Protein AF-A0A1D2N4Y2-F1 (afdb_monomer_lite)

Foldseek 3Di:
DVVVVVVVVVVVVVVVVVVVVVVVPPDDDDDDDDDDDDDDDPDDDDDDDDDDDDDDDDDDDPDPVVVVVVVVVVVVVVVVVVVVVVVCVVVVPPPPPPPPVVVVVVVVVLVVLVVVVVVCPPDQQALDDPVLLCVLLVVPVPDPPVPDPDPPPPVVVSCVVLDPDPPPPPDDDFAEAEEEEDEPPCLVLQLVLVVLCCVQPVPHAYEYEHLYPPDDPVDCDPRNVSNCVSQVDPRYYYHYDDCVSADPCCNVCQLVLVVLSVVSSVQSVQGKYKYAYSQKGFDNCQVVQVVVLQCCLVPVPQVFKAFAFPPAFLLQAADQQQLSNVVHGLVLGLPQTFGDVNTMIGGDGPLCVVQASSQLNSQSRPCCNQANNQAAADQFQCVDPPRSHHRSHHNRSSSSRSSSQCRSPSDDNSNHDPDDGIDGHPPPPPPDDD

Organism: Orchesella cincta (NCBI:txid48709)

Structure (mmCIF, N/CA/C/O backbone):
data_AF-A0A1D2N4Y2-F1
#
_entry.id   AF-A0A1D2N4Y2-F1
#
loop_
_atom_site.group_PDB
_atom_site.id
_atom_site.type_symbol
_atom_site.label_atom_id
_atom_site.label_alt_id
_atom_site.label_comp_id
_atom_site.label_asym_id
_atom_site.label_entity_id
_atom_site.label_seq_id
_atom_site.pdbx_PDB_ins_code
_atom_site.Cartn_x
_atom_site.Cartn_y
_atom_site.Cartn_z
_atom_site.occupancy
_atom_site.B_iso_or_equiv
_atom_site.auth_seq_id
_atom_site.auth_comp_id
_atom_site.auth_asym_id
_atom_site.auth_atom_id
_atom_site.pdbx_PDB_model_num
ATOM 1 N N . MET A 1 1 ? 46.690 -4.832 -9.762 1.00 47.16 1 MET A N 1
ATOM 2 C CA . MET A 1 1 ? 46.225 -3.974 -10.879 1.00 47.16 1 MET A CA 1
ATOM 3 C C . MET A 1 1 ? 44.925 -3.190 -10.637 1.00 47.16 1 MET A C 1
ATOM 5 O O . MET A 1 1 ? 44.670 -2.277 -11.409 1.00 47.16 1 MET A O 1
ATOM 9 N N . ILE A 1 2 ? 44.116 -3.456 -9.597 1.00 39.88 2 ILE A N 1
ATOM 10 C CA . ILE A 1 2 ? 42.937 -2.611 -9.271 1.00 39.88 2 ILE A CA 1
ATOM 11 C C . ILE A 1 2 ? 43.250 -1.578 -8.167 1.00 39.88 2 ILE A C 1
ATOM 13 O O . ILE A 1 2 ? 42.733 -0.467 -8.210 1.00 39.88 2 ILE A O 1
ATOM 17 N N . GLN A 1 3 ? 44.196 -1.863 -7.263 1.00 34.84 3 GLN A N 1
ATOM 18 C CA . GLN A 1 3 ? 44.612 -0.900 -6.229 1.00 34.84 3 GLN A CA 1
ATOM 19 C C . GLN A 1 3 ? 45.471 0.276 -6.731 1.00 34.84 3 GLN A C 1
ATOM 21 O O . GLN A 1 3 ? 45.537 1.305 -6.065 1.00 34.84 3 GLN A O 1
ATOM 26 N N . GLU A 1 4 ? 46.085 0.183 -7.914 1.00 38.69 4 GLU A N 1
ATOM 27 C CA . GLU A 1 4 ? 46.813 1.320 -8.504 1.00 38.69 4 GLU A CA 1
ATOM 28 C C . GLU A 1 4 ? 45.883 2.332 -9.183 1.00 38.69 4 GLU A C 1
ATOM 30 O O . GLU A 1 4 ? 46.177 3.524 -9.174 1.00 38.69 4 GLU A O 1
ATOM 35 N N . LYS A 1 5 ? 44.713 1.908 -9.685 1.00 40.53 5 LYS A N 1
ATOM 36 C CA . LYS A 1 5 ? 43.757 2.825 -10.330 1.00 40.53 5 LYS A CA 1
ATOM 37 C C . LYS A 1 5 ? 43.004 3.716 -9.334 1.00 40.53 5 LYS A C 1
ATOM 39 O O . LYS A 1 5 ? 42.651 4.836 -9.684 1.00 40.53 5 LYS A O 1
ATOM 44 N N . GLN A 1 6 ? 42.822 3.279 -8.083 1.00 40.91 6 GLN A N 1
ATOM 45 C CA . GLN A 1 6 ? 42.206 4.106 -7.030 1.00 40.91 6 GLN A CA 1
ATOM 46 C C . GLN A 1 6 ? 43.129 5.217 -6.505 1.00 40.91 6 GLN A C 1
ATOM 48 O O . GLN A 1 6 ? 42.637 6.269 -6.103 1.00 40.91 6 GLN A O 1
ATOM 53 N N . LYS A 1 7 ? 44.457 5.036 -6.555 1.00 39.34 7 LYS A N 1
ATOM 54 C CA . LYS A 1 7 ? 45.412 6.080 -6.139 1.00 39.34 7 LYS A CA 1
ATOM 55 C C . LYS A 1 7 ? 45.518 7.230 -7.145 1.00 39.34 7 LYS A C 1
ATOM 57 O O . LYS A 1 7 ? 45.773 8.354 -6.733 1.00 39.34 7 LYS A O 1
ATOM 62 N N . VAL A 1 8 ? 45.280 6.971 -8.433 1.00 46.38 8 VAL A N 1
ATOM 63 C CA . VAL A 1 8 ? 45.335 7.997 -9.492 1.00 46.38 8 VAL A CA 1
ATOM 64 C C . VAL A 1 8 ? 44.110 8.922 -9.451 1.00 46.38 8 VAL A C 1
ATOM 66 O O . VAL A 1 8 ? 44.258 10.130 -9.601 1.00 46.38 8 VAL A O 1
ATOM 69 N N . ILE A 1 9 ? 42.920 8.392 -9.147 1.00 46.31 9 ILE A N 1
ATOM 70 C CA . ILE A 1 9 ? 41.673 9.182 -9.087 1.00 46.31 9 ILE A CA 1
ATOM 71 C C . ILE A 1 9 ? 41.680 10.149 -7.889 1.00 46.31 9 ILE A C 1
ATOM 73 O O . ILE A 1 9 ? 41.353 11.322 -8.037 1.00 46.31 9 ILE A O 1
ATOM 77 N N . LEU A 1 10 ? 42.164 9.700 -6.724 1.00 43.62 10 LEU A N 1
ATOM 78 C CA . LEU A 1 10 ? 42.305 10.555 -5.535 1.00 43.62 10 LEU A CA 1
ATOM 79 C C . LEU A 1 10 ? 43.353 11.671 -5.706 1.00 43.62 10 LEU A C 1
ATOM 81 O O . LEU A 1 10 ? 43.288 12.684 -5.009 1.00 43.62 10 LEU A O 1
ATOM 85 N N . TRP A 1 11 ? 44.308 11.511 -6.627 1.00 42.53 11 TRP A N 1
ATOM 86 C CA . TRP A 1 11 ? 45.334 12.519 -6.906 1.00 42.53 11 TRP A CA 1
ATOM 87 C C . TRP A 1 11 ? 44.847 13.583 -7.905 1.00 42.53 11 TRP A C 1
ATOM 89 O O . TRP A 1 11 ? 45.143 14.765 -7.729 1.00 42.53 11 TRP A O 1
ATOM 99 N N . GLU A 1 12 ? 44.028 13.208 -8.897 1.00 43.72 12 GLU A N 1
ATOM 100 C CA . GLU A 1 12 ? 43.411 14.171 -9.825 1.00 43.72 12 GLU A CA 1
ATOM 101 C C . GLU A 1 12 ? 42.358 15.068 -9.150 1.00 43.72 12 GLU A C 1
ATOM 103 O O . GLU A 1 12 ? 42.302 16.268 -9.437 1.00 43.72 12 GLU A O 1
ATOM 108 N N . ASP A 1 13 ? 41.589 14.539 -8.194 1.00 46.50 13 ASP A N 1
ATOM 109 C CA . ASP A 1 13 ? 40.614 15.331 -7.430 1.00 46.50 13 ASP A CA 1
ATOM 110 C C . ASP A 1 13 ? 41.292 16.325 -6.467 1.00 46.50 13 ASP A C 1
ATOM 112 O O . ASP A 1 13 ? 40.810 17.445 -6.269 1.00 46.50 13 ASP A O 1
ATOM 116 N N . PHE A 1 14 ? 42.472 15.977 -5.940 1.00 41.88 14 PHE A N 1
ATOM 117 C CA . PHE A 1 14 ? 43.284 16.874 -5.114 1.00 41.88 14 PHE A CA 1
ATOM 118 C C . PHE A 1 14 ? 43.894 18.033 -5.930 1.00 41.88 14 PHE A C 1
ATOM 120 O O . PHE A 1 14 ? 43.925 19.177 -5.465 1.00 41.88 14 PHE A O 1
ATOM 127 N N . ILE A 1 15 ? 44.309 17.780 -7.180 1.00 45.41 15 ILE A N 1
ATOM 128 C CA . ILE A 1 15 ? 44.808 18.823 -8.097 1.00 45.41 15 ILE A CA 1
ATOM 129 C C . ILE A 1 15 ? 43.674 19.743 -8.589 1.00 45.41 15 ILE A C 1
ATOM 131 O O . ILE A 1 15 ? 43.887 20.955 -8.727 1.00 45.41 15 ILE A O 1
ATOM 135 N N . ARG A 1 16 ? 42.450 19.227 -8.780 1.00 43.06 16 ARG A N 1
ATOM 136 C CA . ARG A 1 16 ? 41.265 20.047 -9.112 1.00 43.06 16 ARG A CA 1
ATOM 137 C C . ARG A 1 16 ? 40.848 20.982 -7.974 1.00 43.06 16 ARG A C 1
ATOM 139 O O . ARG A 1 16 ? 40.508 22.136 -8.231 1.00 43.06 16 ARG A O 1
ATOM 146 N N . LEU A 1 17 ? 40.953 20.546 -6.716 1.00 41.31 17 LEU A N 1
ATOM 147 C CA . LEU A 1 17 ? 40.662 21.408 -5.562 1.00 41.31 17 LEU A CA 1
ATOM 148 C C . LEU A 1 17 ? 41.687 22.546 -5.395 1.00 41.31 17 LEU A C 1
ATOM 150 O O . LEU A 1 17 ? 41.315 23.675 -5.079 1.00 41.31 17 LEU A O 1
ATOM 154 N N . GLN A 1 18 ? 42.971 22.277 -5.654 1.00 39.50 18 GLN A N 1
ATOM 155 C CA . GLN A 1 18 ? 44.034 23.291 -5.604 1.00 39.50 18 GLN A CA 1
ATOM 156 C C . GLN A 1 18 ? 43.900 24.339 -6.724 1.00 39.50 18 GLN A C 1
ATOM 158 O O . GLN A 1 18 ? 44.125 25.527 -6.490 1.00 39.50 18 GLN A O 1
ATOM 163 N N . THR A 1 19 ? 43.477 23.939 -7.927 1.00 42.81 19 THR A N 1
ATOM 164 C CA . THR A 1 19 ? 43.301 24.863 -9.064 1.00 42.81 19 THR A CA 1
ATOM 165 C C . THR A 1 19 ? 42.060 25.754 -8.937 1.00 42.81 19 THR A C 1
ATOM 167 O O . THR A 1 19 ? 42.138 26.929 -9.300 1.00 42.81 19 THR A O 1
ATOM 170 N N . SER A 1 20 ? 40.966 25.279 -8.323 1.00 40.22 20 SER A N 1
ATOM 171 C CA . SER A 1 20 ? 39.786 26.117 -8.037 1.00 40.22 20 SER A CA 1
ATOM 172 C C . SER A 1 20 ? 40.047 27.229 -7.011 1.00 40.22 20 SER A C 1
ATOM 174 O O . SER A 1 20 ? 39.475 28.317 -7.118 1.00 40.22 20 SER A O 1
ATOM 176 N N . ILE A 1 21 ? 40.952 27.004 -6.053 1.00 38.22 21 ILE A N 1
ATOM 177 C CA . ILE A 1 21 ? 41.341 28.018 -5.058 1.00 38.22 21 ILE A CA 1
ATOM 178 C C . ILE A 1 21 ? 42.213 29.112 -5.699 1.00 38.22 21 ILE A C 1
ATOM 180 O O . ILE A 1 21 ? 42.075 30.289 -5.365 1.00 38.22 21 ILE A O 1
ATOM 184 N N . VAL A 1 22 ? 43.045 28.761 -6.686 1.00 36.53 22 VAL A N 1
ATOM 185 C CA . VAL A 1 22 ? 43.869 29.728 -7.435 1.00 36.53 22 VAL A CA 1
ATOM 186 C C . VAL A 1 22 ? 43.029 30.555 -8.422 1.00 36.53 22 VAL A C 1
ATOM 188 O O . VAL A 1 22 ? 43.306 31.741 -8.611 1.00 36.53 22 VAL A O 1
ATOM 191 N N . SER A 1 23 ? 41.954 29.999 -8.996 1.00 34.41 23 SER A N 1
ATOM 192 C CA . SER A 1 23 ? 41.040 30.759 -9.868 1.00 34.41 23 SER A CA 1
ATOM 193 C C . SER A 1 23 ? 40.184 31.793 -9.128 1.00 34.41 23 SER A C 1
ATOM 195 O O . SER A 1 23 ? 39.771 32.776 -9.737 1.00 34.41 23 SER A O 1
ATOM 197 N N . PHE A 1 24 ? 39.976 31.645 -7.815 1.00 32.84 24 PHE A N 1
ATOM 198 C CA . PHE A 1 24 ? 39.184 32.600 -7.027 1.00 32.84 24 PHE A CA 1
ATOM 199 C C . PHE A 1 24 ? 39.959 33.876 -6.636 1.00 32.84 24 PHE A C 1
ATOM 201 O O . PHE A 1 24 ? 39.366 34.836 -6.153 1.00 32.84 24 PHE A O 1
ATOM 208 N N . GLN A 1 25 ? 41.278 33.931 -6.874 1.00 32.38 25 GLN A N 1
ATOM 209 C CA . GLN A 1 25 ? 42.101 35.124 -6.617 1.00 32.38 25 GLN A CA 1
ATOM 210 C C . GLN A 1 25 ? 42.378 35.997 -7.854 1.00 32.38 25 GLN A C 1
ATOM 212 O O . GLN A 1 25 ? 43.018 37.039 -7.714 1.00 32.38 25 GLN A O 1
ATOM 217 N N . LYS A 1 26 ? 41.909 35.625 -9.056 1.00 31.64 26 LYS A N 1
ATOM 218 C CA . LYS A 1 26 ? 42.252 36.345 -10.301 1.00 31.64 26 LYS A CA 1
ATOM 219 C C . LYS A 1 26 ? 41.169 37.288 -10.845 1.00 31.64 26 LYS A C 1
ATOM 221 O O . LYS A 1 26 ? 41.440 38.021 -11.788 1.00 31.64 26 LYS A O 1
ATOM 226 N N . GLU A 1 27 ? 39.995 37.370 -10.229 1.00 33.38 27 GLU A N 1
ATOM 227 C CA . GLU A 1 27 ? 38.954 38.321 -10.638 1.00 33.38 27 GLU A CA 1
ATOM 228 C C . GLU A 1 27 ? 38.515 39.198 -9.467 1.00 33.38 27 GLU A C 1
ATOM 230 O O . GLU A 1 27 ? 37.661 38.813 -8.674 1.00 33.38 27 GLU A O 1
ATOM 235 N N . ARG A 1 28 ? 39.117 40.390 -9.367 1.00 29.61 28 ARG A N 1
ATOM 236 C CA . ARG A 1 28 ? 38.443 41.654 -9.015 1.00 29.61 28 ARG A CA 1
ATOM 237 C C . ARG A 1 28 ? 39.446 42.808 -9.051 1.00 29.61 28 ARG A C 1
ATOM 239 O O . ARG A 1 28 ? 40.211 43.035 -8.118 1.00 29.61 28 ARG A O 1
ATOM 246 N N . SER A 1 29 ? 39.398 43.555 -10.147 1.00 29.09 29 SER A N 1
ATOM 247 C CA . SER A 1 29 ? 39.832 44.950 -10.230 1.00 29.09 29 SER A CA 1
ATOM 248 C C . SER A 1 29 ? 38.576 45.840 -10.113 1.00 29.09 29 SER A C 1
ATOM 250 O O . SER A 1 29 ? 37.550 45.498 -10.688 1.00 29.09 29 SER A O 1
ATOM 252 N N . CYS A 1 30 ? 38.683 46.907 -9.309 1.00 25.70 30 CYS A N 1
ATOM 253 C CA . CYS A 1 30 ? 37.764 47.996 -8.878 1.00 25.70 30 CYS A CA 1
ATOM 254 C C . CYS A 1 30 ? 36.658 48.519 -9.853 1.00 25.70 30 CYS A C 1
ATOM 256 O O . CYS A 1 30 ? 36.776 48.232 -11.040 1.00 25.70 30 CYS A O 1
ATOM 258 N N . PRO A 1 31 ? 35.665 49.374 -9.434 1.00 34.47 31 PRO A N 1
ATOM 259 C CA . PRO A 1 31 ? 35.658 50.285 -8.265 1.00 34.47 31 PRO A CA 1
ATOM 260 C C . PRO A 1 31 ? 34.349 50.464 -7.434 1.00 34.47 31 PRO A C 1
ATOM 262 O O . PRO A 1 31 ? 33.254 50.093 -7.829 1.00 34.47 31 PRO A O 1
ATOM 265 N N . ALA A 1 32 ? 34.551 51.078 -6.256 1.00 30.03 32 ALA A N 1
ATOM 266 C CA . ALA A 1 32 ? 33.699 51.936 -5.407 1.00 30.03 32 ALA A CA 1
ATOM 267 C C . ALA A 1 32 ? 32.150 51.863 -5.453 1.00 30.03 32 ALA A C 1
ATOM 269 O O . ALA A 1 32 ? 31.547 52.288 -6.427 1.00 30.03 32 ALA A O 1
ATOM 270 N N . SER A 1 33 ? 31.515 51.598 -4.296 1.00 25.56 33 SER 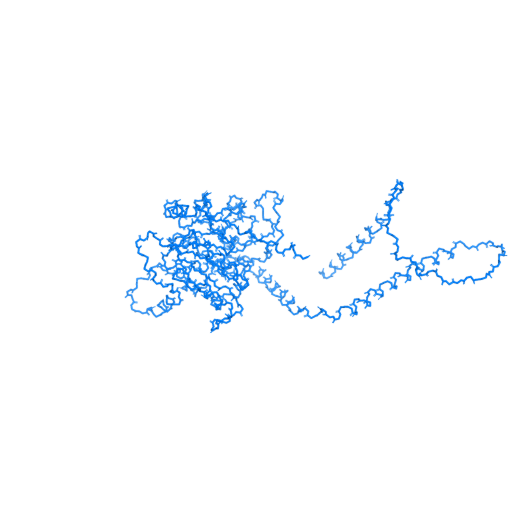A N 1
ATOM 271 C CA . SER A 1 33 ? 30.734 52.619 -3.556 1.00 25.56 33 SER A CA 1
ATOM 272 C C . SER A 1 33 ? 30.171 52.111 -2.215 1.00 25.56 33 SER A C 1
ATOM 274 O O . SER A 1 33 ? 29.597 51.033 -2.139 1.00 25.56 33 SER A O 1
ATOM 276 N N . SER A 1 34 ? 30.293 52.977 -1.206 1.00 29.03 34 SER A N 1
ATOM 277 C CA . SER A 1 34 ? 29.422 53.209 -0.039 1.00 29.03 34 SER A CA 1
ATOM 278 C C . SER A 1 34 ? 28.990 52.072 0.908 1.00 29.03 34 SER A C 1
ATOM 280 O O . SER A 1 34 ? 28.167 51.226 0.586 1.00 29.03 34 SER A O 1
ATOM 282 N N . ASN A 1 35 ? 29.366 52.309 2.170 1.00 27.33 35 ASN A N 1
ATOM 283 C CA . ASN A 1 35 ? 28.594 52.110 3.400 1.00 27.33 35 ASN A CA 1
ATOM 284 C C . ASN A 1 35 ? 28.548 50.731 4.086 1.00 27.33 35 ASN A C 1
ATOM 286 O O . ASN A 1 35 ? 27.701 49.890 3.827 1.00 27.33 35 ASN A O 1
ATOM 290 N N . SER A 1 36 ? 29.315 50.708 5.185 1.00 29.86 36 SER A N 1
ATOM 291 C CA . SER A 1 36 ? 28.830 50.507 6.561 1.00 29.86 36 SER A CA 1
ATOM 292 C C . SER A 1 36 ? 28.929 49.101 7.164 1.00 29.86 36 SER A C 1
ATOM 294 O O . SER A 1 36 ? 28.211 48.182 6.796 1.00 29.86 36 SER A O 1
ATOM 296 N N . ARG A 1 37 ? 29.749 49.056 8.228 1.00 32.81 37 ARG A N 1
ATOM 297 C CA . ARG A 1 37 ? 29.685 48.183 9.414 1.00 32.81 37 ARG A CA 1
ATOM 298 C C . ARG A 1 37 ? 29.905 46.686 9.182 1.00 32.81 37 ARG A C 1
ATOM 300 O O . ARG A 1 37 ? 28.959 45.952 8.979 1.00 32.81 37 ARG A O 1
ATOM 307 N N . ILE A 1 38 ? 31.149 46.252 9.394 1.00 31.08 38 ILE A N 1
ATOM 308 C CA . ILE A 1 38 ? 31.534 45.233 10.392 1.00 31.08 38 ILE A CA 1
ATOM 309 C C . ILE A 1 38 ? 33.012 45.515 10.715 1.00 31.08 38 ILE A C 1
ATOM 311 O O . ILE A 1 38 ? 33.937 45.136 10.005 1.00 31.08 38 ILE A O 1
ATOM 315 N N . SER A 1 39 ? 33.206 46.328 11.750 1.00 30.23 39 SER A N 1
ATOM 316 C CA . SER A 1 39 ? 34.470 46.498 12.462 1.00 30.23 39 SER A CA 1
ATOM 317 C C . SER A 1 39 ? 34.337 45.710 13.761 1.00 30.23 39 SER A C 1
ATOM 319 O O . SER A 1 39 ? 33.222 45.577 14.260 1.00 30.23 39 SER A O 1
ATOM 321 N N . ILE A 1 40 ? 35.476 45.299 14.322 1.00 37.56 40 ILE A N 1
ATOM 322 C CA . ILE A 1 40 ? 35.661 44.551 15.578 1.00 37.56 40 ILE A CA 1
ATOM 323 C C . ILE A 1 40 ? 35.762 43.034 15.346 1.00 37.56 40 ILE A C 1
ATOM 325 O O . ILE A 1 40 ? 34.772 42.322 15.388 1.00 37.56 40 ILE A O 1
ATOM 329 N N . ILE A 1 41 ? 36.987 42.570 15.056 1.00 32.84 41 ILE A N 1
ATOM 330 C CA . ILE A 1 41 ? 37.712 41.415 15.660 1.00 32.84 41 ILE A CA 1
ATOM 331 C C . ILE A 1 41 ? 39.067 41.243 14.918 1.00 32.84 41 ILE A C 1
ATOM 333 O O . ILE A 1 41 ? 39.500 40.154 14.595 1.00 32.84 41 ILE A O 1
ATOM 337 N N . ILE A 1 42 ? 39.806 42.318 14.607 1.00 34.88 42 ILE A N 1
ATOM 338 C CA . ILE A 1 42 ? 41.235 42.199 14.228 1.00 34.88 42 ILE A CA 1
ATOM 339 C C . ILE A 1 42 ? 41.974 43.424 14.771 1.00 34.88 42 ILE A C 1
ATOM 341 O O . ILE A 1 42 ? 42.270 44.369 14.044 1.00 34.88 42 ILE A O 1
ATOM 345 N N . LYS A 1 43 ? 42.199 43.474 16.089 1.00 30.05 43 LYS A N 1
ATOM 346 C CA . LYS A 1 43 ? 42.960 44.575 16.707 1.00 30.05 43 LYS A CA 1
ATOM 347 C C . LYS A 1 43 ? 43.738 44.190 17.973 1.00 30.05 43 LYS A C 1
ATOM 349 O O . LYS A 1 43 ? 43.877 45.018 18.861 1.00 30.05 43 LYS A O 1
ATOM 354 N N . ILE A 1 44 ? 44.247 42.953 18.066 1.00 34.03 44 ILE A N 1
ATOM 355 C CA . ILE A 1 44 ? 45.008 42.497 19.255 1.00 34.03 44 ILE A CA 1
ATOM 356 C C . ILE A 1 44 ? 46.426 41.954 18.956 1.00 34.03 44 ILE A C 1
ATOM 358 O O . ILE A 1 44 ? 47.187 41.733 19.885 1.00 34.03 44 ILE A O 1
ATOM 362 N N . VAL A 1 45 ? 46.885 41.826 17.703 1.00 33.75 45 VAL A N 1
ATOM 363 C CA . VAL A 1 45 ? 48.194 41.161 17.443 1.00 33.75 45 VAL A CA 1
ATOM 364 C C . VAL A 1 45 ? 49.366 42.107 17.117 1.00 33.75 45 VAL A C 1
ATOM 366 O O . VAL A 1 45 ? 50.504 41.661 17.029 1.00 33.75 45 VAL A O 1
ATOM 369 N N . TYR A 1 46 ? 49.170 43.424 17.019 1.00 31.09 46 TYR A N 1
ATOM 370 C CA . TYR A 1 46 ? 50.277 44.345 16.712 1.00 31.09 46 TYR A CA 1
ATOM 371 C C . TYR A 1 46 ? 50.452 45.425 17.777 1.00 31.09 46 TYR A C 1
ATOM 373 O O . TYR A 1 46 ? 49.931 46.528 17.640 1.00 31.09 46 TYR A O 1
ATOM 381 N N . SER A 1 47 ? 51.201 45.115 18.838 1.00 35.00 47 SER A N 1
ATOM 382 C CA . SER A 1 47 ? 51.782 46.108 19.757 1.00 35.00 47 SER A CA 1
ATOM 383 C C . SER A 1 47 ? 52.962 45.519 20.543 1.00 35.00 47 SER A C 1
ATOM 385 O O . SER A 1 47 ? 52.762 45.051 21.655 1.00 35.00 47 SER A O 1
ATOM 387 N N . ILE A 1 48 ? 54.181 45.559 19.983 1.00 33.03 48 ILE A N 1
ATOM 388 C CA . ILE A 1 48 ? 55.462 45.579 20.731 1.00 33.03 48 ILE 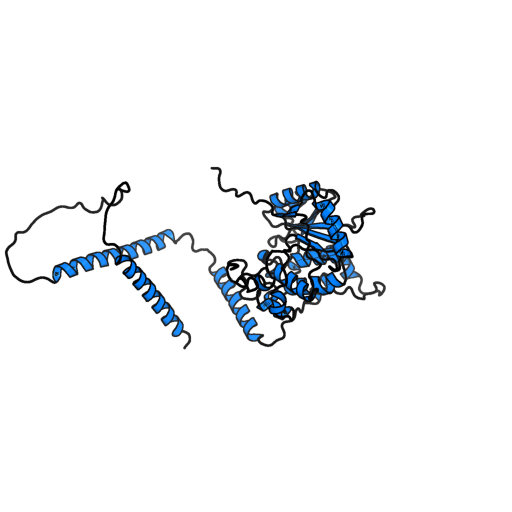A CA 1
ATOM 389 C C . ILE A 1 48 ? 56.452 46.499 19.960 1.00 33.03 48 ILE A C 1
ATOM 391 O O . ILE A 1 48 ? 56.434 46.458 18.726 1.00 33.03 48 ILE A O 1
ATOM 395 N N . PRO A 1 49 ? 57.253 47.364 20.628 1.00 40.19 49 PRO A N 1
ATOM 396 C CA . PRO A 1 49 ? 57.845 48.573 20.042 1.00 40.19 49 PRO A CA 1
ATOM 397 C C . PRO A 1 49 ? 59.319 48.469 19.576 1.00 40.19 49 PRO A C 1
ATOM 399 O O . PRO A 1 49 ? 60.037 47.527 19.888 1.00 40.19 49 PRO A O 1
ATOM 402 N N . MET A 1 50 ? 59.695 49.504 18.809 1.00 32.72 50 MET A N 1
ATOM 403 C CA . MET A 1 50 ? 60.974 49.971 18.221 1.00 32.72 50 MET A CA 1
ATOM 404 C C . MET A 1 50 ? 62.312 49.670 18.938 1.00 32.72 50 MET A C 1
ATOM 406 O O . MET A 1 50 ? 62.348 49.717 20.162 1.00 32.72 50 MET A O 1
ATOM 410 N N . LEU A 1 51 ? 63.433 49.593 18.177 1.00 31.83 51 LEU A N 1
ATOM 411 C CA . LEU A 1 51 ? 64.526 50.615 18.101 1.00 31.83 51 LEU A CA 1
ATOM 412 C C . LEU A 1 51 ? 65.734 50.167 17.207 1.00 31.83 51 LEU A C 1
ATOM 414 O O . LEU A 1 51 ? 65.725 49.027 16.747 1.00 31.83 51 LEU A O 1
ATOM 418 N N . PRO A 1 52 ? 66.693 51.050 16.817 1.00 50.75 52 PRO A N 1
ATOM 419 C CA . PRO A 1 52 ? 67.001 51.346 15.409 1.00 50.75 52 PRO A CA 1
ATOM 420 C C . PRO A 1 52 ? 68.455 51.041 14.998 1.00 50.75 52 PRO A C 1
ATOM 422 O O . PRO A 1 52 ? 69.339 51.024 15.846 1.00 50.75 52 PRO A O 1
ATOM 425 N N . THR A 1 53 ? 68.749 50.971 13.694 1.00 33.66 53 THR A N 1
ATOM 426 C CA . THR A 1 53 ? 70.099 51.287 13.189 1.00 33.66 53 THR A CA 1
ATOM 427 C C . THR A 1 53 ? 70.084 51.912 11.793 1.00 33.66 53 THR A C 1
ATOM 429 O O . THR A 1 53 ? 69.296 51.571 10.913 1.00 33.66 53 THR A O 1
ATOM 432 N N . PHE A 1 54 ? 70.969 52.898 11.677 1.00 34.56 54 PHE A N 1
ATOM 433 C CA . PHE A 1 54 ? 71.271 53.786 10.564 1.00 34.56 54 PHE A CA 1
ATOM 434 C C . PHE A 1 54 ? 71.751 53.064 9.290 1.00 34.56 54 PHE A C 1
ATOM 436 O O . PHE A 1 54 ? 72.433 52.045 9.348 1.00 34.56 54 PHE A O 1
ATOM 443 N N . TRP A 1 55 ? 71.445 53.673 8.140 1.00 33.72 55 TRP A N 1
ATOM 444 C CA . TRP A 1 55 ? 72.005 53.388 6.807 1.00 33.72 55 TRP A CA 1
ATOM 445 C C . TRP A 1 55 ? 73.497 53.804 6.765 1.00 33.72 55 TRP A C 1
ATOM 447 O O . TRP A 1 55 ? 73.835 54.819 7.378 1.00 33.72 55 TRP A O 1
ATOM 457 N N . PRO A 1 56 ? 74.386 53.112 6.018 1.00 43.25 56 PRO A N 1
ATOM 458 C CA . PRO A 1 56 ? 74.647 53.609 4.667 1.00 43.25 56 PRO A CA 1
ATOM 459 C C . PRO A 1 56 ? 74.865 52.539 3.573 1.00 43.25 56 PRO A C 1
ATOM 461 O O . PRO A 1 56 ? 75.528 51.529 3.760 1.00 43.25 56 PRO A O 1
ATOM 464 N N . VAL A 1 57 ? 74.310 52.847 2.399 1.00 43.50 57 VAL A N 1
ATOM 465 C CA . VAL A 1 57 ? 74.853 52.718 1.034 1.00 43.50 57 VAL A CA 1
ATOM 466 C C . VAL A 1 57 ? 75.786 51.529 0.763 1.00 43.50 57 VAL A C 1
ATOM 468 O O . VAL A 1 57 ? 76.980 51.578 1.027 1.00 43.50 57 VAL A O 1
ATOM 471 N N . GLY A 1 58 ? 75.260 50.520 0.070 1.00 35.09 58 GLY A N 1
ATOM 472 C CA . GLY A 1 58 ? 76.053 49.463 -0.551 1.00 35.09 58 GLY A CA 1
ATOM 473 C C . GLY A 1 58 ? 75.174 48.585 -1.430 1.00 35.09 58 GLY A C 1
ATOM 474 O O . GLY A 1 58 ? 74.091 48.183 -1.023 1.00 35.09 58 GLY A O 1
ATOM 475 N N . ARG A 1 59 ? 75.601 48.382 -2.672 1.00 47.72 59 ARG A N 1
ATOM 476 C CA . ARG A 1 59 ? 74.913 47.634 -3.729 1.00 47.72 59 ARG A CA 1
ATOM 477 C C . ARG A 1 59 ? 74.727 46.154 -3.352 1.00 47.72 59 ARG A C 1
ATOM 479 O O . ARG A 1 59 ? 75.555 45.599 -2.648 1.00 47.72 59 ARG A O 1
ATOM 486 N N . GLU A 1 60 ? 73.689 45.557 -3.945 1.00 51.94 60 GLU A N 1
ATOM 487 C CA . GLU A 1 60 ? 73.274 44.140 -3.898 1.00 51.94 60 GLU A CA 1
ATOM 488 C C . GLU A 1 60 ? 72.486 43.700 -2.656 1.00 51.94 60 GLU A C 1
ATOM 490 O O . GLU A 1 60 ? 73.027 43.685 -1.570 1.00 51.94 60 GLU A O 1
ATOM 495 N N . PHE A 1 61 ? 71.198 43.348 -2.824 1.00 43.94 61 PHE A N 1
ATOM 496 C CA . PHE A 1 61 ? 70.468 42.263 -2.122 1.00 43.94 61 PHE A CA 1
ATOM 497 C C . PHE A 1 61 ? 68.960 42.326 -2.462 1.00 43.94 61 PHE A C 1
ATOM 499 O O . PHE A 1 61 ? 68.119 42.755 -1.673 1.00 43.94 61 PHE A O 1
ATOM 506 N N . GLY A 1 62 ? 68.594 41.882 -3.671 1.00 47.62 62 GLY A N 1
ATOM 507 C CA . GLY A 1 62 ? 67.196 41.788 -4.131 1.00 47.62 62 GLY A CA 1
ATOM 508 C C . GLY A 1 62 ? 66.464 40.489 -3.755 1.00 47.62 62 GLY A C 1
ATOM 509 O O . GLY A 1 62 ? 65.251 40.402 -3.925 1.00 47.62 62 GLY A O 1
ATOM 510 N N . LEU A 1 63 ? 67.159 39.476 -3.221 1.00 47.28 63 LEU A N 1
ATOM 511 C CA . LEU A 1 63 ? 66.584 38.140 -2.979 1.00 47.28 63 LEU A CA 1
ATOM 512 C C . LEU A 1 63 ? 66.120 37.877 -1.535 1.00 47.28 63 LEU A C 1
ATOM 514 O O . LEU A 1 63 ? 65.259 37.024 -1.317 1.00 47.28 63 LEU A O 1
ATOM 518 N N . TYR A 1 64 ? 66.612 38.622 -0.540 1.00 48.06 64 TYR A N 1
ATOM 519 C CA . TYR A 1 64 ? 66.355 38.293 0.872 1.00 48.06 64 TYR A CA 1
ATOM 520 C C . TYR A 1 64 ? 64.956 38.720 1.366 1.00 48.06 64 TYR A C 1
ATOM 522 O O . TYR A 1 64 ? 64.337 38.047 2.192 1.00 48.06 64 TYR A O 1
ATOM 530 N N . ARG A 1 65 ? 64.388 39.802 0.810 1.00 44.44 65 ARG A N 1
ATOM 531 C CA . ARG A 1 65 ? 63.056 40.311 1.202 1.00 44.44 65 ARG A CA 1
ATOM 532 C C . ARG A 1 65 ? 61.887 39.442 0.723 1.00 44.44 65 ARG A C 1
ATOM 534 O O . ARG A 1 65 ? 60.862 39.381 1.399 1.00 44.44 65 ARG A O 1
ATOM 541 N N . ILE A 1 66 ? 62.038 38.737 -0.399 1.00 51.38 66 ILE A N 1
ATOM 542 C CA . ILE A 1 66 ? 60.989 37.861 -0.952 1.00 51.38 66 ILE A CA 1
ATOM 543 C C . ILE A 1 66 ? 60.930 36.534 -0.177 1.00 51.38 66 ILE A C 1
ATOM 545 O O . ILE A 1 66 ? 59.843 36.003 0.064 1.00 51.38 66 ILE A O 1
ATOM 549 N N . MET A 1 67 ? 62.079 36.031 0.286 1.00 47.81 67 MET A N 1
ATOM 550 C CA . MET A 1 67 ? 62.159 34.793 1.069 1.00 47.81 67 MET A CA 1
ATOM 551 C C . MET A 1 67 ? 61.576 34.957 2.484 1.00 47.81 67 MET A C 1
ATOM 553 O O . MET A 1 67 ? 60.804 34.110 2.935 1.00 47.81 67 MET A O 1
ATOM 557 N N . ALA A 1 68 ? 61.836 36.093 3.144 1.00 51.50 68 ALA A N 1
ATOM 558 C CA . ALA A 1 68 ? 61.297 36.388 4.477 1.00 51.50 68 ALA A CA 1
ATOM 559 C C . ALA A 1 68 ? 59.760 36.526 4.501 1.00 51.50 68 ALA A C 1
ATOM 561 O O . ALA A 1 68 ? 59.115 36.179 5.493 1.00 51.50 68 ALA A O 1
ATOM 562 N N . CYS A 1 69 ? 59.153 36.998 3.405 1.00 50.47 69 CYS A N 1
ATOM 563 C CA . CYS A 1 69 ? 57.699 37.125 3.308 1.00 50.47 69 CYS A CA 1
ATOM 564 C C . CYS A 1 69 ? 57.022 35.758 3.098 1.00 50.47 69 CYS A C 1
ATOM 566 O O . CYS A 1 69 ? 56.008 35.471 3.731 1.00 50.47 69 CYS A O 1
ATOM 568 N N . LYS A 1 70 ? 57.618 34.864 2.296 1.00 54.56 70 LYS A N 1
ATOM 569 C CA . LYS A 1 70 ? 57.084 33.511 2.054 1.00 54.56 70 LYS A CA 1
ATOM 570 C C . LYS A 1 70 ? 57.188 32.595 3.278 1.00 54.56 70 LYS A C 1
ATOM 572 O O . LYS A 1 70 ? 56.240 31.869 3.565 1.00 54.56 70 LYS A O 1
ATOM 577 N N . PHE A 1 71 ? 58.278 32.681 4.042 1.00 66.31 71 PHE A N 1
ATOM 578 C CA . PHE A 1 71 ? 58.461 31.860 5.246 1.00 66.31 71 PHE A CA 1
ATOM 579 C C . PHE A 1 71 ? 57.441 32.192 6.349 1.00 66.31 71 PHE A C 1
ATOM 581 O O . PHE A 1 71 ? 56.926 31.297 7.013 1.00 66.31 71 PHE A O 1
ATOM 588 N N . ARG A 1 72 ? 57.070 33.472 6.497 1.00 64.94 72 ARG A N 1
ATOM 589 C CA . ARG A 1 72 ? 56.059 33.915 7.474 1.00 64.94 72 ARG A CA 1
ATOM 590 C C . ARG A 1 72 ? 54.652 33.399 7.169 1.00 64.94 72 ARG A C 1
ATOM 592 O O . ARG A 1 72 ? 53.953 32.980 8.086 1.00 64.94 72 ARG A O 1
ATOM 599 N N . HIS A 1 73 ? 54.255 33.394 5.897 1.00 70.38 73 HIS A N 1
ATOM 600 C CA . HIS A 1 73 ? 52.943 32.881 5.486 1.00 70.38 73 HIS A CA 1
ATOM 601 C C . HIS A 1 73 ? 52.886 31.350 5.569 1.00 70.38 73 HIS A C 1
ATOM 603 O O . HIS A 1 73 ? 51.875 30.796 5.989 1.00 70.38 73 HIS A O 1
ATOM 609 N N . PHE A 1 74 ? 53.992 30.671 5.250 1.00 75.81 74 PHE A N 1
ATOM 610 C CA . PHE A 1 74 ? 54.112 29.225 5.417 1.00 75.81 74 PHE A CA 1
ATOM 611 C C . PHE A 1 74 ? 54.015 28.807 6.893 1.00 75.81 74 PHE A C 1
ATOM 613 O O . PHE A 1 74 ? 53.249 27.908 7.229 1.00 75.81 74 PHE A O 1
ATOM 620 N N . LEU A 1 75 ? 54.711 29.513 7.791 1.00 78.44 75 LEU A N 1
ATOM 621 C CA . LEU A 1 75 ? 54.662 29.237 9.228 1.00 78.44 75 LEU A CA 1
ATOM 622 C C . LEU A 1 75 ? 53.258 29.474 9.814 1.00 78.44 75 LEU A C 1
ATOM 624 O O . LEU A 1 75 ? 52.787 28.673 10.617 1.00 78.44 75 LEU A O 1
ATOM 628 N N . ALA A 1 76 ? 52.556 30.524 9.372 1.00 75.75 76 ALA A N 1
ATOM 629 C CA . ALA A 1 76 ? 51.177 30.789 9.785 1.00 75.75 76 ALA A CA 1
ATOM 630 C C . ALA A 1 76 ? 50.202 29.678 9.345 1.00 75.75 76 ALA A C 1
ATOM 632 O O . ALA A 1 76 ? 49.306 29.309 10.104 1.00 75.75 76 ALA A O 1
ATOM 633 N N . LEU A 1 77 ? 50.401 29.107 8.153 1.00 79.94 77 LEU A N 1
ATOM 634 C CA . LEU A 1 77 ? 49.582 28.008 7.637 1.00 79.94 77 LEU A CA 1
ATOM 635 C C . LEU A 1 77 ? 49.815 26.717 8.435 1.00 79.94 77 LEU A C 1
ATOM 637 O O . LEU A 1 77 ? 48.854 26.073 8.848 1.00 79.94 77 LEU A O 1
ATOM 641 N N . VAL A 1 78 ? 51.074 26.383 8.738 1.00 85.69 78 VAL A N 1
ATOM 642 C CA . VAL A 1 78 ? 51.414 25.209 9.563 1.00 85.69 78 VAL A CA 1
ATOM 643 C C . VAL A 1 78 ? 50.831 25.334 10.975 1.00 85.69 78 VAL A C 1
ATOM 645 O O . VAL A 1 78 ? 50.251 24.377 11.488 1.00 85.69 78 VAL A O 1
ATOM 648 N N . ILE A 1 79 ? 50.903 26.523 11.583 1.00 85.44 79 ILE A N 1
ATOM 649 C CA . ILE A 1 79 ? 50.309 26.779 12.903 1.00 85.44 79 ILE A CA 1
ATOM 650 C C . ILE A 1 79 ? 48.776 26.662 12.850 1.00 85.44 79 ILE A C 1
ATOM 652 O O . ILE A 1 79 ? 48.181 26.069 13.746 1.00 85.44 79 ILE A O 1
ATOM 656 N N . SER A 1 80 ? 48.125 27.149 11.789 1.00 81.00 80 SER A N 1
ATOM 657 C CA . SER A 1 80 ? 46.669 27.025 11.607 1.00 81.00 80 SER A CA 1
ATOM 658 C C . SER A 1 80 ? 46.206 25.566 11.479 1.00 81.00 80 SER A C 1
ATOM 660 O O . SER A 1 80 ? 45.220 25.173 12.109 1.00 81.00 80 SER A O 1
ATOM 662 N N . VAL A 1 81 ? 46.944 24.736 10.735 1.00 86.94 81 VAL A N 1
ATOM 663 C CA . VAL A 1 81 ? 46.667 23.292 10.607 1.00 86.94 81 VAL A CA 1
ATOM 664 C C . VAL A 1 81 ? 46.905 22.559 11.934 1.00 86.94 81 VAL A C 1
ATOM 666 O O . VAL A 1 81 ? 46.132 21.677 12.311 1.00 86.94 81 VAL A O 1
ATOM 669 N N . GLY A 1 82 ? 47.934 22.961 12.686 1.00 87.94 82 GLY A N 1
ATOM 670 C CA . GLY A 1 82 ? 48.203 22.429 14.023 1.00 87.94 82 GLY A CA 1
ATOM 671 C C . GLY A 1 82 ? 47.088 22.748 15.021 1.00 87.94 82 GLY A C 1
ATOM 672 O O . GLY A 1 82 ? 46.607 21.852 15.710 1.00 87.94 82 GLY A O 1
ATOM 673 N N . ILE A 1 83 ? 46.622 24.001 15.060 1.00 85.88 83 ILE A N 1
ATOM 674 C CA . ILE A 1 83 ? 45.546 24.440 15.964 1.00 85.88 83 ILE A CA 1
ATOM 675 C C . ILE A 1 83 ? 44.218 23.761 15.612 1.00 85.88 83 ILE A C 1
ATOM 677 O O . ILE A 1 83 ? 43.525 23.290 16.508 1.00 85.88 83 ILE A O 1
ATOM 681 N N . THR A 1 84 ? 43.870 23.651 14.328 1.00 77.94 84 THR A N 1
ATOM 682 C CA . THR A 1 84 ? 42.640 22.957 13.900 1.00 77.94 84 THR A CA 1
ATOM 683 C C . THR A 1 84 ? 42.678 21.464 14.219 1.00 77.94 84 THR A C 1
ATOM 685 O O . THR A 1 84 ? 41.685 20.928 14.703 1.00 77.94 84 THR A O 1
ATOM 688 N N . SER A 1 85 ? 43.830 20.808 14.059 1.00 82.12 85 SER A N 1
ATOM 689 C CA . SER A 1 85 ? 44.009 19.409 14.476 1.00 82.12 85 SER A CA 1
ATOM 690 C C . SER A 1 85 ? 43.895 19.243 15.993 1.00 82.12 85 SER A C 1
ATOM 692 O O . SER A 1 85 ? 43.267 18.300 16.463 1.00 82.12 85 SER A O 1
ATOM 694 N N . LEU A 1 86 ? 44.438 20.182 16.776 1.00 80.88 86 LEU A N 1
ATOM 695 C CA . LEU A 1 86 ? 44.330 20.160 18.237 1.00 80.88 86 LEU A CA 1
ATOM 696 C C . LEU A 1 86 ? 42.879 20.371 18.703 1.00 80.88 86 LEU A C 1
ATOM 698 O O . LEU A 1 86 ? 42.415 19.670 19.595 1.00 80.88 86 LEU A O 1
ATOM 702 N N . ILE A 1 87 ? 42.149 21.290 18.063 1.00 78.56 87 ILE A N 1
ATOM 703 C CA . ILE A 1 87 ? 40.720 21.533 18.310 1.00 78.56 87 ILE A CA 1
ATOM 704 C C . ILE A 1 87 ? 39.906 20.278 17.969 1.00 78.56 87 ILE A C 1
ATOM 706 O O . ILE A 1 87 ? 39.083 19.865 18.778 1.00 78.56 87 ILE A O 1
ATOM 710 N N . LEU A 1 88 ? 40.170 19.613 16.841 1.00 74.56 88 LEU A N 1
ATOM 711 C CA . LEU A 1 88 ? 39.505 18.351 16.492 1.00 74.56 88 LEU A CA 1
ATOM 712 C C . LEU A 1 88 ? 39.819 17.224 17.487 1.00 74.56 88 LEU A C 1
ATOM 714 O O . LEU A 1 88 ? 38.934 16.441 17.811 1.00 74.56 88 LEU A O 1
ATOM 718 N N . CYS A 1 89 ? 41.035 17.161 18.030 1.00 72.38 89 CYS A N 1
ATOM 719 C CA . CYS A 1 89 ? 41.393 16.173 19.052 1.00 72.38 89 CYS A CA 1
ATOM 720 C C . CYS A 1 89 ? 40.763 16.458 20.427 1.00 72.38 89 CYS A C 1
ATOM 722 O O . CYS A 1 89 ? 40.486 15.520 21.173 1.00 72.38 89 CYS A O 1
ATOM 724 N N . ILE A 1 90 ? 40.553 17.731 20.776 1.00 72.12 90 ILE A N 1
ATOM 725 C CA . ILE A 1 90 ? 39.965 18.137 22.062 1.00 72.12 90 ILE A CA 1
ATOM 726 C C . ILE A 1 90 ? 38.433 18.053 22.013 1.00 72.12 90 ILE A C 1
ATOM 728 O O . ILE A 1 90 ? 37.830 17.521 22.939 1.00 72.12 90 ILE A O 1
ATOM 732 N N . PHE A 1 91 ? 37.803 18.511 20.926 1.00 60.50 91 PHE A N 1
ATOM 733 C CA . PHE A 1 91 ? 36.343 18.492 20.759 1.00 60.50 91 PHE A CA 1
ATOM 734 C C . PHE A 1 91 ? 35.803 17.191 20.142 1.00 60.50 91 PHE A C 1
ATOM 736 O O . PHE A 1 91 ? 34.635 16.870 20.324 1.00 60.50 91 PHE A O 1
ATOM 743 N N . GLY A 1 92 ? 36.628 16.406 19.442 1.00 51.22 92 GLY A N 1
ATOM 744 C CA . GLY A 1 92 ? 36.234 15.118 18.852 1.00 51.22 92 GLY A CA 1
ATOM 745 C C . GLY A 1 92 ? 36.213 13.945 19.836 1.00 51.22 92 GLY A C 1
ATOM 746 O O . GLY A 1 92 ? 35.913 12.816 19.440 1.00 51.22 92 GLY A O 1
ATOM 747 N N . ARG A 1 93 ? 36.536 14.191 21.113 1.00 46.72 93 ARG A N 1
ATOM 748 C CA . ARG A 1 93 ? 36.638 13.147 22.140 1.00 46.72 93 ARG A CA 1
ATOM 749 C C . ARG A 1 93 ? 35.289 12.717 22.735 1.00 46.72 93 ARG A C 1
ATOM 751 O O . ARG A 1 93 ? 35.257 11.673 23.370 1.00 46.72 93 ARG A O 1
ATOM 758 N N . ASP A 1 94 ? 34.197 13.434 22.450 1.00 47.12 94 ASP A N 1
ATOM 759 C CA . ASP A 1 94 ? 32.874 13.177 23.054 1.00 47.12 94 ASP A CA 1
ATOM 760 C C . ASP A 1 94 ? 31.768 12.691 22.089 1.00 47.12 94 ASP A C 1
ATOM 762 O O . ASP A 1 94 ? 30.621 12.551 22.503 1.00 47.12 94 ASP A O 1
ATOM 766 N N . GLN A 1 95 ? 32.059 12.381 20.814 1.00 46.12 95 GLN A N 1
ATOM 767 C CA . GLN A 1 95 ? 31.013 11.916 19.869 1.00 46.12 95 GLN A CA 1
ATOM 768 C C . GLN A 1 95 ? 31.374 10.723 18.964 1.00 46.12 95 GLN A C 1
ATOM 770 O O . GLN A 1 95 ? 30.568 10.312 18.134 1.00 46.12 95 GLN A O 1
ATOM 775 N N . THR A 1 96 ? 32.535 10.089 19.129 1.00 42.75 96 THR A N 1
ATOM 776 C CA . THR A 1 96 ? 32.970 8.963 18.271 1.00 42.75 96 THR A CA 1
ATOM 777 C C . THR A 1 96 ? 32.622 7.575 18.824 1.00 42.75 96 THR A C 1
ATOM 779 O O . THR A 1 96 ? 33.236 6.582 18.449 1.00 42.75 96 THR A O 1
ATOM 782 N N . ALA A 1 97 ? 31.586 7.485 19.661 1.00 41.25 97 ALA A N 1
ATOM 783 C CA . ALA A 1 97 ? 30.933 6.221 20.015 1.00 41.25 97 ALA A CA 1
ATOM 784 C C . ALA A 1 97 ? 29.651 5.969 19.192 1.00 41.25 97 ALA A C 1
ATOM 786 O O . ALA A 1 97 ? 28.786 5.198 19.596 1.00 41.25 97 ALA A O 1
ATOM 787 N N . VAL A 1 98 ? 29.508 6.606 18.024 1.00 50.47 98 VAL A N 1
ATOM 788 C CA . VAL A 1 98 ? 28.493 6.214 17.036 1.00 50.47 98 VAL A CA 1
ATOM 789 C C . VAL A 1 98 ? 29.033 5.023 16.235 1.00 50.47 98 VAL A C 1
ATOM 791 O O . VAL A 1 98 ? 29.737 5.185 15.243 1.00 50.47 98 VAL A O 1
ATOM 794 N N . ASN A 1 99 ? 28.743 3.823 16.747 1.00 52.03 99 ASN A N 1
ATOM 795 C CA . ASN A 1 99 ? 28.651 2.516 16.082 1.00 52.03 99 ASN A CA 1
ATOM 796 C C . ASN A 1 99 ? 29.362 2.338 14.718 1.00 52.03 99 ASN A C 1
ATOM 798 O O . ASN A 1 99 ? 28.726 2.117 13.683 1.00 52.03 99 ASN A O 1
ATOM 802 N N . LEU A 1 100 ? 30.699 2.288 14.723 1.00 52.44 100 LEU A N 1
ATOM 803 C CA . LEU A 1 100 ? 31.476 1.744 13.597 1.00 52.44 100 LEU A CA 1
ATOM 804 C C . LEU A 1 100 ? 31.068 0.298 13.265 1.00 52.44 100 LEU A C 1
ATOM 806 O O . LEU A 1 100 ? 31.063 -0.084 12.099 1.00 52.44 100 LEU A O 1
ATOM 810 N N . GLU A 1 101 ? 30.656 -0.484 14.265 1.00 51.78 101 GLU A N 1
ATOM 811 C CA . GLU A 1 101 ? 30.146 -1.844 14.067 1.00 51.78 101 GLU A CA 1
ATOM 812 C C . GLU A 1 101 ? 28.884 -1.877 13.200 1.00 51.78 101 GLU A C 1
ATOM 814 O O . GLU A 1 101 ? 28.745 -2.755 12.351 1.00 51.78 101 GLU A O 1
ATOM 819 N N . GLN A 1 102 ? 27.994 -0.891 13.339 1.00 51.19 102 GLN A N 1
ATOM 820 C CA . GLN A 1 102 ? 26.761 -0.830 12.557 1.00 51.19 102 GLN A CA 1
ATOM 821 C C . GLN A 1 102 ? 27.058 -0.499 11.091 1.00 51.19 102 GLN A C 1
ATOM 823 O O . GLN A 1 102 ? 26.565 -1.197 10.207 1.00 51.19 102 GLN A O 1
ATOM 828 N N . ILE A 1 103 ? 27.948 0.467 10.838 1.00 58.47 103 ILE A N 1
ATOM 829 C CA . ILE A 1 103 ? 28.397 0.842 9.486 1.00 58.47 103 ILE A CA 1
ATOM 830 C C . ILE A 1 103 ? 29.132 -0.325 8.810 1.00 58.47 103 ILE A C 1
ATOM 832 O O . ILE A 1 103 ? 28.892 -0.623 7.637 1.00 58.47 103 ILE A O 1
ATOM 836 N N . VAL A 1 104 ? 30.004 -1.025 9.540 1.00 68.75 104 VAL A N 1
ATOM 837 C CA . VAL A 1 104 ? 30.722 -2.198 9.021 1.00 68.75 104 VAL A CA 1
ATOM 838 C C . VAL A 1 104 ? 29.757 -3.356 8.768 1.00 68.75 104 VAL A C 1
ATOM 840 O O . VAL A 1 104 ? 29.857 -3.995 7.721 1.00 68.75 104 VAL A O 1
ATOM 843 N N . SER A 1 105 ? 28.777 -3.591 9.648 1.00 62.50 105 SER A N 1
ATOM 844 C CA . SER A 1 105 ? 27.773 -4.642 9.442 1.00 62.50 105 SER A CA 1
ATOM 845 C C . SER A 1 105 ? 26.878 -4.350 8.237 1.00 62.50 105 SER A C 1
ATOM 847 O O . SER A 1 105 ? 26.608 -5.252 7.445 1.00 62.50 105 SER A O 1
ATOM 849 N N . GLU A 1 106 ? 26.474 -3.092 8.036 1.00 62.81 106 GLU A N 1
ATOM 850 C CA . GLU A 1 106 ? 25.681 -2.681 6.878 1.00 62.81 106 GLU A CA 1
ATOM 851 C C . GLU A 1 106 ? 26.486 -2.826 5.587 1.00 62.81 106 GLU A C 1
ATOM 853 O O . GLU A 1 106 ? 25.983 -3.367 4.603 1.00 62.81 106 GLU A O 1
ATOM 858 N N . THR A 1 107 ? 27.765 -2.445 5.608 1.00 69.56 107 THR A N 1
ATOM 859 C CA . THR A 1 107 ? 28.664 -2.592 4.456 1.00 69.56 107 THR A CA 1
ATOM 860 C C . THR A 1 107 ? 28.898 -4.068 4.117 1.00 69.56 107 THR A C 1
ATOM 862 O O . THR A 1 107 ? 28.879 -4.448 2.946 1.00 69.56 107 THR A O 1
ATOM 865 N N . HIS A 1 108 ? 29.058 -4.932 5.123 1.00 66.56 108 HIS A N 1
ATOM 866 C CA . HIS A 1 108 ? 29.235 -6.369 4.912 1.00 66.56 108 HIS A CA 1
ATOM 867 C C . HIS A 1 108 ? 27.950 -7.032 4.393 1.00 66.56 108 HIS A C 1
ATOM 869 O O . HIS A 1 108 ? 28.005 -7.809 3.440 1.00 66.56 108 HIS A O 1
ATOM 875 N N . LYS A 1 109 ? 26.778 -6.645 4.923 1.00 67.50 109 LYS A N 1
ATOM 876 C CA . LYS A 1 109 ? 25.467 -7.059 4.391 1.00 67.50 109 LYS A CA 1
ATOM 877 C C . LYS A 1 109 ? 25.296 -6.633 2.928 1.00 67.50 109 LYS A C 1
ATOM 879 O O . LYS A 1 109 ? 24.817 -7.421 2.113 1.00 67.50 109 LYS A O 1
ATOM 884 N N . GLN A 1 110 ? 25.715 -5.417 2.571 1.00 65.75 110 GLN A N 1
ATOM 885 C CA . GLN A 1 110 ? 25.682 -4.939 1.186 1.00 65.75 110 GLN A CA 1
ATOM 886 C C . GLN A 1 110 ? 26.634 -5.732 0.282 1.00 65.75 110 GLN A C 1
ATOM 888 O O . GLN A 1 110 ? 26.248 -6.100 -0.829 1.00 65.75 110 GLN A O 1
ATOM 893 N N . PHE A 1 111 ? 27.838 -6.054 0.754 1.00 72.69 111 PHE A N 1
ATOM 894 C CA . PHE A 1 111 ? 28.822 -6.814 -0.016 1.00 72.69 111 PHE A CA 1
ATOM 895 C C . PHE A 1 111 ? 28.391 -8.267 -0.260 1.00 72.69 111 PHE A C 1
ATOM 897 O O . PHE A 1 111 ? 28.470 -8.749 -1.390 1.00 72.69 111 PHE A O 1
ATOM 904 N N . GLU A 1 112 ? 27.854 -8.948 0.754 1.00 68.19 112 GLU A N 1
ATOM 905 C CA . GLU A 1 112 ? 27.309 -10.301 0.590 1.00 68.19 112 GLU A CA 1
ATOM 906 C C . GLU A 1 112 ? 26.082 -10.305 -0.334 1.00 68.19 112 GLU A C 1
ATOM 908 O O . GLU A 1 112 ? 25.970 -11.167 -1.206 1.00 68.19 112 GLU A O 1
ATOM 913 N N . SER A 1 113 ? 25.221 -9.280 -0.258 1.00 60.03 113 SER A N 1
ATOM 914 C CA . SER A 1 113 ? 24.112 -9.129 -1.213 1.00 60.03 113 SER A CA 1
ATOM 915 C C . SER A 1 113 ? 24.598 -8.913 -2.653 1.00 60.03 113 SER A C 1
ATOM 917 O O . SER A 1 113 ? 23.994 -9.422 -3.598 1.00 60.03 113 SER A O 1
ATOM 919 N N . LEU A 1 114 ? 25.711 -8.197 -2.848 1.00 67.44 114 LEU A N 1
ATOM 920 C CA . LEU A 1 114 ? 26.323 -7.986 -4.159 1.00 67.44 114 LEU A CA 1
ATOM 921 C C . LEU A 1 114 ? 26.907 -9.294 -4.705 1.00 67.44 114 LEU A C 1
ATOM 923 O O . LEU A 1 114 ? 26.673 -9.632 -5.863 1.00 67.44 114 LEU A O 1
ATOM 927 N N . LYS A 1 115 ? 27.621 -10.049 -3.867 1.00 67.81 115 LYS A N 1
ATOM 928 C CA . LYS A 1 115 ? 28.201 -11.351 -4.214 1.00 67.81 115 LYS A CA 1
ATOM 929 C C . LYS A 1 115 ? 27.124 -12.366 -4.606 1.00 67.81 115 LYS A C 1
ATOM 931 O O . LYS A 1 115 ? 27.251 -12.989 -5.657 1.00 67.81 115 LYS A O 1
ATOM 936 N N . ALA A 1 116 ? 26.036 -12.461 -3.840 1.00 58.78 116 ALA A N 1
ATOM 937 C CA . ALA A 1 116 ? 24.899 -13.324 -4.162 1.00 58.78 116 ALA A CA 1
ATOM 938 C C . ALA A 1 116 ? 24.209 -12.917 -5.479 1.00 58.78 116 ALA A C 1
ATOM 940 O O . ALA A 1 116 ? 23.865 -13.765 -6.301 1.00 58.78 116 ALA A O 1
ATOM 941 N N . ASN A 1 117 ? 24.064 -11.611 -5.732 1.00 59.06 117 ASN A N 1
ATOM 942 C CA . ASN A 1 117 ? 23.482 -11.103 -6.977 1.00 59.06 117 ASN A CA 1
ATOM 943 C C . ASN A 1 117 ? 24.379 -11.317 -8.208 1.00 59.06 117 ASN A C 1
ATOM 945 O O . ASN A 1 117 ? 23.856 -11.459 -9.311 1.00 59.06 117 ASN A O 1
ATOM 949 N N . LEU A 1 118 ? 25.704 -11.335 -8.039 1.00 60.16 118 LEU A N 1
ATOM 950 C CA . LEU A 1 118 ? 26.659 -11.633 -9.112 1.00 60.16 118 LEU A CA 1
ATOM 951 C C . LEU A 1 118 ? 26.754 -13.136 -9.408 1.00 60.16 118 LEU A C 1
ATOM 953 O O . LEU A 1 118 ? 26.982 -13.510 -10.553 1.00 60.16 118 LEU A O 1
ATOM 957 N N . GLN A 1 119 ? 26.557 -13.993 -8.401 1.00 57.62 119 GLN A N 1
ATOM 958 C CA . GLN A 1 119 ? 26.557 -15.452 -8.564 1.00 57.62 119 GLN A CA 1
ATOM 959 C C . GLN A 1 119 ? 25.272 -15.989 -9.219 1.00 57.62 119 GLN A C 1
ATOM 961 O O . GLN A 1 119 ? 25.327 -17.013 -9.888 1.00 57.62 119 GLN A O 1
ATOM 966 N N . ASN A 1 120 ? 24.146 -15.278 -9.094 1.00 53.25 120 ASN A N 1
ATOM 967 C CA . ASN A 1 120 ? 22.850 -15.648 -9.686 1.00 53.25 120 ASN A CA 1
ATOM 968 C C . ASN A 1 120 ? 22.575 -15.000 -11.063 1.00 53.25 120 ASN A C 1
ATOM 970 O O . ASN A 1 120 ? 21.415 -14.887 -11.472 1.00 53.25 120 ASN A O 1
ATOM 974 N N . GLY A 1 121 ? 23.611 -14.542 -11.773 1.00 48.03 121 GLY A N 1
ATOM 975 C CA . GLY A 1 121 ? 23.478 -14.108 -13.167 1.00 48.03 121 GLY A CA 1
ATOM 976 C C . GLY A 1 121 ? 23.004 -15.274 -14.042 1.00 48.03 121 GLY A C 1
ATOM 977 O O . GLY A 1 121 ? 23.642 -16.317 -14.042 1.00 48.03 121 GLY A O 1
ATOM 978 N N . ASP A 1 122 ? 21.887 -15.085 -14.748 1.00 46.97 122 ASP A N 1
ATOM 979 C CA . ASP A 1 122 ? 21.205 -16.018 -15.673 1.00 46.97 122 ASP A CA 1
ATOM 980 C C . ASP A 1 122 ? 20.220 -17.056 -15.102 1.00 46.97 122 ASP A C 1
ATOM 982 O O . ASP A 1 122 ? 19.602 -17.802 -15.863 1.00 46.97 122 ASP A O 1
ATOM 986 N N . GLY A 1 123 ? 19.929 -17.045 -13.799 1.00 50.25 123 GLY A N 1
ATOM 987 C CA . GLY A 1 123 ? 18.737 -17.729 -13.277 1.00 50.25 123 GLY A CA 1
ATOM 988 C C . GLY A 1 123 ? 17.469 -16.896 -13.510 1.00 50.25 123 GLY A C 1
ATOM 989 O O . GLY A 1 123 ? 17.433 -15.722 -13.136 1.00 50.25 123 GLY A O 1
ATOM 990 N N . ALA A 1 124 ? 16.406 -17.475 -14.085 1.00 57.47 124 ALA A N 1
ATOM 991 C CA . ALA A 1 124 ? 15.105 -16.807 -14.190 1.00 57.47 124 ALA A CA 1
ATOM 992 C C . ALA A 1 124 ? 14.618 -16.402 -12.786 1.00 57.47 124 ALA A C 1
ATOM 994 O O . ALA A 1 124 ? 14.237 -17.251 -11.980 1.00 57.47 124 ALA A O 1
ATOM 995 N N . LYS A 1 125 ? 14.661 -15.104 -12.464 1.00 72.12 125 LYS A N 1
ATOM 996 C CA . LYS A 1 125 ? 14.200 -14.592 -11.169 1.00 72.12 125 LYS A CA 1
ATOM 997 C C . LYS A 1 125 ? 12.700 -14.841 -11.058 1.00 72.12 125 LYS A C 1
ATOM 999 O O . LYS A 1 125 ? 11.922 -14.237 -11.782 1.00 72.12 125 LYS A O 1
ATOM 1004 N N . ARG A 1 126 ? 12.293 -15.732 -10.155 1.00 76.88 126 ARG A N 1
ATOM 1005 C CA . ARG A 1 126 ? 10.880 -16.051 -9.918 1.00 76.88 126 ARG A CA 1
ATOM 1006 C C . ARG A 1 126 ? 10.402 -15.541 -8.565 1.00 76.88 126 ARG A C 1
ATOM 1008 O O . ARG A 1 126 ? 11.162 -15.507 -7.584 1.00 76.88 126 ARG A O 1
ATOM 1015 N N . LEU A 1 127 ? 9.126 -15.162 -8.531 1.00 84.50 127 LEU A N 1
ATOM 1016 C CA . LEU A 1 127 ? 8.326 -14.959 -7.322 1.00 84.50 127 LEU A CA 1
ATOM 1017 C C . LEU A 1 127 ? 7.969 -16.319 -6.705 1.00 84.50 127 LEU A C 1
ATOM 1019 O O . LEU A 1 127 ? 6.810 -16.709 -6.644 1.00 84.50 127 LEU A O 1
ATOM 1023 N N . GLU A 1 128 ? 8.990 -17.067 -6.302 1.00 80.25 128 GLU A N 1
ATOM 1024 C CA . GLU A 1 128 ? 8.815 -18.272 -5.497 1.00 80.25 128 GLU A CA 1
ATOM 1025 C C . GLU A 1 128 ? 8.721 -17.854 -4.032 1.00 80.25 128 GLU A C 1
ATOM 1027 O O . GLU A 1 128 ? 9.610 -17.171 -3.512 1.00 80.25 128 GLU A O 1
ATOM 1032 N N . VAL A 1 129 ? 7.609 -18.224 -3.406 1.00 81.00 129 VAL A N 1
ATOM 1033 C CA . VAL A 1 129 ? 7.300 -17.972 -2.001 1.00 81.00 129 VAL A CA 1
ATOM 1034 C C . VAL A 1 129 ? 7.329 -19.309 -1.281 1.00 81.00 129 VAL A C 1
ATOM 1036 O O . VAL A 1 129 ? 6.834 -20.297 -1.813 1.00 81.00 129 VAL A O 1
ATOM 1039 N N . GLU A 1 130 ? 7.886 -19.349 -0.074 1.00 82.88 130 GLU A N 1
ATOM 1040 C CA . GLU A 1 130 ? 7.859 -20.564 0.743 1.00 82.88 130 GLU A CA 1
ATOM 1041 C C . GLU A 1 130 ? 6.410 -20.996 1.043 1.00 82.88 130 GLU A C 1
ATOM 1043 O O . GLU A 1 130 ? 5.583 -20.173 1.449 1.00 82.88 130 GLU A O 1
ATOM 1048 N N . ASP A 1 131 ? 6.122 -22.296 0.929 1.00 83.25 131 ASP A N 1
ATOM 1049 C CA . ASP A 1 131 ? 4.778 -22.880 1.107 1.00 83.25 131 ASP A CA 1
ATOM 1050 C C . ASP A 1 131 ? 4.117 -22.511 2.444 1.00 83.25 131 ASP A C 1
ATOM 1052 O O . ASP A 1 131 ? 2.889 -22.400 2.553 1.00 83.25 131 ASP A O 1
ATOM 1056 N N . LYS A 1 132 ? 4.931 -22.267 3.479 1.00 86.94 132 LYS A N 1
ATOM 1057 C CA . LYS A 1 132 ? 4.454 -21.827 4.795 1.00 86.94 132 LYS A CA 1
ATOM 1058 C C . LYS A 1 132 ? 3.696 -20.494 4.721 1.00 86.94 132 LYS A C 1
ATOM 1060 O O . LYS A 1 132 ? 2.692 -20.328 5.403 1.00 86.94 132 LYS A O 1
ATOM 1065 N N . TYR A 1 133 ? 4.128 -19.558 3.873 1.00 86.88 133 TYR A N 1
ATOM 1066 C CA . TYR A 1 133 ? 3.463 -18.261 3.718 1.00 86.88 133 TYR A CA 1
ATOM 1067 C C . TYR A 1 133 ? 2.202 -18.377 2.867 1.00 86.88 133 TYR A C 1
ATOM 1069 O O . TYR A 1 133 ? 1.194 -17.749 3.177 1.00 86.88 133 TYR A O 1
ATOM 1077 N N . ILE A 1 134 ? 2.243 -19.210 1.824 1.00 83.44 134 ILE A N 1
ATOM 1078 C CA . ILE A 1 134 ? 1.097 -19.478 0.949 1.00 83.44 134 ILE A CA 1
ATOM 1079 C C . ILE A 1 134 ? -0.067 -20.073 1.749 1.00 83.44 134 ILE A C 1
ATOM 1081 O O . ILE A 1 134 ? -1.200 -19.595 1.654 1.00 83.44 134 ILE A O 1
ATOM 1085 N N . SER A 1 135 ? 0.225 -21.078 2.577 1.00 82.94 135 SER A N 1
ATOM 1086 C CA . SER A 1 135 ? -0.759 -21.714 3.456 1.00 82.94 135 SER A CA 1
ATOM 1087 C C . SER A 1 135 ? -1.250 -20.778 4.563 1.00 82.94 135 SER A C 1
ATOM 1089 O O . SER A 1 135 ? -2.455 -20.688 4.782 1.00 82.94 135 SER A O 1
ATOM 1091 N N . MET A 1 136 ? -0.351 -20.033 5.217 1.00 83.81 136 MET A N 1
ATOM 1092 C CA . MET A 1 136 ? -0.719 -19.093 6.282 1.00 83.81 136 MET A CA 1
ATOM 1093 C C . MET A 1 136 ? -1.611 -17.940 5.794 1.00 83.81 136 MET A C 1
ATOM 1095 O O . MET A 1 136 ? -2.460 -17.478 6.550 1.00 83.81 136 MET A O 1
ATOM 1099 N N . LEU A 1 137 ? -1.434 -17.479 4.550 1.00 85.81 137 LEU A N 1
ATOM 1100 C CA . LEU A 1 137 ? -2.173 -16.346 3.971 1.00 85.81 137 LEU A CA 1
ATOM 1101 C C . LEU A 1 137 ? -3.378 -16.758 3.106 1.00 85.81 137 LEU A C 1
ATOM 1103 O O . LEU A 1 137 ? -3.977 -15.909 2.440 1.00 85.81 137 LEU A O 1
ATOM 1107 N N . GLY A 1 138 ? -3.736 -18.045 3.106 1.00 81.94 138 GLY A N 1
ATOM 1108 C CA . GLY A 1 138 ? -4.967 -18.540 2.482 1.00 81.94 138 GLY A CA 1
ATOM 1109 C C . GLY A 1 138 ? -4.947 -18.619 0.950 1.00 81.94 138 GLY A C 1
ATOM 1110 O O . GLY A 1 138 ? -6.005 -18.749 0.335 1.00 81.94 138 GLY A O 1
ATOM 1111 N N . PHE A 1 139 ? -3.773 -18.577 0.309 1.00 82.31 139 PHE A N 1
ATOM 1112 C CA . PHE A 1 139 ? -3.668 -18.624 -1.158 1.00 82.31 139 PHE A CA 1
ATOM 1113 C C . PHE A 1 139 ? -3.998 -20.004 -1.766 1.00 82.31 139 PHE A C 1
ATOM 1115 O O . PHE A 1 139 ? -4.340 -20.073 -2.939 1.00 82.31 139 PHE A O 1
ATOM 1122 N N . ASN A 1 140 ? -3.964 -21.088 -0.979 1.00 64.81 140 ASN A N 1
ATOM 1123 C CA . ASN A 1 140 ? -4.252 -22.465 -1.427 1.00 64.81 140 ASN A CA 1
ATOM 1124 C C . ASN A 1 140 ? -5.737 -22.873 -1.317 1.00 64.81 140 ASN A C 1
ATOM 1126 O O . ASN A 1 140 ? -6.048 -24.057 -1.201 1.00 64.81 140 ASN A O 1
ATOM 1130 N N . SER A 1 141 ? -6.669 -21.920 -1.310 1.00 54.59 141 SER A N 1
ATOM 1131 C CA . SER A 1 141 ? -8.102 -22.206 -1.128 1.00 54.59 141 SER A CA 1
ATOM 1132 C C . SER A 1 141 ? -8.848 -22.621 -2.409 1.00 54.59 141 SER A C 1
ATOM 1134 O O . SER A 1 141 ? -10.069 -22.770 -2.381 1.00 54.59 141 SER A O 1
ATOM 1136 N N . ASP A 1 142 ? -8.135 -22.920 -3.497 1.00 42.53 142 ASP A N 1
ATOM 1137 C CA . ASP A 1 142 ? -8.702 -23.603 -4.662 1.00 42.53 142 ASP A CA 1
ATOM 1138 C C . ASP A 1 142 ? -8.725 -25.127 -4.417 1.00 42.53 142 ASP A C 1
ATOM 1140 O O . ASP A 1 142 ? -7.783 -25.848 -4.742 1.00 42.53 142 ASP A O 1
ATOM 1144 N N . GLY A 1 143 ? -9.820 -25.636 -3.836 1.00 40.38 143 GLY A N 1
ATOM 1145 C CA . GLY A 1 143 ? -10.190 -27.056 -3.963 1.00 40.38 143 GLY A CA 1
ATOM 1146 C C . GLY A 1 143 ? -10.015 -27.982 -2.754 1.00 40.38 143 GLY A C 1
ATOM 1147 O O . GLY A 1 143 ? -10.041 -29.197 -2.942 1.00 40.38 143 GLY A O 1
ATOM 1148 N N . VAL A 1 144 ? -9.897 -27.479 -1.520 1.00 31.92 144 VAL A N 1
ATOM 1149 C CA . VAL A 1 144 ? -10.085 -28.343 -0.337 1.00 31.92 144 VAL A CA 1
ATOM 1150 C C . VAL A 1 144 ? -11.541 -28.281 0.106 1.00 31.92 144 VAL A C 1
ATOM 1152 O O . VAL A 1 144 ? -11.949 -27.414 0.876 1.00 31.92 144 VAL A O 1
ATOM 1155 N N . ASP A 1 145 ? -12.320 -29.229 -0.406 1.00 32.88 145 ASP A N 1
ATOM 1156 C CA . ASP A 1 145 ? -13.619 -29.590 0.145 1.00 32.88 145 ASP A CA 1
ATOM 1157 C C . ASP A 1 145 ? -13.410 -30.007 1.615 1.00 32.88 145 ASP A C 1
ATOM 1159 O O . ASP A 1 145 ? -12.740 -31.000 1.917 1.00 32.88 145 ASP A O 1
ATOM 11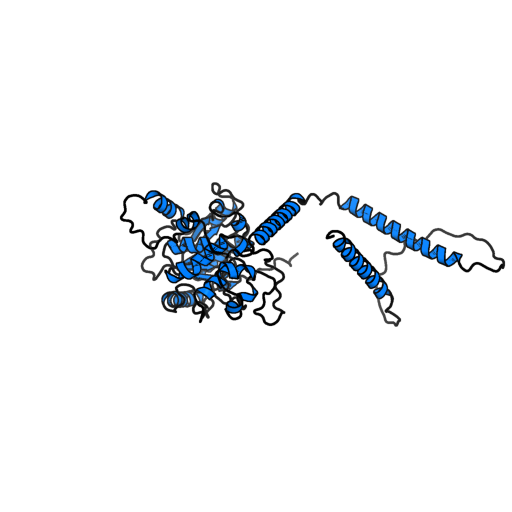63 N N . LEU A 1 146 ? -13.921 -29.208 2.557 1.00 40.50 146 LEU A N 1
ATOM 1164 C CA . LEU A 1 146 ? -13.722 -29.347 4.012 1.00 40.50 146 LEU A CA 1
ATOM 1165 C C . LEU A 1 146 ? -14.443 -30.574 4.616 1.00 40.50 146 LEU A C 1
ATOM 1167 O O . LEU A 1 146 ? -14.754 -30.608 5.806 1.00 40.50 146 LEU A O 1
ATOM 1171 N N . THR A 1 147 ? -14.699 -31.605 3.814 1.00 34.78 147 THR A N 1
ATOM 1172 C CA . THR A 1 147 ? -15.342 -32.860 4.216 1.00 34.78 147 THR A CA 1
ATOM 1173 C C . THR A 1 147 ? -14.350 -34.013 4.413 1.00 34.78 147 THR A C 1
ATOM 1175 O O . THR A 1 147 ? -14.720 -35.044 4.983 1.00 34.78 147 THR A O 1
ATOM 1178 N N . SER A 1 148 ? -13.065 -33.861 4.059 1.00 33.41 148 SER A N 1
ATOM 1179 C CA . SER A 1 148 ? -12.064 -34.899 4.336 1.00 33.41 148 SER A CA 1
ATOM 1180 C C . SER A 1 148 ? -11.493 -34.779 5.755 1.00 33.41 148 SER A C 1
ATOM 1182 O O . SER A 1 148 ? -10.641 -33.938 6.057 1.00 33.41 148 SER A O 1
ATOM 1184 N N . LYS A 1 149 ? -11.968 -35.664 6.635 1.00 39.22 149 LYS A N 1
ATOM 1185 C CA . LYS A 1 149 ? -11.444 -35.939 7.980 1.00 39.22 149 LYS A CA 1
ATOM 1186 C C . LYS A 1 149 ? -9.913 -36.108 7.951 1.00 39.22 149 LYS A C 1
ATOM 1188 O O . LYS A 1 149 ? -9.425 -37.156 7.545 1.00 39.22 149 LYS A O 1
ATOM 1193 N N . GLY A 1 150 ? -9.162 -35.095 8.393 1.00 36.69 150 GLY A N 1
ATOM 1194 C CA . GLY A 1 150 ? -7.710 -35.217 8.606 1.00 36.69 150 GLY A CA 1
ATOM 1195 C C . GLY A 1 150 ? -6.907 -33.912 8.695 1.00 36.69 150 GLY A C 1
ATOM 1196 O O . GLY A 1 150 ? -5.898 -33.884 9.386 1.00 36.69 150 GLY A O 1
ATOM 1197 N N . GLY A 1 151 ? -7.355 -32.814 8.071 1.00 36.78 151 GLY A N 1
ATOM 1198 C CA . GLY A 1 151 ? -6.603 -31.539 8.019 1.00 36.78 151 GLY A CA 1
ATOM 1199 C C . GLY A 1 151 ? -7.057 -30.441 8.995 1.00 36.78 151 GLY A C 1
ATOM 1200 O O . GLY A 1 151 ? -6.576 -29.312 8.932 1.00 36.78 151 GLY A O 1
ATOM 1201 N N . SER A 1 152 ? -8.008 -30.740 9.884 1.00 45.41 152 SER A N 1
ATOM 1202 C CA . SER A 1 152 ? -8.835 -29.724 10.554 1.00 45.41 152 SER A CA 1
ATOM 1203 C C . SER A 1 152 ? -8.115 -28.854 11.590 1.00 45.41 152 SER A C 1
ATOM 1205 O O . SER A 1 152 ? -8.591 -27.757 11.850 1.00 45.41 152 SER A O 1
ATOM 1207 N N . SER A 1 153 ? -7.011 -29.301 12.197 1.00 43.88 153 SER A N 1
ATOM 1208 C CA . SER A 1 153 ? -6.449 -28.640 13.389 1.00 43.88 153 SER A CA 1
ATOM 1209 C C . SER A 1 153 ? -5.660 -27.361 13.083 1.00 43.88 153 SER A C 1
ATOM 1211 O O . SER A 1 153 ? -5.794 -26.384 13.815 1.00 43.88 153 SER A O 1
ATOM 1213 N N . ILE A 1 154 ? -4.867 -27.328 12.008 1.00 42.75 154 ILE A N 1
ATOM 1214 C CA . ILE A 1 154 ? -3.982 -26.185 11.709 1.00 42.75 154 ILE A CA 1
ATOM 1215 C C . ILE A 1 154 ? -4.781 -25.038 11.084 1.00 42.75 154 ILE A C 1
ATOM 1217 O O . ILE A 1 154 ? -4.659 -23.893 11.516 1.00 42.75 154 ILE A O 1
ATOM 1221 N N . ALA A 1 155 ? -5.671 -25.349 10.137 1.00 38.44 155 ALA A N 1
ATOM 1222 C CA . ALA A 1 155 ? -6.558 -24.363 9.526 1.00 38.44 155 ALA A CA 1
ATOM 1223 C C . ALA A 1 155 ? -7.509 -23.732 10.559 1.00 38.44 155 ALA A C 1
ATOM 1225 O O . ALA A 1 155 ? -7.685 -22.517 10.555 1.00 38.44 155 ALA A O 1
ATOM 1226 N N . SER A 1 156 ? -8.058 -24.512 11.504 1.00 41.25 156 SER A N 1
ATOM 1227 C CA . SER A 1 156 ? -8.884 -23.958 12.589 1.00 41.25 156 SER A CA 1
ATOM 1228 C C . SER A 1 156 ? -8.080 -23.088 13.559 1.00 41.25 156 SER A C 1
ATOM 1230 O O . SER A 1 156 ? -8.588 -22.083 14.048 1.00 41.25 156 SER A O 1
ATOM 1232 N N . HIS A 1 157 ? -6.819 -23.440 13.829 1.00 38.09 157 HIS A N 1
ATOM 1233 C CA . HIS A 1 157 ? -5.958 -22.664 14.723 1.00 38.09 157 HIS A CA 1
ATOM 1234 C C . HIS A 1 157 ? -5.528 -21.328 14.092 1.00 38.09 157 HIS A C 1
ATOM 1236 O O . HIS A 1 157 ? -5.551 -20.294 14.756 1.00 38.09 157 HIS A O 1
ATOM 1242 N N . LEU A 1 158 ? -5.224 -21.319 12.789 1.00 41.81 158 LEU A N 1
ATOM 1243 C CA . LEU A 1 158 ? -4.898 -20.103 12.035 1.00 41.81 158 LEU A CA 1
ATOM 1244 C C . LEU A 1 158 ? -6.119 -19.190 11.849 1.00 41.81 158 LEU A C 1
ATOM 1246 O O . LEU A 1 158 ? -6.004 -17.976 12.028 1.00 41.81 158 LEU A O 1
ATOM 1250 N N . LYS A 1 159 ? -7.305 -19.763 11.604 1.00 44.97 159 LYS A N 1
ATOM 1251 C CA . LYS A 1 159 ? -8.570 -19.013 11.543 1.00 44.97 159 LYS A CA 1
ATOM 1252 C C . LYS A 1 159 ? -8.887 -18.327 12.878 1.00 44.97 159 LYS A C 1
ATOM 1254 O O . LYS A 1 159 ? -9.308 -17.175 12.880 1.00 44.97 159 LYS A O 1
ATOM 1259 N N . ASN A 1 160 ? -8.582 -18.977 14.006 1.00 45.47 160 ASN A N 1
ATOM 1260 C CA . ASN A 1 160 ? -8.720 -18.391 15.345 1.00 45.47 160 ASN A CA 1
ATOM 1261 C C . ASN A 1 160 ? -7.661 -17.315 15.660 1.00 45.47 160 ASN A C 1
ATOM 1263 O O . ASN A 1 160 ? -7.984 -16.343 16.338 1.00 45.47 160 ASN A O 1
ATOM 1267 N N . LYS A 1 161 ? -6.423 -17.428 15.147 1.00 46.97 161 LYS A N 1
ATOM 1268 C CA . LYS A 1 161 ? -5.367 -16.401 15.317 1.00 46.97 161 LYS A CA 1
ATOM 1269 C C . LYS A 1 161 ? -5.720 -15.094 14.594 1.00 46.97 161 LYS A C 1
ATOM 1271 O O . LYS A 1 161 ? -5.431 -14.004 15.088 1.00 46.97 161 LYS A O 1
ATOM 1276 N N . PHE A 1 162 ? -6.374 -15.195 13.437 1.00 49.16 162 PHE A N 1
ATOM 1277 C CA . PHE A 1 162 ? -6.723 -14.043 12.604 1.00 49.16 162 PHE A CA 1
ATOM 1278 C C . PHE A 1 162 ? -8.174 -13.578 12.716 1.00 49.16 162 PHE A C 1
ATOM 1280 O O . PHE A 1 162 ? -8.470 -12.500 12.197 1.00 49.16 162 PHE A O 1
ATOM 1287 N N . PHE A 1 163 ? -9.024 -14.289 13.469 1.00 45.78 163 PHE A N 1
ATOM 1288 C CA . PHE A 1 163 ? -10.430 -13.958 13.715 1.00 45.78 163 PHE A CA 1
ATOM 1289 C C . PHE A 1 163 ? -10.592 -12.468 14.042 1.00 45.78 163 PHE A C 1
ATOM 1291 O O . PHE A 1 163 ? -10.202 -11.976 15.105 1.00 45.78 163 PHE A O 1
ATOM 1298 N N . VAL A 1 164 ? -11.060 -11.695 13.065 1.00 50.69 164 VAL A N 1
ATOM 1299 C CA . VAL A 1 164 ? -11.816 -10.479 13.350 1.00 50.69 164 VAL A CA 1
ATOM 1300 C C . VAL A 1 164 ? -13.149 -11.017 13.864 1.00 50.69 164 VAL A C 1
ATOM 1302 O O . VAL A 1 164 ? -13.645 -11.951 13.230 1.00 50.69 164 VAL A O 1
ATOM 1305 N N . PRO A 1 165 ? -13.680 -10.532 15.006 1.00 44.41 165 PRO A N 1
ATOM 1306 C CA . PRO A 1 165 ? -14.977 -10.972 15.499 1.00 44.41 165 PRO A CA 1
ATOM 1307 C C . PRO A 1 165 ? -15.955 -11.072 14.339 1.00 44.41 165 PRO A C 1
ATOM 1309 O O . PRO A 1 165 ? -15.922 -10.214 13.454 1.00 44.41 165 PRO A O 1
ATOM 1312 N N . GLU A 1 166 ? -16.764 -12.126 14.324 1.00 42.19 166 GLU A N 1
ATOM 1313 C CA . GLU A 1 166 ? -17.891 -12.251 13.411 1.00 42.19 166 GLU A CA 1
ATOM 1314 C C . GLU A 1 166 ? -18.821 -11.076 13.709 1.00 42.19 166 GLU A C 1
ATOM 1316 O O . GLU A 1 166 ? -19.662 -11.103 14.601 1.00 42.19 166 GLU A O 1
ATOM 1321 N N . LEU A 1 167 ? -18.529 -9.954 13.060 1.00 49.50 167 LEU A N 1
ATOM 1322 C CA . LEU A 1 167 ? -19.335 -8.760 13.102 1.00 49.50 167 LEU A CA 1
ATOM 1323 C C . LEU A 1 167 ? -20.586 -9.175 12.354 1.00 49.50 167 LEU A C 1
ATOM 1325 O O . LEU A 1 167 ? -20.570 -9.303 11.130 1.00 49.50 167 LEU A O 1
ATOM 1329 N N . GLU A 1 168 ? -21.643 -9.465 13.103 1.00 41.09 168 GLU A N 1
ATOM 1330 C CA . GLU A 1 168 ? -22.981 -9.635 12.560 1.00 41.09 168 GLU A CA 1
ATOM 1331 C C . GLU A 1 168 ? -23.394 -8.302 11.928 1.00 41.09 168 GLU A C 1
ATOM 1333 O O . GLU A 1 168 ? -24.025 -7.441 12.542 1.00 41.09 168 GLU A O 1
ATOM 1338 N N . PHE A 1 169 ? -22.969 -8.085 10.686 1.00 47.38 169 PHE A N 1
ATOM 1339 C CA . PHE A 1 169 ? -23.396 -6.947 9.899 1.00 47.38 169 PHE A CA 1
ATOM 1340 C C . PHE A 1 169 ? -24.848 -7.192 9.513 1.00 47.38 169 PHE A C 1
ATOM 1342 O O . PHE A 1 169 ? -25.146 -7.940 8.582 1.00 47.38 169 PHE A O 1
ATOM 1349 N N . GLN A 1 170 ? -25.768 -6.582 10.256 1.00 37.12 170 GLN A N 1
ATOM 1350 C CA . GLN A 1 170 ? -27.178 -6.626 9.905 1.00 37.12 170 GLN A CA 1
ATOM 1351 C C . GLN A 1 170 ? -27.391 -5.926 8.557 1.00 37.12 170 GLN A C 1
ATOM 1353 O O . GLN A 1 170 ? -27.295 -4.708 8.458 1.00 37.12 170 GLN A O 1
ATOM 1358 N N . ASN A 1 171 ? -27.689 -6.721 7.526 1.00 42.28 171 ASN A N 1
ATOM 1359 C CA . ASN A 1 171 ? -28.253 -6.305 6.239 1.00 42.28 171 ASN A CA 1
ATOM 1360 C C . ASN A 1 171 ? -27.553 -5.137 5.508 1.00 42.28 171 ASN A C 1
ATOM 1362 O O . ASN A 1 171 ? -28.207 -4.419 4.750 1.00 42.28 171 ASN A O 1
ATOM 1366 N N . GLU A 1 172 ? -26.238 -4.951 5.660 1.00 45.59 172 GLU A N 1
ATOM 1367 C CA . GLU A 1 172 ? -25.475 -4.096 4.743 1.00 45.59 172 GLU A CA 1
ATOM 1368 C C . GLU A 1 172 ? -24.913 -4.926 3.579 1.00 45.59 172 GLU A C 1
ATOM 1370 O O . GLU A 1 172 ? -24.287 -5.969 3.763 1.00 45.59 172 GLU A O 1
ATOM 1375 N N . THR A 1 173 ? -25.105 -4.429 2.356 1.00 54.84 173 THR A N 1
ATOM 1376 C CA . THR A 1 173 ? -24.329 -4.825 1.174 1.00 54.84 173 THR A CA 1
ATOM 1377 C C . THR A 1 173 ? -22.835 -4.767 1.503 1.00 54.84 173 THR A C 1
ATOM 1379 O O . THR A 1 173 ? -22.352 -3.679 1.805 1.00 54.84 173 THR A O 1
ATOM 1382 N N . LEU A 1 174 ? -22.141 -5.913 1.444 1.00 58.91 174 LEU A N 1
ATOM 1383 C CA . LEU A 1 174 ? -20.692 -6.115 1.640 1.00 58.91 174 LEU A CA 1
ATOM 1384 C C . LEU A 1 174 ? -20.043 -5.193 2.698 1.00 58.91 174 LEU A C 1
ATOM 1386 O O . LEU A 1 174 ? -19.668 -4.058 2.381 1.00 58.91 174 LEU A O 1
ATOM 1390 N N . PRO A 1 175 ? -19.851 -5.662 3.943 1.00 75.94 175 PRO A N 1
ATOM 1391 C CA . PRO A 1 175 ? -19.258 -4.835 4.984 1.00 75.94 175 PRO A CA 1
ATOM 1392 C C . PRO A 1 175 ? -17.848 -4.373 4.599 1.00 75.94 175 PRO A C 1
ATOM 1394 O O . PRO A 1 175 ? -17.003 -5.153 4.153 1.00 75.94 175 PRO A O 1
ATOM 1397 N N . VAL A 1 176 ? -17.613 -3.069 4.766 1.00 88.56 176 VAL A N 1
ATOM 1398 C CA . VAL A 1 176 ? -16.317 -2.432 4.512 1.00 88.56 176 VAL A CA 1
ATOM 1399 C C . VAL A 1 176 ? -15.642 -2.144 5.839 1.00 88.56 176 VAL A C 1
ATOM 1401 O O . VAL A 1 176 ? -16.175 -1.382 6.647 1.00 88.56 176 VAL A O 1
ATOM 1404 N N . ILE A 1 177 ? -14.455 -2.710 6.034 1.00 92.19 177 ILE A N 1
ATOM 1405 C CA . ILE A 1 177 ? -13.597 -2.423 7.186 1.00 92.19 177 ILE A CA 1
ATOM 1406 C C . ILE A 1 177 ? -12.613 -1.321 6.791 1.00 92.19 177 ILE A C 1
ATOM 1408 O O . ILE A 1 177 ? -11.944 -1.419 5.760 1.00 92.19 177 ILE A O 1
ATOM 1412 N N . ILE A 1 178 ? -12.520 -0.271 7.605 1.00 95.75 178 ILE A N 1
ATOM 1413 C CA . ILE A 1 178 ? -11.529 0.795 7.445 1.00 95.75 178 ILE A CA 1
ATOM 1414 C C . ILE A 1 178 ? -10.259 0.364 8.163 1.00 95.75 178 ILE A C 1
ATOM 1416 O O . ILE A 1 178 ? -10.293 0.094 9.359 1.00 95.75 178 ILE A O 1
ATOM 1420 N N . VAL A 1 179 ? -9.139 0.288 7.452 1.00 96.75 179 VAL A N 1
ATOM 1421 C CA . VAL A 1 179 ? -7.896 -0.274 7.990 1.00 96.75 179 VAL A CA 1
ATOM 1422 C C . VAL A 1 179 ? -6.782 0.747 7.902 1.00 96.75 179 VAL A C 1
ATOM 1424 O O . VAL A 1 179 ? -6.593 1.374 6.861 1.00 96.75 179 VAL A O 1
ATOM 1427 N N . SER A 1 180 ? -6.018 0.875 8.982 1.00 97.81 180 SER A N 1
ATOM 1428 C CA . SER A 1 180 ? -4.779 1.645 8.987 1.00 97.81 180 SER A CA 1
ATOM 1429 C C . SER A 1 180 ? -3.700 0.940 9.793 1.00 97.81 180 SER A C 1
ATOM 1431 O O . SER A 1 180 ? -3.995 0.087 10.629 1.00 97.81 180 SER A O 1
ATOM 1433 N N . SER A 1 181 ? -2.444 1.309 9.560 1.00 96.50 181 SER A N 1
ATOM 1434 C CA . SER A 1 181 ? -1.315 0.885 10.387 1.00 96.50 181 SER A CA 1
ATOM 1435 C C . SER A 1 181 ? -0.788 2.050 11.211 1.00 96.50 181 SER A C 1
ATOM 1437 O O . SER A 1 181 ? -0.591 3.135 10.666 1.00 96.50 181 SER A O 1
ATOM 1439 N N . VAL A 1 182 ? -0.490 1.801 12.482 1.00 95.75 182 VAL A N 1
ATOM 1440 C CA . VAL A 1 182 ? 0.014 2.793 13.433 1.00 95.75 182 VAL A CA 1
ATOM 1441 C C . VAL A 1 182 ? 1.382 2.352 13.942 1.00 95.75 182 VAL A C 1
ATOM 1443 O O . VAL A 1 182 ? 1.559 1.211 14.376 1.00 95.75 182 VAL A O 1
ATOM 1446 N N . GLN A 1 183 ? 2.349 3.260 13.881 1.00 92.69 183 GLN A N 1
ATOM 1447 C CA . GLN A 1 183 ? 3.697 3.074 14.409 1.00 92.69 183 GLN A CA 1
ATOM 1448 C C . GLN A 1 183 ? 3.838 3.760 15.768 1.00 92.69 183 GLN A C 1
ATOM 1450 O O . GLN A 1 183 ? 3.080 4.673 16.114 1.00 92.69 183 GLN A O 1
ATOM 1455 N N . LYS A 1 184 ? 4.853 3.352 16.533 1.00 89.25 184 LYS A N 1
ATOM 1456 C CA . LYS A 1 184 ? 5.205 4.021 17.786 1.00 89.25 184 LYS A CA 1
ATOM 1457 C C . LYS A 1 184 ? 5.431 5.517 17.537 1.00 89.25 184 LYS A C 1
ATOM 1459 O O . LYS A 1 184 ? 6.157 5.897 16.623 1.00 89.25 184 LYS A O 1
ATOM 1464 N N . GLY A 1 185 ? 4.808 6.354 18.363 1.00 89.75 185 GLY A N 1
ATOM 1465 C CA . GLY A 1 185 ? 4.859 7.815 18.237 1.00 89.75 185 GLY A CA 1
ATOM 1466 C C . GLY A 1 185 ? 3.716 8.435 17.429 1.00 89.75 185 GLY A C 1
ATOM 1467 O O . GLY A 1 185 ? 3.603 9.651 17.439 1.00 89.75 185 GLY A O 1
ATOM 1468 N N . GLN A 1 186 ? 2.842 7.634 16.805 1.00 93.19 186 GLN A N 1
ATOM 1469 C CA . GLN A 1 186 ? 1.716 8.127 15.994 1.00 93.19 186 GLN A CA 1
ATOM 1470 C C . GLN A 1 186 ? 0.363 8.102 16.729 1.00 93.19 186 GLN A C 1
ATOM 1472 O O . GLN A 1 186 ? -0.686 7.894 16.118 1.00 93.19 186 GLN A O 1
ATOM 1477 N N . LEU A 1 187 ? 0.374 8.222 18.061 1.00 93.44 187 LEU A N 1
ATOM 1478 C CA . LEU A 1 187 ? -0.848 8.097 18.864 1.00 93.44 187 LEU A CA 1
ATOM 1479 C C . LEU A 1 187 ? -1.837 9.239 18.576 1.00 93.44 187 LEU A C 1
ATOM 1481 O O . LEU A 1 187 ? -3.032 8.988 18.456 1.00 93.44 187 LEU A O 1
ATOM 1485 N N . LEU A 1 188 ? -1.331 10.465 18.399 1.00 93.94 188 LEU A N 1
ATOM 1486 C CA . LEU A 1 188 ? -2.147 11.633 18.055 1.00 93.94 188 LEU A CA 1
ATOM 1487 C C . LEU A 1 188 ? -2.747 11.498 16.651 1.00 93.94 188 LEU A C 1
ATOM 1489 O O . LEU A 1 188 ? -3.933 11.746 16.448 1.00 93.94 188 LEU A O 1
ATOM 1493 N N . GLU A 1 189 ? -1.960 11.043 15.674 1.00 95.44 189 GLU A N 1
ATOM 1494 C CA . GLU A 1 189 ? -2.457 10.801 14.322 1.00 95.44 189 GLU A CA 1
ATOM 1495 C C . GLU A 1 189 ? -3.523 9.706 14.297 1.00 95.44 189 GLU A C 1
ATOM 1497 O O . GLU A 1 189 ? -4.472 9.813 13.519 1.00 95.44 189 GLU A O 1
ATOM 1502 N N . ALA A 1 190 ? -3.392 8.684 15.150 1.00 96.25 190 ALA A N 1
ATOM 1503 C CA . ALA A 1 190 ? -4.405 7.649 15.315 1.00 96.25 190 ALA A CA 1
ATOM 1504 C C . ALA A 1 190 ? -5.703 8.195 15.920 1.00 96.25 190 ALA A C 1
ATOM 1506 O O . ALA A 1 190 ? -6.778 7.843 15.439 1.00 96.25 190 ALA A O 1
ATOM 1507 N N . GLU A 1 191 ? -5.620 9.079 16.914 1.00 95.81 191 GLU A N 1
ATOM 1508 C CA . GLU A 1 191 ? -6.792 9.723 17.517 1.00 95.81 191 GLU A CA 1
ATOM 1509 C C . GLU A 1 191 ? -7.549 10.554 16.481 1.00 95.81 191 GLU A C 1
ATOM 1511 O O . GLU A 1 191 ? -8.737 10.329 16.237 1.00 95.81 191 GLU A O 1
ATOM 1516 N N . GLU A 1 192 ? -6.840 11.438 15.778 1.00 95.50 192 GLU A N 1
ATOM 1517 C CA . GLU A 1 192 ? -7.424 12.248 14.711 1.00 95.50 192 GLU A CA 1
ATOM 1518 C C . GLU A 1 192 ? -8.017 11.394 13.584 1.00 95.50 192 GLU A C 1
ATOM 1520 O O . GLU A 1 192 ? -9.053 11.744 13.011 1.00 95.50 192 GLU A O 1
ATOM 1525 N N . PHE A 1 193 ? -7.362 10.281 13.242 1.00 97.19 193 PHE A N 1
ATOM 1526 C CA . PHE A 1 193 ? -7.848 9.347 12.235 1.00 97.19 193 PHE A CA 1
ATOM 1527 C C . PHE A 1 193 ? -9.164 8.694 12.668 1.00 97.19 193 PHE A C 1
ATOM 1529 O O . PHE A 1 193 ? -10.131 8.733 11.906 1.00 97.19 193 PHE A O 1
ATOM 1536 N N . ILE A 1 194 ? -9.239 8.149 13.889 1.00 96.19 194 ILE A N 1
ATOM 1537 C CA . ILE A 1 194 ? -10.458 7.522 14.423 1.00 96.19 194 ILE A CA 1
ATOM 1538 C C . ILE A 1 194 ? -11.606 8.532 14.435 1.00 96.19 194 ILE A C 1
ATOM 1540 O O . ILE A 1 194 ? -12.673 8.244 13.892 1.00 96.19 194 ILE A O 1
ATOM 1544 N N . MET A 1 195 ? -11.377 9.732 14.978 1.00 95.38 195 MET A N 1
ATOM 1545 C CA . MET A 1 195 ? -12.392 10.789 15.029 1.00 95.38 195 MET A CA 1
ATOM 1546 C C . MET A 1 195 ? -12.890 11.163 13.629 1.00 95.38 195 MET A C 1
ATOM 1548 O O . MET A 1 195 ? -14.089 11.330 13.403 1.00 95.38 195 MET A O 1
ATOM 1552 N N . ASN A 1 196 ? -11.978 11.269 12.661 1.00 96.62 196 ASN A N 1
ATOM 1553 C CA . ASN A 1 196 ? -12.322 11.592 11.284 1.00 96.62 196 ASN A CA 1
ATOM 1554 C C . ASN A 1 196 ? -13.130 10.476 10.599 1.00 96.62 196 ASN A C 1
ATOM 1556 O O . ASN A 1 196 ? -14.077 10.776 9.866 1.00 96.62 196 ASN A O 1
ATOM 1560 N N . VAL A 1 197 ? -12.801 9.206 10.847 1.00 96.00 197 VAL A N 1
ATOM 1561 C CA . VAL A 1 197 ? -13.591 8.081 10.333 1.00 96.00 197 VAL A CA 1
ATOM 1562 C C . VAL A 1 197 ? -14.969 8.048 10.981 1.00 96.00 197 VAL A C 1
ATOM 1564 O O . VAL A 1 197 ? -15.960 7.981 10.261 1.00 96.00 197 VAL A O 1
ATOM 1567 N N . GLN A 1 198 ? -15.059 8.192 12.302 1.00 93.62 198 GLN A N 1
ATOM 1568 C CA . GLN A 1 198 ? -16.335 8.242 13.020 1.00 93.62 198 GLN A CA 1
ATOM 1569 C C . GLN A 1 198 ? -17.220 9.405 12.551 1.00 93.62 198 GLN A C 1
ATOM 1571 O O . GLN A 1 198 ? -18.435 9.261 12.468 1.00 93.62 198 GLN A O 1
ATOM 1576 N N . GLN A 1 199 ? -16.629 10.543 12.180 1.00 94.88 199 GLN A N 1
ATOM 1577 C CA . GLN A 1 199 ? -17.372 11.687 11.653 1.00 94.88 199 GLN A CA 1
ATOM 1578 C C . GLN A 1 199 ? -18.015 11.410 10.284 1.00 94.88 199 GLN A C 1
ATOM 1580 O O . GLN A 1 199 ? -19.144 11.838 10.044 1.00 94.88 199 GLN A O 1
ATOM 1585 N N . PHE A 1 200 ? -17.293 10.765 9.361 1.00 95.31 200 PHE A N 1
ATOM 1586 C CA . PHE A 1 200 ? -17.730 10.627 7.962 1.00 95.31 200 PHE A CA 1
ATOM 1587 C C . PHE A 1 200 ? -18.272 9.241 7.598 1.00 95.31 200 PHE A C 1
ATOM 1589 O O . PHE A 1 200 ? -18.970 9.119 6.594 1.00 95.31 200 PHE A O 1
ATOM 1596 N N . LEU A 1 201 ? -17.952 8.213 8.383 1.00 92.81 201 LEU A N 1
ATOM 1597 C CA . LEU A 1 201 ? -18.359 6.817 8.215 1.00 92.81 201 LEU A CA 1
ATOM 1598 C C . LEU A 1 201 ? -18.663 6.168 9.592 1.00 92.81 201 LEU A C 1
ATOM 1600 O O . LEU A 1 201 ? -18.048 5.158 9.938 1.00 92.81 201 LEU A O 1
ATOM 1604 N N . PRO A 1 202 ? -19.613 6.708 10.383 1.00 90.25 202 PRO A N 1
ATOM 1605 C CA . PRO A 1 202 ? -19.854 6.300 11.776 1.00 90.25 202 PRO A CA 1
ATOM 1606 C C . PRO A 1 202 ? -20.239 4.826 11.969 1.00 90.25 202 PRO A C 1
ATOM 1608 O O . PRO A 1 202 ? -19.999 4.275 13.038 1.00 90.25 202 PRO A O 1
ATOM 1611 N N . SER A 1 203 ? -20.843 4.182 10.964 1.00 86.62 203 SER A N 1
ATOM 1612 C CA . SER A 1 203 ? -21.256 2.772 11.043 1.00 86.62 203 SER A CA 1
ATOM 1613 C C . SER A 1 203 ? -20.157 1.778 10.662 1.00 86.62 203 SER A C 1
ATOM 1615 O O . SER A 1 203 ? -20.384 0.570 10.711 1.00 86.62 203 SER A O 1
ATOM 1617 N N . LYS A 1 204 ? -18.976 2.249 10.238 1.00 89.25 204 LYS A N 1
ATOM 1618 C CA . LYS A 1 204 ? -17.907 1.376 9.743 1.00 89.25 204 LYS A CA 1
ATOM 1619 C C . LYS A 1 204 ? -16.928 1.021 10.852 1.00 89.25 204 LYS A C 1
ATOM 1621 O O . LYS A 1 204 ? -16.520 1.875 11.635 1.00 89.25 204 LYS A O 1
ATOM 1626 N N . LEU A 1 205 ? -16.520 -0.247 10.876 1.00 91.19 205 LEU A N 1
ATOM 1627 C CA . LEU A 1 205 ? -15.460 -0.708 11.760 1.00 91.19 205 LEU A CA 1
ATOM 1628 C C . LEU A 1 205 ? -14.125 -0.083 11.338 1.00 91.19 205 LEU A C 1
ATOM 1630 O O . LEU A 1 205 ? -13.717 -0.210 10.182 1.00 91.19 205 LEU A O 1
ATOM 1634 N N . VAL A 1 206 ? -13.419 0.498 12.303 1.00 94.56 206 VAL A N 1
ATOM 1635 C CA . VAL A 1 206 ? -12.011 0.877 12.201 1.00 94.56 206 VAL A CA 1
ATOM 1636 C C . VAL A 1 206 ? -11.147 -0.238 12.781 1.00 94.56 206 VAL A C 1
ATOM 1638 O O . VAL A 1 206 ? -11.337 -0.644 13.922 1.00 94.56 206 VAL A O 1
ATOM 1641 N N . LEU A 1 207 ? -10.174 -0.717 12.015 1.00 94.75 207 LEU A N 1
ATOM 1642 C CA . LEU A 1 207 ? -9.176 -1.683 12.454 1.00 94.75 207 LEU A CA 1
ATOM 1643 C C . LEU A 1 207 ? -7.779 -1.067 12.346 1.00 94.75 207 LEU A C 1
ATOM 1645 O O . LEU A 1 207 ? -7.248 -0.874 11.250 1.00 94.75 207 LEU A O 1
ATOM 1649 N N . LEU A 1 208 ? -7.173 -0.782 13.495 1.00 96.12 208 LEU A N 1
ATOM 1650 C CA . LEU A 1 208 ? -5.814 -0.265 13.588 1.00 96.12 208 LEU A CA 1
ATOM 1651 C C . LEU A 1 208 ? -4.826 -1.408 13.808 1.00 96.12 208 LEU A C 1
ATOM 1653 O O . LEU A 1 208 ? -4.930 -2.163 14.773 1.00 96.12 208 LEU A O 1
ATOM 1657 N N . TRP A 1 209 ? -3.838 -1.518 12.928 1.00 94.62 209 TRP A N 1
ATOM 1658 C CA . TRP A 1 209 ? -2.726 -2.446 13.075 1.00 94.62 209 TRP A CA 1
ATOM 1659 C C . TRP A 1 209 ? -1.528 -1.744 13.701 1.00 94.62 209 TRP A C 1
ATOM 1661 O O . TRP A 1 209 ? -0.879 -0.918 13.064 1.00 94.62 209 TRP A O 1
ATOM 1671 N N . ASN A 1 210 ? -1.202 -2.098 14.937 1.00 93.88 210 ASN A N 1
ATOM 1672 C CA . ASN A 1 210 ? 0.071 -1.758 15.546 1.00 93.88 210 ASN A CA 1
ATOM 1673 C C . ASN A 1 210 ? 1.193 -2.515 14.819 1.00 93.88 210 ASN A C 1
ATOM 1675 O O . ASN A 1 210 ? 1.253 -3.746 14.873 1.00 93.88 210 ASN A O 1
ATOM 1679 N N . VAL A 1 211 ? 2.065 -1.769 14.145 1.00 93.94 211 VAL A N 1
ATOM 1680 C CA . VAL A 1 211 ? 3.185 -2.287 13.343 1.00 93.94 211 VAL A CA 1
ATOM 1681 C C . VAL A 1 211 ? 4.542 -1.937 13.963 1.00 93.94 211 VAL A C 1
ATOM 1683 O O . VAL A 1 211 ? 5.511 -1.713 13.249 1.00 93.94 211 VAL A O 1
ATOM 1686 N N . ASP A 1 212 ? 4.629 -1.873 15.292 1.00 89.81 212 ASP A N 1
ATOM 1687 C CA . ASP A 1 212 ? 5.888 -1.668 16.014 1.00 89.81 212 ASP A CA 1
ATOM 1688 C C . ASP A 1 212 ? 6.729 -2.966 16.083 1.00 89.81 212 ASP A C 1
ATOM 1690 O O . ASP A 1 212 ? 6.354 -3.888 16.816 1.00 89.81 212 ASP A O 1
ATOM 1694 N N . PRO A 1 213 ? 7.881 -3.054 15.385 1.00 85.38 213 PRO A N 1
ATOM 1695 C CA . PRO A 1 213 ? 8.723 -4.249 15.381 1.00 85.38 213 PRO A CA 1
ATOM 1696 C C . PRO A 1 213 ? 9.535 -4.418 16.672 1.00 85.38 213 PRO A C 1
ATOM 1698 O O . PRO A 1 213 ? 10.127 -5.474 16.875 1.00 85.38 213 PRO A O 1
ATOM 1701 N N . SER A 1 214 ? 9.606 -3.388 17.526 1.00 74.75 214 SER A N 1
ATOM 1702 C CA . SER A 1 214 ? 10.511 -3.348 18.683 1.00 74.75 214 SER A CA 1
ATOM 1703 C C . SER A 1 214 ? 9.973 -4.037 19.934 1.00 74.75 214 SER A C 1
ATOM 1705 O O . SER A 1 214 ? 10.686 -4.128 20.932 1.00 74.75 214 SER A O 1
ATOM 1707 N N . THR A 1 215 ? 8.730 -4.515 19.904 1.00 63.88 215 THR A N 1
ATOM 1708 C CA . THR A 1 215 ? 8.061 -5.037 21.095 1.00 63.88 215 THR A CA 1
ATOM 1709 C C . THR A 1 215 ? 7.747 -6.533 21.006 1.00 63.88 215 THR A C 1
ATOM 1711 O O . THR A 1 215 ? 7.187 -6.985 20.003 1.00 63.88 215 THR A O 1
ATOM 1714 N N . PRO A 1 216 ? 8.137 -7.342 22.013 1.00 65.38 216 PRO A N 1
ATOM 1715 C CA . PRO A 1 216 ? 7.761 -8.751 22.069 1.00 65.38 216 PRO A CA 1
ATOM 1716 C C . PRO A 1 216 ? 6.239 -8.924 22.017 1.00 65.38 216 PRO A C 1
ATOM 1718 O O . PRO A 1 216 ? 5.491 -8.076 22.492 1.00 65.38 216 PRO A O 1
ATOM 1721 N N . ILE A 1 217 ? 5.770 -10.019 21.416 1.00 63.72 217 ILE A N 1
ATOM 1722 C CA . ILE A 1 217 ? 4.333 -10.296 21.212 1.00 63.72 217 ILE A CA 1
ATOM 1723 C C . ILE A 1 217 ? 3.593 -10.462 22.548 1.00 63.72 217 ILE A C 1
ATOM 1725 O O . ILE A 1 217 ? 2.403 -10.171 22.632 1.00 63.72 217 ILE A O 1
ATOM 1729 N N . GLU A 1 218 ? 4.300 -10.950 23.566 1.00 60.88 218 GLU A N 1
ATOM 1730 C CA . GLU A 1 218 ? 3.736 -11.364 24.853 1.00 60.88 218 GLU A CA 1
ATOM 1731 C C . GLU A 1 218 ? 3.472 -10.192 25.808 1.00 60.88 218 GLU A C 1
ATOM 1733 O O . GLU A 1 218 ? 2.776 -10.367 26.805 1.00 60.88 218 GLU A O 1
ATOM 1738 N N . GLU A 1 219 ? 3.958 -8.988 25.487 1.00 61.84 219 GLU A N 1
ATOM 1739 C CA . GLU A 1 219 ? 3.803 -7.808 26.335 1.00 61.84 219 GLU A CA 1
ATOM 1740 C C . GLU A 1 219 ? 3.180 -6.646 25.555 1.00 61.84 219 GLU A C 1
ATOM 1742 O O . GLU A 1 219 ? 3.738 -6.128 24.582 1.00 61.84 219 GLU A O 1
ATOM 1747 N N . ASP A 1 220 ? 2.013 -6.190 26.017 1.00 67.56 220 ASP A N 1
ATOM 1748 C CA . ASP A 1 220 ? 1.514 -4.878 25.628 1.00 67.56 220 ASP A CA 1
ATOM 1749 C C . ASP A 1 220 ? 2.436 -3.822 26.246 1.00 67.56 220 ASP A C 1
ATOM 1751 O O . ASP A 1 220 ? 2.424 -3.596 27.454 1.00 67.56 220 ASP A O 1
ATOM 1755 N N . ASN A 1 221 ? 3.227 -3.145 25.417 1.00 76.75 221 ASN A N 1
ATOM 1756 C CA . ASN A 1 221 ? 3.924 -1.942 25.860 1.00 76.75 221 ASN A CA 1
ATOM 1757 C C . ASN A 1 221 ? 2.938 -0.787 26.106 1.00 76.75 221 ASN A C 1
ATOM 1759 O O . ASN A 1 221 ? 1.812 -0.793 25.600 1.00 76.75 221 ASN A O 1
ATOM 1763 N N . ASP A 1 222 ? 3.399 0.259 26.798 1.00 84.81 222 ASP A N 1
ATOM 1764 C CA . ASP A 1 222 ? 2.611 1.470 27.081 1.00 84.81 222 ASP A CA 1
ATOM 1765 C C . ASP A 1 222 ? 1.927 2.043 25.832 1.00 84.81 222 ASP A C 1
ATOM 1767 O O . ASP A 1 222 ? 0.793 2.522 25.884 1.00 84.81 222 ASP A O 1
ATOM 1771 N N . PHE A 1 223 ? 2.596 1.956 24.678 1.00 86.56 223 PHE A N 1
ATOM 1772 C CA . PHE A 1 223 ? 2.049 2.388 23.396 1.00 86.56 223 PHE A CA 1
ATOM 1773 C C . PHE A 1 223 ? 0.860 1.525 22.939 1.00 86.56 223 PHE A C 1
ATOM 1775 O O . PHE A 1 223 ? -0.181 2.067 22.573 1.00 86.56 223 PHE A O 1
ATOM 1782 N N . SER A 1 224 ? 0.984 0.196 22.989 1.00 86.50 224 SER A N 1
ATOM 1783 C CA . SER A 1 224 ? -0.086 -0.747 22.637 1.00 86.50 224 SER A CA 1
ATOM 1784 C C . SER A 1 224 ? -1.284 -0.578 23.561 1.00 86.50 224 SER A C 1
ATOM 1786 O O . SER A 1 224 ? -2.422 -0.564 23.093 1.00 86.50 224 SER A O 1
ATOM 1788 N N . TYR A 1 225 ? -1.027 -0.393 24.857 1.00 88.75 225 TYR A N 1
ATOM 1789 C CA . TYR A 1 225 ? -2.062 -0.117 25.843 1.00 88.75 225 TYR A CA 1
ATOM 1790 C C . TYR A 1 225 ? -2.787 1.203 25.547 1.00 88.75 225 TYR A C 1
ATOM 1792 O O . TYR A 1 225 ? -4.011 1.217 25.433 1.00 88.75 225 TYR A O 1
ATOM 1800 N N . SER A 1 226 ? -2.042 2.288 25.315 1.00 91.94 226 SER A N 1
ATOM 1801 C CA . SER A 1 226 ? -2.612 3.600 24.973 1.00 91.94 226 SER A CA 1
ATOM 1802 C C . SER A 1 226 ? -3.452 3.547 23.692 1.00 91.94 226 SER A C 1
ATOM 1804 O O . SER A 1 226 ? -4.537 4.120 23.632 1.00 91.94 226 SER A O 1
ATOM 1806 N N . LEU A 1 227 ? -2.997 2.807 22.676 1.00 91.69 227 LEU A N 1
ATOM 1807 C CA . LEU A 1 227 ? -3.735 2.631 21.425 1.00 91.69 227 LEU A CA 1
ATOM 1808 C C . LEU A 1 227 ? -5.041 1.843 21.632 1.00 91.69 227 LEU A C 1
ATOM 1810 O O . LEU A 1 227 ? -6.068 2.192 21.051 1.00 91.69 227 LEU A O 1
ATOM 1814 N N . LYS A 1 228 ? -5.032 0.807 22.483 1.00 91.50 228 LYS A N 1
ATOM 1815 C CA . LYS A 1 228 ? -6.248 0.065 22.863 1.00 91.50 228 LYS A CA 1
ATOM 1816 C C . LYS A 1 228 ? -7.227 0.942 23.644 1.00 91.50 228 LYS A C 1
ATOM 1818 O O . LYS A 1 228 ? -8.421 0.884 23.375 1.00 91.50 228 LYS A O 1
ATOM 1823 N N . GLN A 1 229 ? -6.734 1.775 24.562 1.00 92.50 229 GLN A N 1
ATOM 1824 C CA . GLN A 1 229 ? -7.569 2.727 25.302 1.00 92.50 229 GLN A CA 1
ATOM 1825 C C . GLN A 1 229 ? -8.226 3.757 24.380 1.00 92.50 229 GLN A C 1
ATOM 1827 O O . GLN A 1 229 ? -9.415 4.035 24.519 1.00 92.50 229 GLN A O 1
ATOM 1832 N N . LEU A 1 230 ? -7.470 4.280 23.413 1.00 92.88 230 LEU A N 1
ATOM 1833 C CA . LEU A 1 230 ? -7.980 5.199 22.398 1.00 92.88 230 LEU A CA 1
ATOM 1834 C C . LEU A 1 230 ? -9.099 4.558 21.554 1.00 92.88 230 LEU A C 1
ATOM 1836 O O . LEU A 1 230 ? -10.067 5.208 21.171 1.00 92.88 230 LEU A O 1
ATOM 1840 N N . CYS A 1 231 ? -8.981 3.260 21.293 1.00 90.56 231 CYS A N 1
ATOM 1841 C CA . CYS A 1 231 ? -9.879 2.475 20.454 1.00 90.56 231 CYS A CA 1
ATOM 1842 C C . CYS A 1 231 ? -10.904 1.672 21.286 1.00 90.56 231 CYS A C 1
ATOM 1844 O O . CYS A 1 231 ? -11.277 0.559 20.927 1.00 90.56 231 CYS A O 1
ATOM 1846 N N . ASN A 1 232 ? -11.379 2.227 22.406 1.00 86.38 232 ASN A N 1
ATOM 1847 C CA . ASN A 1 232 ? -12.305 1.564 23.333 1.00 86.38 232 ASN A CA 1
ATOM 1848 C C . ASN A 1 232 ? -13.785 1.744 22.929 1.00 86.38 232 ASN A C 1
ATOM 1850 O O . ASN A 1 232 ? -14.597 2.280 23.683 1.00 86.38 232 ASN A O 1
ATOM 1854 N N . THR A 1 233 ? -14.138 1.355 21.700 1.00 85.69 233 THR A N 1
ATOM 1855 C CA . THR A 1 233 ? -15.518 1.432 21.176 1.00 85.69 233 THR A CA 1
ATOM 1856 C C . THR A 1 233 ? -15.873 0.163 20.404 1.00 85.69 233 THR A C 1
ATOM 1858 O O . THR A 1 233 ? -14.987 -0.539 19.931 1.00 85.69 233 THR A O 1
ATOM 1861 N N . SER A 1 234 ? -17.163 -0.130 20.215 1.00 85.06 234 SER A N 1
ATOM 1862 C CA . SER A 1 234 ? -17.598 -1.297 19.424 1.00 85.06 234 SER A CA 1
ATOM 1863 C C . SER A 1 234 ? -17.235 -1.203 17.935 1.00 85.06 234 SER A C 1
ATOM 1865 O O . SER A 1 234 ? -17.186 -2.219 17.247 1.00 85.06 234 SER A O 1
ATOM 1867 N N . THR A 1 235 ? -16.966 0.005 17.434 1.00 88.00 235 THR A N 1
ATOM 1868 C CA . THR A 1 235 ? -16.612 0.280 16.034 1.00 88.00 235 THR A CA 1
ATOM 1869 C C . THR A 1 235 ? -15.115 0.512 15.837 1.00 88.00 235 THR A C 1
ATOM 1871 O O . THR A 1 235 ? -14.713 0.999 14.781 1.00 88.00 235 THR A O 1
ATOM 1874 N N . CYS A 1 236 ? -14.276 0.194 16.825 1.00 92.50 236 CYS A N 1
ATOM 1875 C CA . CYS A 1 236 ? -12.829 0.331 16.733 1.00 92.50 236 CYS A CA 1
ATOM 1876 C C . CYS A 1 236 ? -12.148 -0.906 17.330 1.00 92.50 236 CYS A C 1
ATOM 1878 O O . CYS A 1 236 ? -12.453 -1.311 18.446 1.00 92.50 236 CYS A O 1
ATOM 1880 N N . LEU A 1 237 ? -11.211 -1.504 16.595 1.00 91.88 237 LEU A N 1
ATOM 1881 C CA . LEU A 1 237 ? -10.396 -2.624 17.055 1.00 91.88 237 LEU A CA 1
ATOM 1882 C C . LEU A 1 237 ? -8.912 -2.353 16.809 1.00 91.88 237 LEU A C 1
ATOM 1884 O O . LEU A 1 237 ? -8.529 -1.782 15.789 1.00 91.88 237 LEU A O 1
ATOM 1888 N N . VAL A 1 238 ? -8.066 -2.834 17.720 1.00 91.38 238 VAL A N 1
ATOM 1889 C CA . VAL A 1 238 ? -6.606 -2.806 17.572 1.00 91.38 238 VAL A CA 1
ATOM 1890 C C . VAL A 1 238 ? -6.094 -4.230 17.420 1.00 91.38 238 VAL A C 1
ATOM 1892 O O . VAL A 1 238 ? -6.408 -5.099 18.233 1.00 91.38 238 VAL A O 1
ATOM 1895 N N . LYS A 1 239 ? -5.266 -4.467 16.403 1.00 89.56 239 LYS A N 1
ATOM 1896 C CA . LYS A 1 239 ? -4.490 -5.700 16.244 1.00 89.56 239 LYS A CA 1
ATOM 1897 C C . LYS A 1 239 ? -3.005 -5.393 16.177 1.00 89.56 239 LYS A C 1
ATOM 1899 O O . LYS A 1 239 ? -2.604 -4.295 15.816 1.00 89.56 239 LYS A O 1
ATOM 1904 N N . ARG A 1 240 ? -2.181 -6.373 16.531 1.00 88.12 240 ARG A N 1
ATOM 1905 C CA . ARG A 1 240 ? -0.723 -6.280 16.460 1.00 88.12 240 ARG A CA 1
ATOM 1906 C C . ARG A 1 240 ? -0.214 -7.101 15.281 1.00 88.12 240 ARG A C 1
ATOM 1908 O O . ARG A 1 240 ? -0.652 -8.234 15.092 1.00 88.12 240 ARG A O 1
ATOM 1915 N N . PHE A 1 241 ? 0.713 -6.542 14.508 1.00 91.25 241 PHE A N 1
ATOM 1916 C CA . PHE A 1 241 ? 1.418 -7.286 13.471 1.00 91.25 241 PHE A CA 1
ATOM 1917 C C . PHE A 1 241 ? 2.557 -8.100 14.083 1.00 91.25 241 PHE A C 1
ATOM 1919 O O . PHE A 1 241 ? 3.430 -7.549 14.751 1.00 91.25 241 PHE A O 1
ATOM 1926 N N . ASN A 1 242 ? 2.548 -9.414 13.858 1.00 90.25 242 ASN A N 1
ATOM 1927 C CA . ASN A 1 242 ? 3.610 -10.290 14.331 1.00 90.25 242 ASN A CA 1
ATOM 1928 C C . ASN A 1 242 ? 4.718 -10.410 13.279 1.00 90.25 242 ASN A C 1
ATOM 1930 O O . ASN A 1 242 ? 4.590 -11.190 12.340 1.00 90.25 242 ASN A O 1
ATOM 1934 N N . PHE A 1 243 ? 5.810 -9.664 13.448 1.00 91.50 243 PHE A N 1
ATOM 1935 C CA . PHE A 1 243 ? 6.952 -9.725 12.533 1.00 91.50 243 PHE A CA 1
ATOM 1936 C C . PHE A 1 243 ? 7.758 -11.027 12.629 1.00 91.50 243 PHE A C 1
ATOM 1938 O O . PHE A 1 243 ? 8.438 -11.359 11.665 1.00 91.50 243 PHE A O 1
ATOM 1945 N N . GLU A 1 244 ? 7.679 -11.769 13.739 1.00 89.88 244 GLU A N 1
ATOM 1946 C CA . GLU A 1 244 ? 8.446 -13.014 13.925 1.00 89.88 244 GLU A CA 1
ATOM 1947 C C . GLU A 1 244 ? 7.968 -14.145 13.006 1.00 89.88 244 GLU A C 1
ATOM 1949 O O . GLU A 1 244 ? 8.727 -15.058 12.690 1.00 89.88 244 GLU A O 1
ATOM 1954 N N . ASP A 1 245 ? 6.729 -14.060 12.516 1.00 89.81 245 ASP A N 1
ATOM 1955 C CA . ASP A 1 245 ? 6.188 -15.028 11.561 1.00 89.81 245 ASP A CA 1
ATOM 1956 C C . ASP A 1 245 ? 6.768 -14.828 10.140 1.00 89.81 245 ASP A C 1
ATOM 1958 O O . ASP A 1 245 ? 6.557 -15.675 9.273 1.00 89.81 245 ASP A O 1
ATOM 1962 N N . TYR A 1 246 ? 7.503 -13.737 9.870 1.00 93.31 246 TYR A N 1
ATOM 1963 C CA . TYR A 1 246 ? 7.898 -13.299 8.523 1.00 93.31 246 TYR A CA 1
ATOM 1964 C C . TYR A 1 246 ? 9.403 -12.986 8.383 1.00 93.31 246 TYR A C 1
ATOM 1966 O O . TYR A 1 246 ? 10.114 -12.880 9.381 1.00 93.31 246 TYR A O 1
ATOM 1974 N N . PRO A 1 247 ? 9.930 -12.836 7.147 1.00 95.19 247 PRO A N 1
ATOM 1975 C CA . PRO A 1 247 ? 11.345 -12.533 6.935 1.00 95.19 247 PRO A CA 1
ATOM 1976 C C . PRO A 1 247 ? 11.800 -11.218 7.590 1.00 95.19 247 PRO A C 1
ATOM 1978 O O . PRO A 1 247 ? 11.052 -10.243 7.648 1.00 95.19 247 PRO A O 1
ATOM 1981 N N . GLU A 1 248 ? 13.069 -11.164 8.010 1.00 94.56 248 GLU A N 1
ATOM 1982 C CA . GLU A 1 248 ? 13.636 -10.058 8.803 1.00 94.56 248 GLU A CA 1
ATOM 1983 C C . GLU A 1 248 ? 13.436 -8.675 8.161 1.00 94.56 248 GLU A C 1
ATOM 1985 O O . GLU A 1 248 ? 13.166 -7.702 8.864 1.00 94.56 248 GLU A O 1
ATOM 1990 N N . HIS A 1 249 ? 13.511 -8.564 6.828 1.00 96.19 249 HIS A N 1
ATOM 1991 C CA . HIS A 1 249 ? 13.378 -7.273 6.142 1.00 96.19 249 HIS A CA 1
ATOM 1992 C C . HIS A 1 249 ? 11.990 -6.644 6.278 1.00 96.19 249 HIS A C 1
ATOM 1994 O O . HIS A 1 249 ? 11.871 -5.446 6.059 1.00 96.19 249 HIS A O 1
ATOM 2000 N N . LEU A 1 250 ? 10.950 -7.386 6.676 1.00 95.75 250 LEU A N 1
ATOM 2001 C CA . LEU A 1 250 ? 9.637 -6.788 6.935 1.00 95.75 250 LEU A CA 1
ATOM 2002 C C . LEU A 1 250 ? 9.644 -5.861 8.152 1.00 95.75 250 LEU A C 1
ATOM 2004 O O . LEU A 1 250 ? 8.793 -4.976 8.224 1.00 95.75 250 LEU A O 1
ATOM 2008 N N . LYS A 1 251 ? 10.595 -6.035 9.081 1.00 95.25 251 LYS A N 1
ATOM 2009 C CA . LYS A 1 251 ? 10.783 -5.136 10.230 1.00 95.25 251 LYS A CA 1
ATOM 2010 C C . LYS A 1 251 ? 11.209 -3.728 9.792 1.00 95.25 251 LYS A C 1
ATOM 2012 O O . LYS A 1 251 ? 11.031 -2.778 10.550 1.00 95.25 251 LYS A O 1
ATOM 2017 N N . ASP A 1 252 ? 11.732 -3.573 8.572 1.00 95.56 252 ASP A N 1
ATOM 2018 C CA . ASP A 1 252 ? 11.981 -2.266 7.968 1.00 95.56 252 ASP A CA 1
ATOM 2019 C C . ASP A 1 252 ? 10.666 -1.650 7.465 1.00 95.56 252 ASP A C 1
ATOM 2021 O O . ASP A 1 252 ? 10.179 -1.912 6.360 1.00 95.56 252 ASP A O 1
ATOM 2025 N N . LEU A 1 253 ? 10.089 -0.786 8.302 1.00 95.12 253 LEU A N 1
ATOM 2026 C CA . LEU A 1 253 ? 8.821 -0.115 8.025 1.00 95.12 253 LEU A CA 1
ATOM 2027 C C . LEU A 1 253 ? 8.890 0.835 6.819 1.00 95.12 253 LEU A C 1
ATOM 2029 O O . LEU A 1 253 ? 7.839 1.202 6.288 1.00 95.12 253 LEU A O 1
ATOM 2033 N N . THR A 1 254 ? 10.087 1.212 6.345 1.00 94.69 254 THR A N 1
ATOM 2034 C CA . THR A 1 254 ? 10.235 2.033 5.132 1.00 94.69 254 THR A CA 1
ATOM 2035 C C . THR A 1 254 ? 9.807 1.278 3.876 1.00 94.69 254 THR A C 1
ATOM 2037 O O . THR A 1 254 ? 9.272 1.887 2.949 1.00 94.69 254 THR A O 1
ATOM 2040 N N . LEU A 1 255 ? 9.953 -0.053 3.879 1.00 97.00 255 LEU A N 1
ATOM 2041 C CA . LEU A 1 255 ? 9.541 -0.919 2.774 1.00 97.00 255 LEU A CA 1
ATOM 2042 C C . LEU A 1 255 ? 8.022 -1.089 2.708 1.00 97.00 255 LEU A C 1
ATOM 2044 O O . LEU A 1 255 ? 7.500 -1.486 1.668 1.00 97.00 255 LEU A O 1
ATOM 2048 N N . ARG A 1 256 ? 7.332 -0.861 3.840 1.00 97.38 256 ARG A N 1
ATOM 2049 C CA . ARG A 1 256 ? 5.890 -1.095 4.042 1.00 97.38 256 ARG A CA 1
ATOM 2050 C C . ARG A 1 256 ? 5.423 -2.491 3.603 1.00 97.38 256 ARG A C 1
ATOM 2052 O O . ARG A 1 256 ? 4.251 -2.705 3.309 1.00 97.38 256 ARG A O 1
ATOM 2059 N N . ALA A 1 257 ? 6.331 -3.467 3.625 1.00 97.19 257 ALA A N 1
ATOM 2060 C CA . ALA A 1 257 ? 6.093 -4.841 3.188 1.00 97.19 257 ALA A CA 1
ATOM 2061 C C . ALA A 1 257 ? 5.012 -5.570 4.015 1.00 97.19 257 ALA A C 1
ATOM 2063 O O . ALA A 1 257 ? 4.392 -6.513 3.532 1.00 97.19 257 ALA A O 1
ATOM 2064 N N . TYR A 1 258 ? 4.730 -5.101 5.235 1.00 97.12 258 TYR A N 1
ATOM 2065 C CA . TYR A 1 258 ? 3.640 -5.603 6.076 1.00 97.12 258 TYR A CA 1
ATOM 2066 C C . TYR A 1 258 ? 2.240 -5.323 5.493 1.00 97.12 258 TYR A C 1
ATOM 2068 O O . TYR A 1 258 ? 1.300 -6.069 5.762 1.00 97.12 258 TYR A O 1
ATOM 2076 N N . ARG A 1 259 ? 2.070 -4.255 4.700 1.00 97.94 259 ARG A N 1
ATOM 2077 C CA . ARG A 1 259 ? 0.762 -3.794 4.208 1.00 97.94 259 ARG A CA 1
ATOM 2078 C C . ARG A 1 259 ? 0.036 -4.841 3.354 1.00 97.94 259 ARG A C 1
ATOM 2080 O O . ARG A 1 259 ? -1.093 -5.176 3.710 1.00 97.94 259 ARG A O 1
ATOM 2087 N N . PRO A 1 260 ? 0.625 -5.401 2.279 1.00 97.31 260 PRO A N 1
ATOM 2088 C CA . PRO A 1 260 ? -0.050 -6.437 1.494 1.00 97.31 260 PRO A CA 1
ATOM 2089 C C . PRO A 1 260 ? -0.394 -7.691 2.295 1.00 97.31 260 PRO A C 1
ATOM 2091 O O . PRO A 1 260 ? -1.406 -8.328 2.021 1.00 97.31 260 PRO A O 1
ATOM 2094 N N . ILE A 1 261 ? 0.401 -8.023 3.311 1.00 95.88 261 ILE A N 1
ATOM 2095 C CA . ILE A 1 261 ? 0.162 -9.178 4.181 1.00 95.88 261 ILE A CA 1
ATOM 2096 C C . ILE A 1 261 ? -1.060 -8.939 5.070 1.00 95.88 261 ILE A C 1
ATOM 2098 O O . ILE A 1 261 ? -1.939 -9.799 5.148 1.00 95.88 261 ILE A O 1
ATOM 2102 N N . ILE A 1 262 ? -1.158 -7.757 5.690 1.00 95.06 262 ILE A N 1
ATOM 2103 C CA . ILE A 1 262 ? -2.348 -7.347 6.449 1.00 95.06 262 ILE A CA 1
ATOM 2104 C C . ILE A 1 262 ? -3.582 -7.376 5.547 1.00 95.06 262 ILE A C 1
ATOM 2106 O O . ILE A 1 262 ? -4.612 -7.932 5.918 1.00 95.06 262 ILE A O 1
ATOM 2110 N N . LEU A 1 263 ? -3.480 -6.805 4.347 1.00 95.62 263 LEU A N 1
ATOM 2111 C CA . LEU A 1 263 ? -4.591 -6.755 3.402 1.00 95.62 263 LEU A CA 1
ATOM 2112 C C . LEU A 1 263 ? -5.044 -8.150 2.971 1.00 95.62 263 LEU A C 1
ATOM 2114 O O . LEU A 1 263 ? -6.238 -8.429 3.011 1.00 95.62 263 LEU A O 1
ATOM 2118 N N . GLN A 1 264 ? -4.112 -9.044 2.636 1.00 93.38 264 GLN A N 1
ATOM 2119 C CA . GLN A 1 264 ? -4.431 -10.426 2.281 1.00 93.38 264 GLN A CA 1
ATOM 2120 C C . GLN A 1 264 ? -5.100 -11.172 3.442 1.00 93.38 264 GLN A C 1
ATOM 2122 O O . GLN A 1 264 ? -6.109 -11.842 3.241 1.00 93.38 264 GLN A O 1
ATOM 2127 N N . THR A 1 265 ? -4.590 -10.991 4.662 1.00 89.00 265 THR A N 1
ATOM 2128 C CA . THR A 1 265 ? -5.173 -11.566 5.885 1.00 89.00 265 THR A CA 1
ATOM 2129 C C . THR A 1 265 ? -6.639 -11.160 6.056 1.00 89.00 265 THR A C 1
ATOM 2131 O O . THR A 1 265 ? -7.483 -11.969 6.432 1.00 89.00 265 THR A O 1
ATOM 2134 N N . LEU A 1 266 ? -6.966 -9.897 5.770 1.00 88.44 266 LEU A N 1
ATOM 2135 C CA . LEU A 1 266 ? -8.330 -9.388 5.898 1.00 88.44 266 LEU A CA 1
ATOM 2136 C C . LEU A 1 266 ? -9.225 -9.808 4.731 1.00 88.44 266 LEU A C 1
ATOM 2138 O O . LEU A 1 266 ? -10.403 -10.086 4.945 1.00 88.44 266 LEU A O 1
ATOM 2142 N N . LEU A 1 267 ? -8.689 -9.908 3.515 1.00 87.19 267 LEU A N 1
ATOM 2143 C CA . LEU A 1 267 ? -9.439 -10.415 2.365 1.00 87.19 267 LEU A CA 1
ATOM 2144 C C . LEU A 1 267 ? -9.802 -11.894 2.519 1.00 87.19 267 LEU A C 1
ATOM 2146 O O . LEU A 1 267 ? -10.863 -12.305 2.050 1.00 87.19 267 LEU A O 1
ATOM 2150 N N . ASP A 1 268 ? -8.985 -12.692 3.210 1.00 73.06 268 ASP A N 1
ATOM 2151 C CA . ASP A 1 268 ? -9.329 -14.088 3.482 1.00 73.06 268 ASP A CA 1
ATOM 2152 C C . ASP A 1 268 ? -10.642 -14.209 4.279 1.00 73.06 268 ASP A C 1
ATOM 2154 O O . ASP A 1 268 ? -11.476 -15.059 3.963 1.00 73.06 268 ASP A O 1
ATOM 2158 N N . SER A 1 269 ? -10.917 -13.246 5.172 1.00 67.88 269 SER A N 1
ATOM 2159 C CA . SER A 1 269 ? -12.159 -13.169 5.964 1.00 67.88 269 SER A CA 1
ATOM 2160 C C . SER A 1 269 ? -13.441 -12.863 5.168 1.00 67.88 269 SER A C 1
ATOM 2162 O O . SER A 1 269 ? -14.525 -12.924 5.738 1.00 67.88 269 SER A O 1
ATOM 2164 N N . GLY A 1 270 ? -13.349 -12.565 3.863 1.00 63.97 270 GLY A N 1
ATOM 2165 C CA . GLY A 1 270 ? -14.519 -12.391 2.985 1.00 63.97 270 GLY A CA 1
ATOM 2166 C C . GLY A 1 270 ? -15.069 -10.963 2.868 1.00 63.97 270 GLY A C 1
ATOM 2167 O O . GLY A 1 270 ? -16.109 -10.770 2.245 1.00 63.97 270 GLY A O 1
ATOM 2168 N N . ASN A 1 271 ? -14.378 -9.963 3.419 1.00 76.56 271 ASN A N 1
ATOM 2169 C CA . ASN A 1 271 ? -14.860 -8.579 3.496 1.00 76.56 271 ASN A CA 1
ATOM 2170 C C . ASN A 1 271 ? -14.217 -7.652 2.449 1.00 76.56 271 ASN A C 1
ATOM 2172 O O . ASN A 1 271 ? -13.153 -7.949 1.899 1.00 76.56 271 ASN A O 1
ATOM 2176 N N . CYS A 1 272 ? -14.841 -6.494 2.202 1.00 91.38 272 CYS A N 1
ATOM 2177 C CA . CYS A 1 272 ? -14.166 -5.378 1.541 1.00 91.38 272 CYS A CA 1
ATOM 2178 C C . CYS A 1 272 ? -13.331 -4.602 2.572 1.00 91.38 272 CYS A C 1
ATOM 2180 O O . CYS A 1 272 ? -13.745 -4.384 3.710 1.00 91.38 272 CYS A O 1
ATOM 2182 N N . VAL A 1 273 ? -12.158 -4.140 2.165 1.00 94.31 273 VAL A N 1
ATOM 2183 C CA . VAL A 1 273 ? -11.203 -3.416 2.995 1.00 94.31 273 VAL A CA 1
ATOM 2184 C C . VAL A 1 273 ? -10.883 -2.090 2.332 1.00 94.31 273 VAL A C 1
ATOM 2186 O O . VAL A 1 273 ? -10.435 -2.057 1.189 1.00 94.31 273 VAL A O 1
ATOM 2189 N N . LEU A 1 274 ? -11.079 -0.995 3.059 1.00 96.62 274 LEU A N 1
ATOM 2190 C CA . LEU A 1 274 ? -10.570 0.312 2.676 1.00 96.62 274 LEU A CA 1
ATOM 2191 C C . LEU A 1 274 ? -9.332 0.625 3.520 1.00 96.62 274 LEU A C 1
ATOM 2193 O O . LEU A 1 274 ? -9.440 1.018 4.680 1.00 96.62 274 LEU A O 1
ATOM 2197 N N . TRP A 1 275 ? -8.158 0.457 2.919 1.00 97.94 275 TRP A N 1
ATOM 2198 C CA . TRP A 1 275 ? -6.897 0.909 3.487 1.00 97.94 275 TRP A CA 1
ATOM 2199 C C . TRP A 1 275 ? -6.771 2.419 3.372 1.00 97.94 275 TRP A C 1
ATOM 2201 O O . TRP A 1 275 ? -6.929 2.987 2.287 1.00 97.94 275 TRP A O 1
ATOM 2211 N N . LEU A 1 276 ? -6.409 3.043 4.482 1.00 97.94 276 LEU A N 1
ATOM 2212 C CA . LEU A 1 276 ? -6.003 4.432 4.562 1.00 97.94 276 LEU A CA 1
ATOM 2213 C C . LEU A 1 276 ? -4.743 4.494 5.418 1.00 97.94 276 LEU A C 1
ATOM 2215 O O . LEU A 1 276 ? -4.748 4.016 6.551 1.00 97.94 276 LEU A O 1
ATOM 2219 N N . ASP A 1 277 ? -3.669 5.095 4.914 1.00 97.19 277 ASP A N 1
ATOM 2220 C CA . ASP A 1 277 ? -2.537 5.451 5.767 1.00 97.19 277 ASP A CA 1
ATOM 2221 C C . ASP A 1 277 ? -3.015 6.388 6.890 1.00 97.19 277 ASP A C 1
ATOM 2223 O O . ASP A 1 277 ? -3.995 7.124 6.741 1.00 97.19 277 ASP A O 1
ATOM 2227 N N . ILE A 1 278 ? -2.324 6.360 8.030 1.00 96.62 278 ILE A N 1
ATOM 2228 C CA . ILE A 1 278 ? -2.756 7.064 9.248 1.00 96.62 278 ILE A CA 1
ATOM 2229 C C . ILE A 1 278 ? -2.810 8.590 9.080 1.00 96.62 278 ILE A C 1
ATOM 2231 O O . ILE A 1 278 ? -3.486 9.298 9.825 1.00 96.62 278 ILE A O 1
ATOM 2235 N N . ASP A 1 279 ? -2.126 9.114 8.065 1.00 95.31 279 ASP A N 1
ATOM 2236 C CA . ASP A 1 279 ? -2.124 10.519 7.679 1.00 95.31 279 ASP A CA 1
ATOM 2237 C C . ASP A 1 279 ? -3.216 10.862 6.654 1.00 95.31 279 ASP A C 1
ATOM 2239 O O . ASP A 1 279 ? -3.289 11.995 6.196 1.00 95.31 279 ASP A O 1
ATOM 2243 N N . ARG A 1 280 ? -4.108 9.941 6.283 1.00 96.06 280 ARG A N 1
ATOM 2244 C CA . ARG A 1 280 ? -5.252 10.248 5.415 1.00 96.06 280 ARG A CA 1
ATOM 2245 C C . ARG A 1 280 ? -6.440 10.738 6.234 1.00 96.06 280 ARG A C 1
ATOM 2247 O O . ARG A 1 280 ? -6.685 10.305 7.357 1.00 96.06 280 ARG A O 1
ATOM 2254 N N . ARG A 1 281 ? -7.204 11.666 5.659 1.00 96.00 281 ARG A N 1
ATOM 2255 C CA . ARG A 1 281 ? -8.431 12.222 6.242 1.00 96.00 281 ARG A CA 1
ATOM 2256 C C . ARG A 1 281 ? -9.562 12.157 5.229 1.00 96.00 281 ARG A C 1
ATOM 2258 O O . ARG A 1 281 ? -9.456 12.724 4.140 1.00 96.00 281 ARG A O 1
ATOM 2265 N N . LEU A 1 282 ? -10.640 11.481 5.591 1.00 96.44 282 LEU A N 1
ATOM 2266 C CA . LEU A 1 282 ? -11.900 11.445 4.870 1.00 96.44 282 LEU A CA 1
ATOM 2267 C C . LEU A 1 282 ? -12.492 12.846 4.695 1.00 96.44 282 LEU A C 1
ATOM 2269 O O . LEU A 1 282 ? -12.289 13.762 5.497 1.00 96.44 282 LEU A O 1
ATOM 2273 N N . MET A 1 283 ? -13.229 12.995 3.601 1.00 94.88 283 MET A N 1
ATOM 2274 C CA . MET A 1 283 ? -13.906 14.220 3.186 1.00 94.88 283 MET A CA 1
ATOM 2275 C C . MET A 1 283 ? -15.430 14.102 3.341 1.00 94.88 283 MET A C 1
ATOM 2277 O O . MET A 1 283 ? -15.974 13.008 3.472 1.00 94.88 283 MET A O 1
ATOM 2281 N N . ARG A 1 284 ? -16.158 15.219 3.221 1.00 91.19 284 ARG A N 1
ATOM 2282 C CA . ARG A 1 284 ? -17.636 15.221 3.267 1.00 91.19 284 ARG A CA 1
ATOM 2283 C C . ARG A 1 284 ? -18.283 14.289 2.236 1.00 91.19 284 ARG A C 1
ATOM 2285 O O . ARG A 1 284 ? -19.292 13.666 2.528 1.00 91.19 284 ARG A O 1
ATOM 2292 N N . SER A 1 285 ? -17.695 14.167 1.047 1.00 89.88 285 SER A N 1
ATOM 2293 C CA . SER A 1 285 ? -18.205 13.309 -0.031 1.00 89.88 285 SER A CA 1
ATOM 2294 C C . SER A 1 285 ? -17.860 11.823 0.129 1.00 89.88 285 SER A C 1
ATOM 2296 O O . SER A 1 285 ? -18.232 11.033 -0.734 1.00 89.88 285 SER A O 1
ATOM 2298 N N . SER A 1 286 ? -17.146 11.422 1.189 1.00 89.81 286 SER A N 1
ATOM 2299 C CA . SER A 1 286 ? -16.597 10.061 1.316 1.00 89.81 286 SER A CA 1
ATOM 2300 C C . SER A 1 286 ? -17.663 8.984 1.288 1.00 89.81 286 SER A C 1
ATOM 2302 O O . SER A 1 286 ? -17.466 7.988 0.611 1.00 89.81 286 SER A O 1
ATOM 2304 N N . GLN A 1 287 ? -18.787 9.180 1.980 1.00 86.56 287 GLN A N 1
ATOM 2305 C CA . GLN A 1 287 ? -19.841 8.170 2.054 1.00 86.56 287 GLN A CA 1
ATOM 2306 C C . GLN A 1 287 ? -20.465 7.891 0.680 1.00 86.56 287 GLN A C 1
ATOM 2308 O O . GLN A 1 287 ? -20.528 6.738 0.256 1.00 86.56 287 GLN A O 1
ATOM 2313 N N . LEU A 1 288 ? -20.863 8.947 -0.040 1.00 85.75 288 LEU A N 1
ATOM 2314 C CA . LEU A 1 288 ? -21.429 8.831 -1.388 1.00 85.75 288 LEU A CA 1
ATOM 2315 C C . LEU A 1 288 ? -20.417 8.216 -2.361 1.00 85.75 288 LEU A C 1
ATOM 2317 O O . LEU A 1 288 ? -20.734 7.281 -3.094 1.00 85.75 288 LEU A O 1
ATOM 2321 N N . ASN A 1 289 ? -19.184 8.722 -2.340 1.00 90.88 289 ASN A N 1
ATOM 2322 C CA . ASN A 1 289 ? -18.126 8.230 -3.212 1.00 90.88 289 ASN A CA 1
ATOM 2323 C C . ASN A 1 289 ? -17.793 6.764 -2.892 1.00 90.88 289 ASN A C 1
ATOM 2325 O O . ASN A 1 289 ? -17.636 5.973 -3.811 1.00 90.88 289 ASN A O 1
ATOM 2329 N N . LEU A 1 290 ? -17.742 6.361 -1.619 1.00 91.50 290 LEU A N 1
ATOM 2330 C CA . LEU A 1 290 ? -17.457 4.979 -1.225 1.00 91.50 290 LEU A CA 1
ATOM 2331 C C . LEU A 1 290 ? -18.500 4.008 -1.788 1.00 91.50 290 LEU A C 1
ATOM 2333 O O . LEU A 1 290 ? -18.118 2.996 -2.363 1.00 91.50 290 LEU A O 1
ATOM 2337 N N . GLN A 1 291 ? -19.793 4.329 -1.703 1.00 89.25 291 GLN A N 1
ATOM 2338 C CA . GLN A 1 291 ? -20.847 3.493 -2.294 1.00 89.25 291 GLN A CA 1
ATOM 2339 C C . GLN A 1 291 ? -20.670 3.321 -3.810 1.00 89.25 291 GLN A C 1
ATOM 2341 O O . GLN A 1 291 ? -20.778 2.212 -4.331 1.00 89.25 291 GLN A O 1
ATOM 2346 N N . GLN A 1 292 ? -20.335 4.402 -4.519 1.00 91.19 292 GLN A N 1
ATOM 2347 C CA . GLN A 1 292 ? -20.055 4.344 -5.957 1.00 91.19 292 GLN A CA 1
ATOM 2348 C C . GLN A 1 292 ? -18.828 3.478 -6.265 1.00 91.19 292 GLN A C 1
ATOM 2350 O O . GLN A 1 292 ? -18.854 2.679 -7.198 1.00 91.19 292 GLN A O 1
ATOM 2355 N N . LEU A 1 293 ? -17.765 3.607 -5.470 1.00 93.31 293 LEU A N 1
ATOM 2356 C CA . LEU A 1 293 ? -16.535 2.839 -5.650 1.00 93.31 293 LEU A CA 1
ATOM 2357 C C . LEU A 1 293 ? -16.718 1.352 -5.332 1.00 93.31 293 LEU A C 1
ATOM 2359 O O . LEU A 1 293 ? -16.109 0.531 -6.006 1.00 93.31 293 LEU A O 1
ATOM 2363 N N . LEU A 1 294 ? -17.573 0.993 -4.370 1.00 92.12 294 LEU A N 1
ATOM 2364 C CA . LEU A 1 294 ? -17.938 -0.405 -4.105 1.00 92.12 294 LEU A CA 1
ATOM 2365 C C . LEU A 1 294 ? -18.693 -1.024 -5.282 1.00 92.12 294 LEU A C 1
ATOM 2367 O O . LEU A 1 294 ? -18.429 -2.159 -5.665 1.00 92.12 294 LEU A O 1
ATOM 2371 N N . ASN A 1 295 ? -19.598 -0.267 -5.903 1.00 89.75 295 ASN A N 1
ATOM 2372 C CA . ASN A 1 295 ? -20.266 -0.742 -7.108 1.00 89.75 295 ASN A CA 1
ATOM 2373 C C . ASN A 1 295 ? -19.269 -0.930 -8.267 1.00 89.75 295 ASN A C 1
ATOM 2375 O O . ASN A 1 295 ? -19.321 -1.927 -8.983 1.00 89.75 295 ASN A O 1
ATOM 2379 N N . LEU A 1 296 ? -18.322 0.002 -8.429 1.00 90.25 296 LEU A N 1
ATOM 2380 C CA . LEU A 1 296 ? -17.264 -0.109 -9.437 1.00 90.25 296 LEU A CA 1
ATOM 2381 C C . LEU A 1 296 ? -16.298 -1.264 -9.158 1.00 90.25 296 LEU A C 1
ATOM 2383 O O . LEU A 1 296 ? -15.861 -1.909 -10.106 1.00 90.25 296 LEU A O 1
ATOM 2387 N N . SER 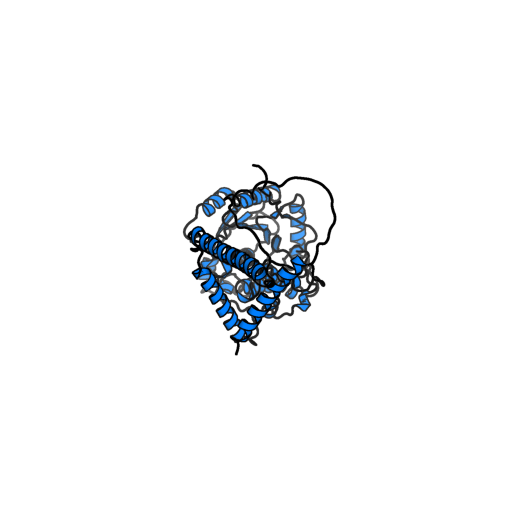A 1 297 ? -15.986 -1.558 -7.895 1.00 92.00 297 SER A N 1
ATOM 2388 C CA . SER A 1 297 ? -15.096 -2.672 -7.562 1.00 92.00 297 SER A CA 1
ATOM 2389 C C . SER A 1 297 ? -15.712 -4.024 -7.929 1.00 92.00 297 SER A C 1
ATOM 2391 O O . SER A 1 297 ? -15.002 -4.915 -8.385 1.00 92.00 297 SER A O 1
ATOM 2393 N N . GLN A 1 298 ? -17.033 -4.158 -7.800 1.00 85.50 298 GLN A N 1
ATOM 2394 C CA . GLN A 1 298 ? -17.765 -5.392 -8.099 1.00 85.50 298 GLN A CA 1
ATOM 2395 C C . GLN A 1 298 ? -18.137 -5.527 -9.581 1.00 85.50 298 GLN A C 1
ATOM 2397 O O . GLN A 1 298 ? -18.051 -6.619 -10.136 1.00 85.50 298 GLN A O 1
ATOM 2402 N N . HIS A 1 299 ? -18.532 -4.428 -10.232 1.00 86.88 299 HIS A N 1
ATOM 2403 C CA . HIS A 1 299 ? -19.141 -4.461 -11.570 1.00 86.88 299 HIS A CA 1
ATOM 2404 C C . HIS A 1 299 ? -18.384 -3.646 -12.631 1.00 86.88 299 HIS A C 1
ATOM 2406 O O . HIS A 1 299 ? -18.703 -3.721 -13.814 1.00 86.88 299 HIS A O 1
ATOM 2412 N N . GLY A 1 300 ? -17.382 -2.857 -12.241 1.00 86.44 300 GLY A N 1
ATOM 2413 C CA . GLY A 1 300 ? -16.657 -1.930 -13.121 1.00 86.44 300 GLY A CA 1
ATOM 2414 C C . GLY A 1 300 ? -15.450 -2.532 -13.842 1.00 86.44 300 GLY A C 1
ATOM 2415 O O . GLY A 1 300 ? -14.657 -1.788 -14.417 1.00 86.44 300 GLY A O 1
ATOM 2416 N N . GLY A 1 301 ? -15.272 -3.856 -13.789 1.00 90.06 301 GLY A N 1
ATOM 2417 C CA . GLY A 1 301 ? -14.144 -4.551 -14.418 1.00 90.06 301 GLY A CA 1
ATOM 2418 C C . GLY A 1 301 ? -12.799 -4.321 -13.726 1.00 90.06 301 GLY A C 1
ATOM 2419 O O . GLY A 1 301 ? -11.761 -4.634 -14.297 1.00 90.06 301 GLY A O 1
ATOM 2420 N N . SER A 1 302 ? -12.796 -3.769 -12.510 1.00 92.12 302 SER A N 1
ATOM 2421 C CA . SER A 1 302 ? -11.580 -3.562 -11.722 1.00 92.12 302 SER A CA 1
ATOM 2422 C C . SER A 1 302 ? -11.188 -4.773 -10.872 1.00 92.12 302 SER A C 1
ATOM 2424 O O . SER A 1 302 ? -10.275 -4.673 -10.058 1.00 92.12 302 SER A O 1
ATOM 2426 N N . ASP A 1 303 ? -11.886 -5.901 -11.043 1.00 91.31 303 ASP A N 1
ATOM 2427 C CA . ASP A 1 303 ? -11.707 -7.149 -10.297 1.00 91.31 303 ASP A CA 1
ATOM 2428 C C . ASP A 1 303 ? -11.607 -6.943 -8.778 1.00 91.31 303 ASP A C 1
ATOM 2430 O O . ASP A 1 303 ? -10.883 -7.660 -8.104 1.00 91.31 303 ASP A O 1
ATOM 2434 N N . GLY A 1 304 ? -12.326 -5.981 -8.200 1.00 93.44 304 GLY A N 1
ATOM 2435 C CA . GLY A 1 304 ? -12.330 -5.757 -6.756 1.00 93.44 304 GLY A CA 1
ATOM 2436 C C . GLY A 1 304 ? -11.260 -4.799 -6.232 1.00 93.44 304 GLY A C 1
ATOM 2437 O O . GLY A 1 304 ? -11.263 -4.533 -5.038 1.00 93.44 304 GLY A O 1
ATOM 2438 N N . ILE A 1 305 ? -10.383 -4.221 -7.059 1.00 96.62 305 ILE A N 1
ATOM 2439 C CA . ILE A 1 305 ? -9.421 -3.193 -6.617 1.00 96.62 305 ILE A CA 1
ATOM 2440 C C . ILE A 1 305 ? -9.809 -1.805 -7.119 1.00 96.62 305 ILE A C 1
ATOM 2442 O O . ILE A 1 305 ? -10.216 -1.632 -8.264 1.00 96.62 305 ILE A O 1
ATOM 2446 N N . ILE A 1 306 ? -9.664 -0.801 -6.257 1.00 97.56 306 ILE A N 1
ATOM 2447 C CA . ILE A 1 306 ? -9.810 0.614 -6.585 1.00 97.56 306 ILE A CA 1
ATOM 2448 C C . ILE A 1 306 ? -8.692 1.401 -5.890 1.00 97.56 306 ILE A C 1
ATOM 2450 O O . ILE A 1 306 ? -8.510 1.306 -4.677 1.00 97.56 306 ILE A O 1
ATOM 2454 N N . GLY A 1 307 ? -7.970 2.217 -6.655 1.00 96.88 307 GLY A N 1
ATOM 2455 C CA . GLY A 1 307 ? -6.876 3.062 -6.183 1.00 96.88 307 GLY A CA 1
ATOM 2456 C C . GLY A 1 307 ? -6.865 4.438 -6.845 1.00 96.88 307 GLY A C 1
ATOM 2457 O O . GLY A 1 307 ? -7.624 4.711 -7.775 1.00 96.88 307 GLY A O 1
ATOM 2458 N N . TRP A 1 308 ? -5.985 5.322 -6.380 1.00 96.31 308 TRP A N 1
ATOM 2459 C CA . TRP A 1 308 ? -5.882 6.699 -6.871 1.00 96.31 308 TRP A CA 1
ATOM 2460 C C . TRP A 1 308 ? -4.517 6.946 -7.476 1.00 96.31 308 TRP A C 1
ATOM 2462 O O . TRP A 1 308 ? -3.517 6.470 -6.957 1.00 96.31 308 TRP A O 1
ATOM 2472 N N . SER A 1 309 ? -4.476 7.692 -8.577 1.00 95.38 309 SER A N 1
ATOM 2473 C CA . SER A 1 309 ? -3.227 7.984 -9.280 1.00 95.38 309 SER A CA 1
ATOM 2474 C C . SER A 1 309 ? -2.233 8.718 -8.376 1.00 95.38 309 SER A C 1
ATOM 2476 O O . SER A 1 309 ? -2.565 9.754 -7.802 1.00 95.38 309 SER A O 1
ATOM 2478 N N . ALA A 1 310 ? -0.995 8.227 -8.333 1.00 93.69 310 ALA A N 1
ATOM 2479 C CA . ALA A 1 310 ? 0.148 8.901 -7.721 1.00 93.69 310 ALA A CA 1
ATOM 2480 C C . ALA A 1 310 ? 0.718 10.025 -8.614 1.00 93.69 310 ALA A C 1
ATOM 2482 O O . ALA A 1 310 ? 1.652 10.715 -8.223 1.00 93.69 310 ALA A O 1
ATOM 2483 N N . GLY A 1 311 ? 0.193 10.198 -9.835 1.00 93.06 311 GLY A N 1
ATOM 2484 C CA . GLY A 1 311 ? 0.623 11.247 -10.769 1.00 93.06 311 GLY A CA 1
ATOM 2485 C C . GLY A 1 311 ? 1.871 10.914 -11.595 1.00 93.06 311 GLY A C 1
ATOM 2486 O O . GLY A 1 311 ? 2.286 11.728 -12.419 1.00 93.06 311 GLY A O 1
ATOM 2487 N N . HIS A 1 312 ? 2.437 9.716 -11.436 1.00 94.12 312 HIS A N 1
ATOM 2488 C CA . HIS A 1 312 ? 3.658 9.288 -12.118 1.00 94.12 312 HIS A CA 1
ATOM 2489 C C . HIS A 1 312 ? 3.485 7.922 -12.809 1.00 94.12 312 HIS A C 1
ATOM 2491 O O . HIS A 1 312 ? 2.667 7.112 -12.366 1.00 94.12 312 HIS A O 1
ATOM 2497 N N . PRO A 1 313 ? 4.232 7.629 -13.893 1.00 96.50 313 PRO A N 1
ATOM 2498 C CA . PRO A 1 313 ? 4.289 6.284 -14.461 1.00 96.50 313 PRO A CA 1
ATOM 2499 C C . PRO A 1 313 ? 4.929 5.291 -13.490 1.00 96.50 313 PRO A C 1
ATOM 2501 O O . PRO A 1 313 ? 5.886 5.637 -12.796 1.00 96.50 313 PRO A O 1
ATOM 2504 N N . THR A 1 314 ? 4.478 4.041 -13.482 1.00 97.75 314 THR A N 1
ATOM 2505 C CA . THR A 1 314 ? 5.037 2.996 -12.605 1.00 97.75 314 THR A CA 1
ATOM 2506 C C . THR A 1 314 ? 6.530 2.788 -12.824 1.00 97.75 314 THR A C 1
ATOM 2508 O O . THR A 1 314 ? 7.277 2.666 -11.854 1.00 97.75 314 THR A O 1
ATOM 2511 N N . SER A 1 315 ? 6.998 2.850 -14.071 1.00 97.50 315 SER A N 1
ATOM 2512 C CA . SER A 1 315 ? 8.422 2.744 -14.411 1.00 97.50 315 SER A CA 1
ATOM 2513 C C . SER A 1 315 ? 9.302 3.835 -13.792 1.00 97.50 315 SER A C 1
ATOM 2515 O O . SER A 1 315 ? 10.495 3.624 -13.591 1.00 97.50 315 SER A O 1
ATOM 2517 N N . SER A 1 316 ? 8.736 4.996 -13.450 1.00 97.00 316 SER A N 1
ATOM 2518 C CA . SER A 1 316 ? 9.505 6.111 -12.894 1.00 97.00 316 SER A CA 1
ATOM 2519 C C . SER A 1 316 ? 9.879 5.917 -11.421 1.00 97.00 316 SER A C 1
ATOM 2521 O O . SER A 1 316 ? 10.877 6.477 -10.969 1.00 97.00 316 SER A O 1
ATOM 2523 N N . LEU A 1 317 ? 9.120 5.096 -10.689 1.00 97.44 317 LEU A N 1
ATOM 2524 C CA . LEU A 1 317 ? 9.284 4.832 -9.250 1.00 97.44 317 LEU A CA 1
ATOM 2525 C C . LEU A 1 317 ? 9.555 3.351 -8.935 1.00 97.44 317 LEU A C 1
ATOM 2527 O O . LEU A 1 317 ? 9.597 2.930 -7.775 1.00 97.44 317 LEU A O 1
ATOM 2531 N N . THR A 1 318 ? 9.779 2.545 -9.970 1.00 98.38 318 THR A N 1
ATOM 2532 C CA . THR A 1 318 ? 10.089 1.119 -9.854 1.00 98.38 318 THR A CA 1
ATOM 2533 C C . THR A 1 318 ? 11.530 0.878 -10.263 1.00 98.38 318 THR A C 1
ATOM 2535 O O . THR A 1 318 ? 11.923 1.179 -11.389 1.00 98.38 318 THR A O 1
ATOM 2538 N N . HIS A 1 319 ? 12.332 0.329 -9.350 1.00 97.94 319 HIS A N 1
ATOM 2539 C CA . HIS A 1 319 ? 13.715 -0.006 -9.647 1.00 97.94 319 HIS A CA 1
ATOM 2540 C C . HIS A 1 319 ? 13.755 -1.076 -10.759 1.00 97.94 319 HIS A C 1
ATOM 2542 O O . HIS A 1 319 ? 13.079 -2.097 -10.617 1.00 97.94 319 HIS A O 1
ATOM 2548 N N . PRO A 1 320 ? 14.561 -0.925 -11.834 1.00 97.12 320 PRO A N 1
ATOM 2549 C CA . PRO A 1 320 ? 14.531 -1.831 -12.991 1.00 97.12 320 PRO A CA 1
ATOM 2550 C C . PRO A 1 320 ? 14.720 -3.318 -12.656 1.00 97.12 320 PRO A C 1
ATOM 2552 O O . PRO A 1 320 ? 14.163 -4.189 -13.310 1.00 97.12 320 PRO A O 1
ATOM 2555 N N . LYS A 1 321 ? 15.468 -3.620 -11.588 1.00 97.00 321 LYS A N 1
ATOM 2556 C CA . LYS A 1 321 ? 15.681 -4.998 -11.107 1.00 97.00 321 LYS A CA 1
ATOM 2557 C C . LYS A 1 321 ? 14.441 -5.672 -10.491 1.00 97.00 321 LYS A C 1
ATOM 2559 O O . LYS A 1 321 ? 14.523 -6.867 -10.225 1.00 97.00 321 LYS A O 1
ATOM 2564 N N . MET A 1 322 ? 13.336 -4.956 -10.264 1.00 98.06 322 MET A N 1
ATOM 2565 C CA . MET A 1 322 ? 12.077 -5.543 -9.784 1.00 98.06 322 MET A CA 1
ATOM 2566 C C . MET A 1 322 ? 11.321 -6.266 -10.910 1.00 98.06 322 MET A C 1
ATOM 2568 O O . MET A 1 322 ? 10.827 -7.366 -10.689 1.00 98.06 322 MET A O 1
ATOM 2572 N N . PHE A 1 323 ? 11.272 -5.699 -12.122 1.00 97.81 323 PHE A N 1
ATOM 2573 C CA . PHE A 1 323 ? 10.479 -6.242 -13.238 1.00 97.81 323 PHE A CA 1
ATOM 2574 C C . PHE A 1 323 ? 10.797 -7.706 -13.600 1.00 97.81 323 PHE A C 1
ATOM 2576 O O . PHE A 1 323 ? 9.849 -8.475 -13.770 1.00 97.81 323 PHE A O 1
ATOM 2583 N N . PRO A 1 324 ? 12.070 -8.159 -13.606 1.00 96.62 324 PRO A N 1
ATOM 2584 C CA . PRO A 1 324 ? 12.386 -9.558 -13.883 1.00 96.62 324 PRO A CA 1
ATOM 2585 C C . PRO A 1 324 ? 11.740 -10.560 -12.919 1.00 96.62 324 PRO A C 1
ATOM 2587 O O . PRO A 1 324 ? 11.419 -11.660 -13.350 1.00 96.62 324 PRO A O 1
ATOM 2590 N N . PHE A 1 325 ? 11.499 -10.203 -11.647 1.00 96.62 325 PHE A N 1
ATOM 2591 C CA . PHE A 1 325 ? 10.790 -11.093 -10.713 1.00 96.62 325 PHE A CA 1
ATOM 2592 C C . PHE A 1 325 ? 9.354 -11.369 -11.170 1.00 96.62 325 PHE A C 1
ATOM 2594 O O . PHE A 1 325 ? 8.859 -12.486 -11.037 1.00 96.62 325 PHE A O 1
ATOM 2601 N N . PHE A 1 326 ? 8.716 -10.355 -11.749 1.00 96.50 326 PHE A N 1
ATOM 2602 C CA . PHE A 1 326 ? 7.370 -10.408 -12.311 1.00 96.50 326 PHE A CA 1
ATOM 2603 C C . PHE A 1 326 ? 7.346 -10.924 -13.759 1.00 96.50 326 PHE A C 1
ATOM 2605 O O . PHE A 1 326 ? 6.282 -10.941 -14.368 1.00 96.50 326 PHE A O 1
ATOM 2612 N N . GLN A 1 327 ? 8.490 -11.347 -14.314 1.00 95.75 327 GLN A N 1
ATOM 2613 C CA . GLN A 1 327 ? 8.612 -11.844 -15.692 1.00 95.75 327 GLN A CA 1
ATOM 2614 C C . GLN A 1 327 ? 8.069 -10.848 -16.731 1.00 95.75 327 GLN A C 1
ATOM 2616 O O . GLN A 1 327 ? 7.359 -11.211 -17.664 1.00 95.75 327 GLN A O 1
ATOM 2621 N N . THR A 1 328 ? 8.394 -9.570 -16.546 1.00 95.69 328 THR A N 1
ATOM 2622 C CA . THR A 1 328 ? 8.003 -8.486 -17.449 1.00 95.69 328 THR A CA 1
ATOM 2623 C C . THR A 1 328 ? 9.160 -7.519 -17.652 1.00 95.69 328 THR A C 1
ATOM 2625 O O . THR A 1 328 ? 10.115 -7.503 -16.875 1.00 95.69 328 THR A O 1
ATOM 2628 N N . ASP A 1 329 ? 9.017 -6.664 -18.659 1.00 96.12 329 ASP A N 1
ATOM 2629 C CA . ASP A 1 329 ? 9.951 -5.592 -18.971 1.00 96.12 329 ASP A CA 1
ATOM 2630 C C . ASP A 1 329 ? 9.422 -4.223 -18.528 1.00 96.12 329 ASP A C 1
ATOM 2632 O O . ASP A 1 329 ? 8.217 -4.031 -18.327 1.00 96.12 329 ASP A O 1
ATOM 2636 N N . VAL A 1 330 ? 10.335 -3.263 -18.365 1.00 96.75 330 VAL A N 1
ATOM 2637 C CA . VAL A 1 330 ? 10.028 -1.904 -17.888 1.00 96.75 330 VAL A CA 1
ATOM 2638 C C . VAL A 1 330 ? 9.203 -1.107 -18.905 1.00 96.75 330 VAL A C 1
ATOM 2640 O O . VAL A 1 330 ? 8.400 -0.256 -18.524 1.00 96.75 330 VAL A O 1
ATOM 2643 N N . GLU A 1 331 ? 9.360 -1.412 -20.192 1.00 95.81 331 GLU A N 1
ATOM 2644 C CA . GLU A 1 331 ? 8.707 -0.766 -21.331 1.00 95.81 331 GLU A CA 1
ATOM 2645 C C . GLU A 1 331 ? 7.181 -0.828 -21.230 1.00 95.81 331 GLU A C 1
ATOM 2647 O O . GLU A 1 331 ? 6.496 0.154 -21.530 1.00 95.81 331 GLU A O 1
ATOM 2652 N N . ASN A 1 332 ? 6.654 -1.940 -20.710 1.00 96.25 332 ASN A N 1
ATOM 2653 C CA . ASN A 1 332 ? 5.221 -2.145 -20.487 1.00 96.25 332 ASN A CA 1
ATOM 2654 C C . ASN A 1 332 ? 4.637 -1.139 -19.478 1.00 96.25 332 ASN A C 1
ATOM 2656 O O . ASN A 1 332 ? 3.429 -0.915 -19.434 1.00 96.25 332 ASN A O 1
ATOM 2660 N N . TYR A 1 333 ? 5.495 -0.487 -18.687 1.00 97.56 333 TYR A N 1
ATOM 2661 C CA . TYR A 1 333 ? 5.109 0.409 -17.600 1.00 97.56 333 TYR A CA 1
ATOM 2662 C C . TYR A 1 333 ? 5.418 1.877 -17.875 1.00 97.56 333 TYR A C 1
ATOM 2664 O O . TYR A 1 333 ? 5.172 2.714 -17.002 1.00 97.56 333 TYR A O 1
ATOM 2672 N N . TYR A 1 334 ? 5.893 2.222 -19.079 1.00 95.88 334 TYR A N 1
ATOM 2673 C CA . TYR A 1 334 ? 6.174 3.615 -19.431 1.00 95.88 334 TYR A CA 1
ATOM 2674 C C . TYR A 1 334 ? 4.927 4.507 -19.403 1.00 95.88 334 TYR A C 1
ATOM 2676 O O . TYR A 1 334 ? 5.016 5.687 -19.066 1.00 95.88 334 TYR A O 1
ATOM 2684 N N . PHE A 1 335 ? 3.755 3.948 -19.707 1.00 93.94 335 PHE A N 1
ATOM 2685 C CA . PHE A 1 335 ? 2.478 4.673 -19.691 1.00 93.94 335 PHE A CA 1
ATOM 2686 C C . PHE A 1 335 ? 1.465 4.110 -18.692 1.00 93.94 335 PHE A C 1
ATOM 2688 O O . PHE A 1 335 ? 0.374 4.663 -18.542 1.00 93.94 335 PHE A O 1
ATOM 2695 N N . HIS A 1 336 ? 1.832 3.050 -17.970 1.00 97.00 336 HIS A N 1
ATOM 2696 C CA . HIS A 1 336 ? 1.037 2.540 -16.864 1.00 97.00 336 HIS A CA 1
ATOM 2697 C C . HIS A 1 336 ? 1.068 3.557 -15.717 1.00 97.00 336 HIS A C 1
ATOM 2699 O O . HIS A 1 336 ? 2.129 3.837 -15.151 1.00 97.00 336 HIS A O 1
ATOM 2705 N N . ARG A 1 337 ? -0.087 4.137 -15.372 1.00 96.56 337 ARG A N 1
ATOM 2706 C CA . ARG A 1 337 ? -0.174 5.104 -14.271 1.00 96.56 337 ARG A CA 1
ATOM 2707 C C . ARG A 1 337 ? -0.053 4.386 -12.939 1.00 96.56 337 ARG A C 1
ATOM 2709 O O . ARG A 1 337 ? -0.814 3.459 -12.673 1.00 96.56 337 ARG A O 1
ATOM 2716 N N . MET A 1 338 ? 0.864 4.853 -12.105 1.00 97.31 338 MET A N 1
ATOM 2717 C CA . MET A 1 338 ? 1.025 4.345 -10.756 1.00 97.31 338 MET A CA 1
ATOM 2718 C C . MET A 1 338 ? -0.153 4.785 -9.882 1.00 97.31 338 MET A C 1
ATOM 2720 O O . MET A 1 338 ? -0.540 5.954 -9.923 1.00 97.31 338 MET A O 1
ATOM 2724 N N . ILE A 1 339 ? -0.695 3.878 -9.073 1.00 97.25 339 ILE A N 1
ATOM 2725 C CA . ILE A 1 339 ? -1.595 4.203 -7.968 1.00 97.25 339 ILE A CA 1
ATOM 2726 C C . ILE A 1 339 ? -0.826 4.342 -6.654 1.00 97.25 339 ILE A C 1
ATOM 2728 O O . ILE A 1 339 ? 0.165 3.646 -6.430 1.00 97.25 339 ILE A O 1
ATOM 2732 N N . ASP A 1 340 ? -1.299 5.234 -5.793 1.00 96.06 340 ASP A N 1
ATOM 2733 C CA . ASP A 1 340 ? -0.793 5.446 -4.444 1.00 96.06 340 ASP A CA 1
ATOM 2734 C C . ASP A 1 340 ? -1.520 4.514 -3.453 1.00 96.06 340 ASP A C 1
ATOM 2736 O O . ASP A 1 340 ? -2.714 4.703 -3.207 1.00 96.06 340 ASP A O 1
ATOM 2740 N N . PRO A 1 341 ? -0.836 3.518 -2.862 1.00 96.75 341 PRO A N 1
ATOM 2741 C CA . PRO A 1 341 ? -1.439 2.614 -1.886 1.00 96.75 341 PRO A CA 1
ATOM 2742 C C . PRO A 1 341 ? -1.669 3.251 -0.508 1.00 96.75 341 PRO A C 1
ATOM 2744 O O . PRO A 1 341 ? -2.118 2.550 0.398 1.00 96.75 341 PRO A O 1
ATOM 2747 N N . SER A 1 342 ? -1.376 4.546 -0.309 1.00 96.12 342 SER A N 1
ATOM 2748 C CA . SER A 1 342 ? -1.807 5.274 0.898 1.00 96.12 342 SER A CA 1
ATOM 2749 C C . SER A 1 342 ? -3.330 5.315 1.049 1.00 96.12 342 SER A C 1
ATOM 2751 O O . SER A 1 342 ? -3.852 5.569 2.131 1.00 96.12 342 SER A O 1
ATOM 2753 N N . GLN A 1 343 ? -4.056 5.040 -0.035 1.00 95.75 343 GLN A N 1
ATOM 2754 C CA . GLN A 1 343 ? -5.501 4.927 -0.075 1.00 95.75 343 GLN A CA 1
ATOM 2755 C C . GLN A 1 343 ? -5.871 3.834 -1.084 1.00 95.75 343 GLN A C 1
ATOM 2757 O O . GLN A 1 343 ? -5.640 3.995 -2.281 1.00 95.75 343 GLN A O 1
ATOM 2762 N N . LEU A 1 344 ? -6.442 2.723 -0.622 1.00 97.19 344 LEU A N 1
ATOM 2763 C CA . LEU A 1 344 ? -6.712 1.560 -1.472 1.00 97.19 344 LEU A CA 1
ATOM 2764 C C . LEU A 1 344 ? -7.978 0.837 -1.010 1.00 97.19 344 LEU A C 1
ATOM 2766 O O . LEU A 1 344 ? -8.075 0.449 0.149 1.00 97.19 344 LEU A O 1
ATOM 2770 N N . LEU A 1 345 ? -8.941 0.637 -1.907 1.00 97.19 345 LEU A N 1
ATOM 2771 C CA . LEU A 1 345 ? -10.127 -0.180 -1.650 1.00 97.19 345 LEU A CA 1
ATOM 2772 C C . LEU A 1 345 ? -9.954 -1.538 -2.332 1.00 97.19 345 LEU A C 1
ATOM 2774 O O . LEU A 1 345 ? -9.714 -1.599 -3.537 1.00 97.19 345 LEU A O 1
ATOM 2778 N N . LEU A 1 346 ? -10.107 -2.608 -1.559 1.00 96.44 346 LEU A N 1
ATOM 2779 C CA . LEU A 1 346 ? -10.014 -3.993 -2.001 1.00 96.44 346 LEU A CA 1
ATOM 2780 C C . LEU A 1 346 ? -11.282 -4.745 -1.605 1.00 96.44 346 LEU A C 1
ATOM 2782 O O . LEU A 1 346 ? -11.666 -4.746 -0.446 1.00 96.44 346 LEU A O 1
ATOM 2786 N N . CYS A 1 347 ? -11.913 -5.422 -2.546 1.00 94.12 347 CYS A N 1
ATOM 2787 C CA . CYS A 1 347 ? -13.032 -6.323 -2.331 1.00 94.12 347 CYS A CA 1
ATOM 2788 C C . CYS A 1 347 ? -12.640 -7.691 -2.872 1.00 94.12 347 CYS A C 1
ATOM 2790 O O . CYS A 1 347 ? -12.154 -7.789 -3.999 1.00 94.12 347 CYS A O 1
ATOM 2792 N N . LYS A 1 348 ? -12.826 -8.742 -2.067 1.00 90.25 348 LYS A N 1
ATOM 2793 C CA . LYS A 1 348 ? -12.379 -10.092 -2.424 1.00 90.25 348 LYS A CA 1
ATOM 2794 C C . LYS A 1 348 ? -12.976 -10.521 -3.768 1.00 90.25 348 LYS A C 1
ATOM 2796 O O . LYS A 1 348 ? -14.190 -10.534 -3.949 1.00 90.25 348 LYS A O 1
ATOM 2801 N N . SER A 1 349 ? -12.105 -10.918 -4.687 1.00 90.81 349 SER A N 1
ATOM 2802 C CA . SER A 1 349 ? -12.448 -11.620 -5.919 1.00 90.81 349 SER A CA 1
ATOM 2803 C C . SER A 1 349 ? -11.324 -12.607 -6.242 1.00 90.81 349 SER A C 1
ATOM 2805 O O . SER A 1 349 ? -10.171 -12.383 -5.860 1.00 90.81 349 SER A O 1
ATOM 2807 N N . ASN A 1 350 ? -11.627 -13.693 -6.954 1.00 90.69 350 ASN A N 1
ATOM 2808 C CA . ASN A 1 350 ? -10.602 -14.681 -7.314 1.00 90.69 350 ASN A CA 1
ATOM 2809 C C . ASN A 1 350 ? -9.513 -14.057 -8.199 1.00 90.69 350 ASN A C 1
ATOM 2811 O O . ASN A 1 350 ? -8.329 -14.343 -8.023 1.00 90.69 350 ASN A O 1
ATOM 2815 N N . ASN A 1 351 ? -9.898 -13.150 -9.104 1.00 91.81 351 ASN A N 1
ATOM 2816 C CA . ASN A 1 351 ? -8.960 -12.400 -9.938 1.00 91.81 351 ASN A CA 1
ATOM 2817 C C . ASN A 1 351 ? -8.064 -11.480 -9.099 1.00 91.81 351 ASN A C 1
ATOM 2819 O O . ASN A 1 351 ? -6.856 -11.467 -9.321 1.00 91.81 351 ASN A O 1
ATOM 2823 N N . LEU A 1 352 ? -8.615 -10.758 -8.114 1.00 94.12 352 LEU A N 1
ATOM 2824 C CA . LEU A 1 352 ? -7.825 -9.907 -7.220 1.00 94.12 352 LEU A CA 1
ATOM 2825 C C . LEU A 1 352 ? -6.760 -10.717 -6.493 1.00 94.12 352 LEU A C 1
ATOM 2827 O O . LEU A 1 352 ? -5.587 -10.346 -6.479 1.00 94.12 352 LEU A O 1
ATOM 2831 N N . VAL A 1 353 ? -7.187 -11.819 -5.875 1.00 93.31 353 VAL A N 1
ATOM 2832 C CA . VAL A 1 353 ? -6.319 -12.639 -5.033 1.00 93.31 353 VAL A CA 1
ATOM 2833 C C . VAL A 1 353 ? -5.209 -13.264 -5.875 1.00 93.31 353 VAL A C 1
ATOM 2835 O O . VAL A 1 353 ? -4.035 -13.091 -5.557 1.00 93.31 353 VAL A O 1
ATOM 2838 N N . SER A 1 354 ? -5.562 -13.919 -6.983 1.00 92.56 354 SER A N 1
ATOM 2839 C CA . SER A 1 354 ? -4.600 -14.644 -7.824 1.00 92.56 354 SER A CA 1
ATOM 2840 C C . SER A 1 354 ? -3.693 -13.733 -8.658 1.00 92.56 354 SER A C 1
ATOM 2842 O O . SER A 1 354 ? -2.494 -13.990 -8.754 1.00 92.56 354 SER A O 1
ATOM 2844 N N . LYS A 1 355 ? -4.227 -12.660 -9.258 1.00 93.69 355 LYS A N 1
ATOM 2845 C CA . LYS A 1 355 ? -3.484 -11.828 -10.224 1.00 93.69 355 LYS A CA 1
ATOM 2846 C C . LYS A 1 355 ? -2.809 -10.610 -9.605 1.00 93.69 355 LYS A C 1
ATOM 2848 O O . LYS A 1 355 ? -1.868 -10.094 -10.198 1.00 93.69 355 LYS A O 1
ATOM 2853 N N . VAL A 1 356 ? -3.270 -10.138 -8.443 1.00 96.75 356 VAL A N 1
ATOM 2854 C CA . VAL A 1 356 ? -2.733 -8.923 -7.805 1.00 96.75 356 VAL A CA 1
ATOM 2855 C C . VAL A 1 356 ? -2.150 -9.223 -6.430 1.00 96.75 356 VAL A C 1
ATOM 2857 O O . VAL A 1 356 ? -0.960 -8.997 -6.221 1.00 96.75 356 VAL A O 1
ATOM 2860 N N . MET A 1 357 ? -2.946 -9.750 -5.493 1.00 96.38 357 MET A N 1
ATOM 2861 C CA . MET A 1 357 ? -2.487 -9.940 -4.111 1.00 96.38 357 MET A CA 1
ATOM 2862 C C . MET A 1 357 ? -1.375 -10.976 -4.010 1.00 96.38 357 MET A C 1
ATOM 2864 O O . MET A 1 357 ? -0.385 -10.716 -3.335 1.00 96.38 357 MET A O 1
ATOM 2868 N N . HIS A 1 358 ? -1.493 -12.109 -4.704 1.00 94.94 358 HIS A N 1
ATOM 2869 C CA . HIS A 1 358 ? -0.467 -13.146 -4.699 1.00 94.94 358 HIS A CA 1
ATOM 2870 C C . HIS A 1 358 ? 0.902 -12.620 -5.169 1.00 94.94 358 HIS A C 1
ATOM 2872 O O . HIS A 1 358 ? 1.849 -12.673 -4.381 1.00 94.94 358 HIS A O 1
ATOM 2878 N N . PRO A 1 359 ? 1.057 -12.045 -6.381 1.00 96.56 359 PRO A N 1
ATOM 2879 C CA . PRO A 1 359 ? 2.355 -11.523 -6.809 1.00 96.56 359 PRO A CA 1
ATOM 2880 C C . PRO A 1 359 ? 2.827 -10.310 -5.987 1.00 96.56 359 PRO A C 1
ATOM 2882 O O . PRO A 1 359 ? 4.032 -10.148 -5.783 1.00 96.56 359 PRO A O 1
ATOM 2885 N N . TRP A 1 360 ? 1.913 -9.483 -5.461 1.00 98.06 360 TRP A N 1
ATOM 2886 C CA . TRP A 1 360 ? 2.274 -8.369 -4.579 1.00 98.06 360 TRP A CA 1
ATOM 2887 C C . TRP A 1 360 ? 2.867 -8.864 -3.252 1.00 98.06 360 TRP A C 1
ATOM 2889 O O . TRP A 1 360 ? 3.991 -8.489 -2.908 1.00 98.06 360 TRP A O 1
ATOM 2899 N N . VAL A 1 361 ? 2.166 -9.765 -2.556 1.00 97.44 361 VAL A N 1
ATOM 2900 C CA . VAL A 1 361 ? 2.645 -10.408 -1.324 1.00 97.44 361 VAL A CA 1
ATOM 2901 C C . VAL A 1 361 ? 3.956 -11.146 -1.584 1.00 97.44 361 VAL A C 1
ATOM 2903 O O . VAL A 1 361 ? 4.927 -10.944 -0.852 1.00 97.44 361 VAL A O 1
ATOM 2906 N N . ALA A 1 362 ? 4.026 -11.934 -2.659 1.00 96.81 362 ALA A N 1
ATOM 2907 C CA . ALA A 1 362 ? 5.216 -12.694 -3.022 1.00 96.81 362 ALA A CA 1
ATOM 2908 C C . ALA A 1 362 ? 6.459 -11.809 -3.163 1.00 96.81 362 ALA A C 1
ATOM 2910 O O . ALA A 1 362 ? 7.522 -12.134 -2.631 1.00 96.81 362 ALA A O 1
ATOM 2911 N N . CYS A 1 363 ? 6.325 -10.659 -3.829 1.00 98.25 363 CYS A N 1
ATOM 2912 C CA . CYS A 1 363 ? 7.434 -9.723 -3.962 1.00 98.25 363 CYS A CA 1
ATOM 2913 C C . CYS A 1 363 ? 7.833 -9.128 -2.608 1.00 98.25 363 CYS A C 1
ATOM 2915 O O . CYS A 1 363 ? 9.021 -9.043 -2.310 1.00 98.25 363 CYS A O 1
ATOM 2917 N N . THR A 1 364 ? 6.867 -8.773 -1.753 1.00 97.56 364 THR A N 1
ATOM 2918 C CA . THR A 1 364 ? 7.170 -8.220 -0.421 1.00 97.56 364 THR A CA 1
ATOM 2919 C C . THR A 1 364 ? 7.843 -9.205 0.527 1.00 97.56 364 THR A C 1
ATOM 2921 O O . THR A 1 364 ? 8.669 -8.795 1.339 1.00 97.56 364 THR A O 1
ATOM 2924 N N . LEU A 1 365 ? 7.582 -10.505 0.379 1.00 96.69 365 LEU A N 1
ATOM 2925 C CA . LEU A 1 365 ? 8.272 -11.558 1.128 1.00 96.69 365 LEU A CA 1
ATOM 2926 C C . LEU A 1 365 ? 9.701 -11.814 0.625 1.00 96.69 365 LEU A C 1
ATOM 2928 O O . LEU A 1 365 ? 10.481 -12.465 1.314 1.00 96.69 365 LEU A O 1
ATOM 2932 N N . LYS A 1 366 ? 10.088 -11.266 -0.534 1.00 96.25 366 LYS A N 1
ATOM 2933 C CA . LYS A 1 366 ? 11.420 -11.440 -1.123 1.00 96.25 366 LYS A CA 1
ATOM 2934 C C . LYS A 1 366 ? 12.192 -10.125 -1.129 1.00 96.25 366 LYS A C 1
ATOM 2936 O O . LYS A 1 366 ? 11.932 -9.249 -1.952 1.00 96.25 366 LYS A O 1
ATOM 2941 N N . LYS A 1 367 ? 13.201 -10.011 -0.257 1.00 95.75 367 LYS A N 1
ATOM 2942 C CA . LYS A 1 367 ? 13.998 -8.783 -0.074 1.00 95.75 367 LYS A CA 1
ATOM 2943 C C . LYS A 1 367 ? 14.506 -8.192 -1.391 1.00 95.75 367 LYS A C 1
ATOM 2945 O O . LYS A 1 367 ? 14.289 -7.016 -1.654 1.00 95.75 367 LYS A O 1
ATOM 2950 N N . ASP A 1 368 ? 15.108 -9.018 -2.245 1.00 96.12 368 ASP A N 1
ATOM 2951 C CA . ASP A 1 368 ? 15.670 -8.565 -3.524 1.00 96.12 368 ASP A CA 1
ATOM 2952 C C . ASP A 1 368 ? 14.612 -8.132 -4.552 1.00 96.12 368 ASP A C 1
ATOM 2954 O O . ASP A 1 368 ? 14.962 -7.457 -5.521 1.00 96.12 368 ASP A O 1
ATOM 2958 N N . CYS A 1 369 ? 13.343 -8.520 -4.366 1.00 97.81 369 CYS A N 1
ATOM 2959 C CA . CYS A 1 369 ? 12.232 -8.053 -5.192 1.00 97.81 369 CYS A CA 1
ATOM 2960 C C . CYS A 1 369 ? 11.717 -6.703 -4.699 1.00 97.81 369 CYS A C 1
ATOM 2962 O O . CYS A 1 369 ? 11.698 -5.749 -5.472 1.00 97.81 369 CYS A O 1
ATOM 2964 N N . VAL A 1 370 ? 11.327 -6.612 -3.421 1.00 98.19 370 VAL A N 1
ATOM 2965 C CA . VAL A 1 370 ? 10.725 -5.393 -2.851 1.00 98.19 370 VAL A CA 1
ATOM 2966 C C .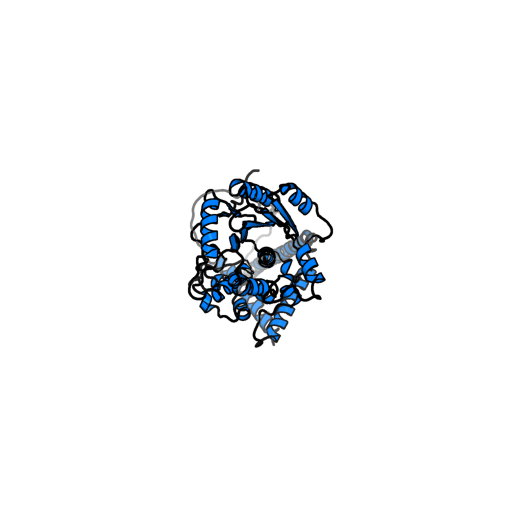 VAL A 1 370 ? 11.729 -4.263 -2.652 1.00 98.19 370 VAL A C 1
ATOM 2968 O O . VAL A 1 370 ? 11.364 -3.100 -2.756 1.00 98.19 370 VAL A O 1
ATOM 2971 N N . ALA A 1 371 ? 12.992 -4.588 -2.386 1.00 97.75 371 ALA A N 1
ATOM 2972 C CA . ALA A 1 371 ? 14.074 -3.633 -2.194 1.00 97.75 371 ALA A CA 1
ATOM 2973 C C . ALA A 1 371 ? 15.329 -4.093 -2.955 1.00 97.75 371 ALA A C 1
ATOM 2975 O O . ALA A 1 371 ? 16.327 -4.476 -2.335 1.00 97.75 371 ALA A O 1
ATOM 2976 N N . PRO A 1 372 ? 15.310 -4.084 -4.304 1.00 96.75 372 PRO A N 1
ATOM 2977 C CA . PRO A 1 372 ? 16.453 -4.531 -5.085 1.00 96.75 372 PRO A CA 1
ATOM 2978 C C . PRO A 1 372 ? 17.702 -3.702 -4.777 1.00 96.75 372 PRO A C 1
ATOM 2980 O O . PRO A 1 372 ? 17.617 -2.508 -4.499 1.00 96.75 372 PRO A O 1
ATOM 2983 N N . PHE A 1 373 ? 18.885 -4.303 -4.913 1.00 93.62 373 PHE A N 1
ATOM 2984 C CA . PHE A 1 373 ? 20.147 -3.591 -4.697 1.00 93.62 373 PHE A CA 1
ATOM 2985 C C . PHE A 1 373 ? 20.241 -2.305 -5.539 1.00 93.62 373 PHE A C 1
ATOM 2987 O O . PHE A 1 373 ? 20.191 -2.376 -6.777 1.00 93.62 373 PHE A O 1
ATOM 2994 N N . GLY A 1 374 ? 20.450 -1.172 -4.859 1.00 93.38 374 GLY A N 1
ATOM 2995 C CA . GLY A 1 374 ? 20.465 0.180 -5.431 1.00 93.38 374 GLY A CA 1
ATOM 2996 C C . GLY A 1 374 ? 19.146 0.952 -5.278 1.00 93.38 374 GLY A C 1
ATOM 2997 O O . GLY A 1 374 ? 19.072 2.112 -5.681 1.00 93.38 374 GLY A O 1
ATOM 2998 N N . ALA A 1 375 ? 18.108 0.336 -4.707 1.00 95.75 375 ALA A N 1
ATOM 2999 C CA . ALA A 1 375 ? 16.868 1.016 -4.356 1.00 95.75 375 ALA A CA 1
ATOM 3000 C C . ALA A 1 375 ? 17.071 1.995 -3.190 1.00 95.75 375 ALA A C 1
ATOM 3002 O O . ALA A 1 375 ? 17.723 1.675 -2.199 1.00 95.75 375 ALA A O 1
ATOM 3003 N N . GLN A 1 376 ? 16.471 3.178 -3.307 1.00 94.50 376 GLN A N 1
ATOM 3004 C CA . GLN A 1 376 ? 16.499 4.228 -2.289 1.00 94.50 376 GLN A CA 1
ATOM 3005 C C . GLN A 1 376 ? 15.202 5.040 -2.341 1.00 94.50 376 GLN A C 1
ATOM 3007 O O . GLN A 1 376 ? 14.651 5.247 -3.421 1.00 94.50 376 GLN A O 1
ATOM 3012 N N . THR A 1 377 ? 14.723 5.530 -1.201 1.00 91.31 377 THR A N 1
ATOM 3013 C CA . THR A 1 377 ? 13.473 6.309 -1.115 1.00 91.31 377 THR A CA 1
ATOM 3014 C C . THR A 1 377 ? 13.629 7.750 -1.604 1.00 91.31 377 THR A C 1
ATOM 3016 O O . THR A 1 377 ? 12.677 8.359 -2.083 1.00 91.31 377 THR A O 1
ATOM 3019 N N . SER A 1 378 ? 14.820 8.329 -1.447 1.00 91.62 378 SER A N 1
ATOM 3020 C CA . SER A 1 378 ? 15.081 9.753 -1.667 1.00 91.62 378 SER A CA 1
ATOM 3021 C C . SER A 1 378 ? 15.845 10.014 -2.969 1.00 91.62 378 SER A C 1
ATOM 3023 O O . SER A 1 378 ? 16.258 9.096 -3.677 1.00 91.62 378 SER A O 1
ATOM 3025 N N . GLY A 1 379 ? 16.004 11.295 -3.320 1.00 89.56 379 GLY A N 1
ATOM 3026 C CA . GLY A 1 379 ? 16.756 11.695 -4.513 1.00 89.56 379 GLY A CA 1
ATOM 3027 C C . GLY A 1 379 ? 16.009 11.488 -5.834 1.00 89.56 379 GLY A C 1
ATOM 3028 O O . GLY A 1 379 ? 16.648 11.411 -6.883 1.00 89.56 379 GLY A O 1
ATOM 3029 N N . CYS A 1 380 ? 14.674 11.408 -5.799 1.00 93.38 380 CYS A N 1
ATOM 3030 C CA . CYS A 1 380 ? 13.839 11.305 -6.992 1.00 93.38 380 CYS A CA 1
ATOM 3031 C C . CYS A 1 380 ? 14.057 12.494 -7.940 1.00 93.38 380 CYS A C 1
ATOM 3033 O O . CYS A 1 380 ? 13.916 13.656 -7.557 1.00 93.38 380 CYS A O 1
ATOM 3035 N N . ARG A 1 381 ? 14.348 12.198 -9.204 1.00 92.38 381 ARG A N 1
ATOM 3036 C CA . ARG A 1 381 ? 14.597 13.174 -10.267 1.00 92.38 381 ARG A CA 1
ATOM 3037 C C . ARG A 1 381 ? 13.490 13.173 -11.311 1.00 92.38 381 ARG A C 1
ATOM 3039 O O . ARG A 1 381 ? 13.618 12.559 -12.370 1.00 92.38 381 ARG A O 1
ATOM 3046 N N . PHE A 1 382 ? 12.409 13.887 -11.010 1.00 88.12 382 PHE A N 1
ATOM 3047 C CA . PHE A 1 382 ? 11.277 14.083 -11.929 1.00 88.12 382 PHE A CA 1
ATOM 3048 C C . PHE A 1 382 ? 11.502 15.209 -12.951 1.00 88.12 382 PHE A C 1
ATOM 3050 O O . PHE A 1 382 ? 10.700 15.394 -13.862 1.00 88.12 382 PHE A O 1
ATOM 3057 N N . ASP A 1 383 ? 12.604 15.949 -12.823 1.00 85.56 383 ASP A N 1
ATOM 3058 C CA . ASP A 1 383 ? 13.062 16.957 -13.783 1.00 85.56 383 ASP A CA 1
ATOM 3059 C C . ASP A 1 383 ? 13.515 16.332 -15.113 1.00 85.56 383 ASP A C 1
ATOM 3061 O O . ASP A 1 383 ? 13.512 16.986 -16.160 1.00 85.56 383 ASP A O 1
ATOM 3065 N N . LYS A 1 384 ? 13.889 15.047 -15.095 1.00 80.44 384 LYS A N 1
ATOM 3066 C CA . LYS A 1 384 ? 14.329 14.330 -16.288 1.00 80.44 384 LYS A CA 1
ATOM 3067 C C . LYS A 1 384 ? 13.146 13.968 -17.180 1.00 80.44 384 LYS A C 1
ATOM 3069 O O . LYS A 1 384 ? 12.231 13.255 -16.781 1.00 80.44 384 LYS A O 1
ATOM 3074 N N . LYS A 1 385 ? 13.225 14.386 -18.445 1.00 87.38 385 LYS A N 1
ATOM 3075 C CA . LYS A 1 385 ? 12.312 13.934 -19.499 1.00 87.38 385 LYS A CA 1
ATOM 3076 C C . LYS A 1 385 ? 12.898 12.738 -20.267 1.00 87.38 385 LYS A C 1
ATOM 3078 O O . LYS A 1 385 ? 14.120 12.658 -20.442 1.00 87.38 385 LYS A O 1
ATOM 3083 N N . PRO A 1 386 ? 12.046 11.836 -20.780 1.00 91.12 386 PRO A N 1
ATOM 3084 C CA . PRO A 1 386 ? 10.618 11.703 -20.483 1.00 91.12 386 PRO A CA 1
ATOM 3085 C C . PRO A 1 386 ? 10.362 11.176 -19.058 1.00 91.12 386 PRO A C 1
ATOM 3087 O O . PRO A 1 386 ? 11.183 10.443 -18.511 1.00 91.12 386 PRO A O 1
ATOM 3090 N N . LEU A 1 387 ? 9.206 11.544 -18.487 1.00 90.31 387 LEU A N 1
ATOM 3091 C CA . LEU A 1 387 ? 8.834 11.288 -17.082 1.00 90.31 387 LEU A CA 1
ATOM 3092 C C . LEU A 1 387 ? 8.778 9.795 -16.721 1.00 90.31 387 LEU A C 1
ATOM 3094 O O . LEU A 1 387 ? 8.882 9.440 -15.555 1.00 90.31 387 LEU A O 1
ATOM 3098 N N . TYR A 1 388 ? 8.622 8.916 -17.712 1.00 93.94 388 TYR A N 1
ATOM 3099 C CA . TYR A 1 388 ? 8.579 7.472 -17.501 1.00 93.94 388 TYR A CA 1
ATOM 3100 C C . TYR A 1 388 ? 9.942 6.844 -17.202 1.00 93.94 388 TYR A C 1
ATOM 3102 O O . TYR A 1 388 ? 10.011 5.671 -16.838 1.00 93.94 388 TYR A O 1
ATOM 3110 N N . ARG A 1 389 ? 11.043 7.585 -17.364 1.00 94.56 389 ARG A N 1
ATOM 3111 C CA . ARG A 1 389 ? 12.365 7.084 -16.988 1.00 94.56 389 ARG A CA 1
ATOM 3112 C C . ARG A 1 389 ? 12.444 6.913 -15.476 1.00 94.56 389 ARG A C 1
ATOM 3114 O O . ARG A 1 389 ? 11.906 7.727 -14.730 1.00 94.56 389 ARG A O 1
ATOM 3121 N N . TYR A 1 390 ? 13.169 5.884 -15.044 1.00 95.88 390 TYR A N 1
ATOM 3122 C CA . TYR A 1 390 ? 13.456 5.668 -13.631 1.00 95.88 390 TYR A CA 1
ATOM 3123 C C . TYR A 1 390 ? 14.041 6.943 -13.012 1.00 95.88 390 TYR A C 1
ATOM 3125 O O . TYR A 1 390 ? 15.065 7.464 -13.464 1.00 95.88 390 TYR A O 1
ATOM 3133 N N . SER A 1 391 ? 13.367 7.451 -11.985 1.00 95.00 391 SER A N 1
ATOM 3134 C CA . SER A 1 391 ? 13.677 8.738 -11.363 1.00 95.00 391 SER A CA 1
ATOM 3135 C C . SER A 1 391 ? 14.881 8.666 -10.421 1.00 95.00 391 SER A C 1
ATOM 3137 O O . SER A 1 391 ? 15.334 9.693 -9.927 1.00 95.00 391 SER A O 1
ATOM 3139 N N . GLY A 1 392 ? 15.436 7.475 -10.183 1.00 94.75 392 GLY A N 1
ATOM 3140 C CA . GLY A 1 392 ? 16.524 7.272 -9.227 1.00 94.75 392 GLY A CA 1
ATOM 3141 C C . GLY A 1 392 ? 16.052 6.969 -7.806 1.00 94.75 392 GLY A C 1
ATOM 3142 O O . GLY A 1 392 ? 16.901 6.799 -6.937 1.00 94.75 392 GLY A O 1
ATOM 3143 N N . CYS A 1 393 ? 14.742 6.865 -7.574 1.00 95.62 393 CYS A N 1
ATOM 3144 C CA . CYS A 1 393 ? 14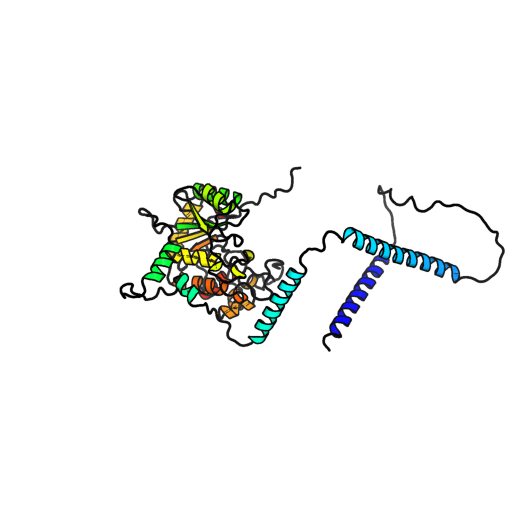.171 6.433 -6.305 1.00 95.62 393 CYS A CA 1
ATOM 3145 C C . CYS A 1 393 ? 13.119 5.331 -6.501 1.00 95.62 393 CYS A C 1
ATOM 3147 O O . CYS A 1 393 ? 12.564 5.165 -7.590 1.00 95.62 393 CYS A O 1
ATOM 3149 N N . HIS A 1 394 ? 12.860 4.570 -5.441 1.00 97.81 394 HIS A N 1
ATOM 3150 C CA . HIS A 1 394 ? 12.046 3.367 -5.460 1.00 97.81 394 HIS A CA 1
ATOM 3151 C C . HIS A 1 394 ? 10.918 3.422 -4.430 1.00 97.81 394 HIS A C 1
ATOM 3153 O O . HIS A 1 394 ? 11.142 3.791 -3.282 1.00 97.81 394 HIS A O 1
ATOM 3159 N N . ALA A 1 395 ? 9.718 3.013 -4.841 1.00 97.69 395 ALA A N 1
ATOM 3160 C CA . ALA A 1 395 ? 8.523 3.034 -4.002 1.00 97.69 395 ALA A CA 1
ATOM 3161 C C . ALA A 1 395 ? 8.185 1.687 -3.326 1.00 97.69 395 ALA A C 1
ATOM 3163 O O . ALA A 1 395 ? 7.074 1.526 -2.829 1.00 97.69 395 ALA A O 1
ATOM 3164 N N . TYR A 1 396 ? 9.113 0.726 -3.308 1.00 98.38 396 TYR A N 1
ATOM 3165 C CA . TYR A 1 396 ? 9.021 -0.529 -2.545 1.00 98.38 396 TYR A CA 1
ATOM 3166 C C . TYR A 1 396 ? 7.725 -1.323 -2.786 1.00 98.38 396 TYR A C 1
ATOM 3168 O O . TYR A 1 396 ? 7.445 -1.707 -3.924 1.00 98.38 396 TYR A O 1
ATOM 3176 N N . ASP A 1 397 ? 6.912 -1.580 -1.756 1.00 98.31 397 ASP A N 1
ATOM 3177 C CA . ASP A 1 397 ? 5.664 -2.332 -1.902 1.00 98.31 397 ASP A CA 1
ATOM 3178 C C . ASP A 1 397 ? 4.671 -1.646 -2.859 1.00 98.31 397 ASP A C 1
ATOM 3180 O O . ASP A 1 397 ? 3.950 -2.334 -3.577 1.00 98.31 397 ASP A O 1
ATOM 3184 N N . ALA A 1 398 ? 4.670 -0.312 -2.939 1.00 98.50 398 ALA A N 1
ATOM 3185 C CA . ALA A 1 398 ? 3.851 0.429 -3.890 1.00 98.50 398 ALA A CA 1
ATOM 3186 C C . ALA A 1 398 ? 4.297 0.166 -5.331 1.00 98.50 398 ALA A C 1
ATOM 3188 O O . ALA A 1 398 ? 3.460 0.051 -6.226 1.00 98.50 398 ALA A O 1
ATOM 3189 N N . ALA A 1 399 ? 5.605 0.044 -5.570 1.00 98.56 399 ALA A N 1
ATOM 3190 C CA . ALA A 1 399 ? 6.118 -0.357 -6.874 1.00 98.56 399 ALA A CA 1
ATOM 3191 C C . ALA A 1 399 ? 5.683 -1.794 -7.203 1.00 98.56 399 ALA A C 1
ATOM 3193 O O . ALA A 1 399 ? 5.118 -2.020 -8.270 1.00 98.56 399 ALA A O 1
ATOM 3194 N N . ALA A 1 400 ? 5.829 -2.730 -6.258 1.00 98.69 400 ALA A N 1
ATOM 3195 C CA . ALA A 1 400 ? 5.410 -4.122 -6.430 1.00 98.69 400 ALA A CA 1
ATOM 3196 C C . ALA A 1 400 ? 3.908 -4.260 -6.751 1.00 98.69 400 ALA A C 1
ATOM 3198 O O . ALA A 1 400 ? 3.550 -4.964 -7.695 1.00 98.69 400 ALA A O 1
ATOM 3199 N N . LEU A 1 401 ? 3.037 -3.533 -6.036 1.00 98.75 401 LEU A N 1
ATOM 3200 C CA . LEU A 1 401 ? 1.598 -3.462 -6.327 1.00 98.75 401 LEU A CA 1
ATOM 3201 C C . LEU A 1 401 ? 1.346 -3.030 -7.770 1.00 98.75 401 LEU A C 1
ATOM 3203 O O . LEU A 1 401 ? 0.538 -3.615 -8.483 1.00 98.75 401 LEU A O 1
ATOM 3207 N N . ASN A 1 402 ? 2.030 -1.978 -8.204 1.00 98.75 402 ASN A N 1
ATOM 3208 C CA . ASN A 1 402 ? 1.788 -1.397 -9.511 1.00 98.75 402 ASN A CA 1
ATOM 3209 C C . ASN A 1 402 ? 2.351 -2.236 -10.662 1.00 98.75 402 ASN A C 1
ATOM 3211 O O . ASN A 1 402 ? 1.778 -2.206 -11.749 1.00 98.75 402 ASN A O 1
ATOM 3215 N N . VAL A 1 403 ? 3.417 -3.007 -10.431 1.00 98.69 403 VAL A N 1
ATOM 3216 C CA . VAL A 1 403 ? 3.861 -4.029 -11.386 1.00 98.69 403 VAL A CA 1
ATOM 3217 C C . VAL A 1 403 ? 2.824 -5.153 -11.476 1.00 98.69 403 VAL A C 1
ATOM 3219 O O . VAL A 1 403 ? 2.395 -5.496 -12.574 1.00 98.69 403 VAL A O 1
ATOM 3222 N N . ALA A 1 404 ? 2.326 -5.659 -10.342 1.00 98.38 404 ALA A N 1
ATOM 3223 C CA . ALA A 1 404 ? 1.255 -6.660 -10.333 1.00 98.38 404 ALA A CA 1
ATOM 3224 C C . ALA A 1 404 ? -0.010 -6.178 -11.072 1.00 98.38 404 ALA A C 1
ATOM 3226 O O . ALA A 1 404 ? -0.608 -6.922 -11.846 1.00 98.38 404 ALA A O 1
ATOM 3227 N N . LEU A 1 405 ? -0.389 -4.910 -10.893 1.00 98.38 405 LEU A N 1
ATOM 3228 C CA . LEU A 1 405 ? -1.530 -4.311 -11.585 1.00 98.38 405 LEU A CA 1
ATOM 3229 C C . LEU A 1 405 ? -1.339 -4.215 -13.099 1.00 98.38 405 LEU A C 1
ATOM 3231 O O . LEU A 1 405 ? -2.276 -4.516 -13.833 1.00 98.38 405 LEU A O 1
ATOM 3235 N N . GLY A 1 406 ? -0.152 -3.840 -13.580 1.00 97.56 406 GLY A N 1
ATOM 3236 C CA . GLY A 1 406 ? 0.093 -3.789 -15.024 1.00 97.56 406 GLY A CA 1
ATOM 3237 C C . GLY A 1 406 ? 0.069 -5.169 -15.681 1.00 97.56 406 GLY A C 1
ATOM 3238 O O . GLY A 1 406 ? -0.366 -5.281 -16.824 1.00 97.56 406 GLY A O 1
ATOM 3239 N N . LEU A 1 407 ? 0.442 -6.226 -14.950 1.00 96.56 407 LEU A N 1
ATOM 3240 C CA . LEU A 1 407 ? 0.249 -7.607 -15.401 1.00 96.56 407 LEU A CA 1
ATOM 3241 C C . LEU A 1 407 ? -1.226 -8.019 -15.420 1.00 96.56 407 LEU A C 1
ATOM 3243 O O . LEU A 1 407 ? -1.680 -8.638 -16.381 1.00 96.56 407 LEU A O 1
ATOM 3247 N N . ALA A 1 408 ? -1.974 -7.695 -14.364 1.00 96.19 408 ALA A N 1
ATOM 3248 C CA . ALA A 1 408 ? -3.384 -8.060 -14.250 1.00 96.19 408 ALA A CA 1
ATOM 3249 C C . ALA A 1 408 ? -4.267 -7.310 -15.265 1.00 96.19 408 ALA A C 1
ATOM 3251 O O . ALA A 1 408 ? -5.270 -7.853 -15.731 1.00 96.19 408 ALA A O 1
ATOM 3252 N N . PHE A 1 409 ? -3.876 -6.087 -15.635 1.00 95.44 409 PHE A N 1
ATOM 3253 C CA . PHE A 1 409 ? -4.646 -5.180 -16.481 1.00 95.44 409 PHE A CA 1
ATOM 3254 C C . PHE A 1 409 ? -3.781 -4.545 -17.592 1.00 95.44 409 PHE A C 1
ATOM 3256 O O . PHE A 1 409 ? -3.512 -3.340 -17.573 1.00 95.44 409 PHE A O 1
ATOM 3263 N N . PRO A 1 410 ? -3.362 -5.323 -18.606 1.00 89.50 410 PRO A N 1
ATOM 3264 C CA . PRO A 1 410 ? -2.364 -4.880 -19.585 1.00 89.50 410 PRO A CA 1
ATOM 3265 C C . PRO A 1 410 ? -2.861 -3.805 -20.566 1.00 89.50 410 PRO A C 1
ATOM 3267 O O . PRO A 1 410 ? -2.056 -3.073 -21.136 1.00 89.50 410 PRO A O 1
ATOM 3270 N N . LEU A 1 411 ? -4.176 -3.703 -20.796 1.00 86.31 411 LEU A N 1
ATOM 3271 C CA . LEU A 1 411 ? -4.748 -2.799 -21.807 1.00 86.31 411 LEU A CA 1
ATOM 3272 C C . LEU A 1 411 ? -5.275 -1.488 -21.216 1.00 86.31 411 LEU A C 1
ATOM 3274 O O . LEU A 1 411 ? -5.074 -0.408 -21.777 1.00 86.31 411 LEU A O 1
ATOM 3278 N N . HIS A 1 412 ? -5.997 -1.572 -20.101 1.00 90.88 412 HIS A N 1
ATOM 3279 C CA . HIS A 1 412 ? -6.739 -0.461 -19.507 1.00 90.88 412 HIS A CA 1
ATOM 3280 C C . HIS A 1 412 ? -6.632 -0.524 -17.988 1.00 90.88 412 HIS A C 1
ATOM 3282 O O . HIS A 1 412 ? -6.476 -1.601 -17.439 1.00 90.88 412 HIS A O 1
ATOM 3288 N N . GLN A 1 413 ? -6.771 0.613 -17.302 1.00 94.56 413 GLN A N 1
ATOM 3289 C CA . GLN A 1 413 ? -6.652 0.694 -15.840 1.00 94.56 413 GLN A CA 1
ATOM 3290 C C . GLN A 1 413 ? -8.015 1.022 -15.194 1.00 94.56 413 GLN A C 1
ATOM 3292 O O . GLN A 1 413 ? -8.215 2.161 -14.754 1.00 94.56 413 GLN A O 1
ATOM 3297 N N . PRO A 1 414 ? -8.978 0.074 -15.170 1.00 95.06 414 PRO A N 1
ATOM 3298 C CA . PRO A 1 414 ? -10.338 0.307 -14.663 1.00 95.06 414 PRO A CA 1
ATOM 3299 C C . PRO A 1 414 ? -10.384 0.564 -13.150 1.00 95.06 414 PRO A C 1
ATOM 3301 O O . PRO A 1 414 ? -11.346 1.131 -12.645 1.00 95.06 414 PRO A O 1
ATOM 3304 N N . TYR A 1 415 ? -9.323 0.199 -12.431 1.00 95.94 415 TYR A N 1
ATOM 3305 C CA . TYR A 1 415 ? -9.178 0.384 -10.987 1.00 95.94 415 TYR A CA 1
ATOM 3306 C C . TYR A 1 415 ? -8.781 1.807 -10.569 1.00 95.94 415 TYR A C 1
ATOM 3308 O O . TYR A 1 415 ? -8.699 2.083 -9.376 1.00 95.94 415 TYR A O 1
ATOM 3316 N N . ILE A 1 416 ? -8.510 2.731 -11.500 1.00 96.44 416 ILE A N 1
ATOM 3317 C CA . ILE A 1 416 ? -8.160 4.111 -11.135 1.00 96.44 416 ILE A CA 1
ATOM 3318 C C . ILE A 1 416 ? -9.432 4.927 -10.892 1.00 96.44 416 ILE A C 1
ATOM 3320 O O . ILE A 1 416 ? -10.152 5.291 -11.824 1.00 96.44 416 ILE A O 1
ATOM 3324 N N . ALA A 1 417 ? -9.670 5.275 -9.630 1.00 94.94 417 ALA A N 1
ATOM 3325 C CA . ALA A 1 417 ? -10.764 6.136 -9.218 1.00 94.94 417 ALA A CA 1
ATOM 3326 C C . ALA A 1 417 ? -10.587 7.578 -9.716 1.00 94.94 417 ALA A C 1
ATOM 3328 O O . ALA A 1 417 ? -9.492 8.145 -9.714 1.00 94.94 417 ALA A O 1
ATOM 3329 N N . ARG A 1 418 ? -11.713 8.200 -10.083 1.00 91.06 418 ARG A N 1
ATOM 3330 C CA . ARG A 1 418 ? -11.787 9.627 -10.447 1.00 91.06 418 ARG A CA 1
ATOM 3331 C C . ARG A 1 418 ? -12.180 10.514 -9.267 1.00 91.06 418 ARG A C 1
ATOM 3333 O O . ARG A 1 418 ? -11.743 11.655 -9.178 1.00 91.06 418 ARG A O 1
ATOM 3340 N N . SER A 1 419 ? -13.010 9.993 -8.369 1.00 89.06 419 SER A N 1
ATOM 3341 C CA . SER A 1 419 ? -13.493 10.689 -7.179 1.00 89.06 419 SER A CA 1
ATOM 3342 C C . SER A 1 419 ? -12.587 10.400 -5.989 1.00 89.06 419 SER A C 1
ATOM 3344 O O . SER A 1 419 ? -12.370 9.236 -5.651 1.00 89.06 419 SER A O 1
ATOM 3346 N N . SER A 1 420 ? -12.084 11.436 -5.317 1.00 88.69 420 SER A N 1
ATOM 3347 C CA . SER A 1 420 ? -11.353 11.235 -4.063 1.00 88.69 420 SER A CA 1
ATOM 3348 C C . SER A 1 420 ? -12.302 10.955 -2.896 1.00 88.69 420 SER A C 1
ATOM 3350 O O . SER A 1 420 ? -13.392 11.525 -2.828 1.00 88.69 420 SER A O 1
ATOM 3352 N N . ILE A 1 421 ? -11.876 10.107 -1.962 1.00 93.56 421 ILE A N 1
ATOM 3353 C CA . ILE A 1 421 ? -12.554 9.903 -0.670 1.00 93.56 421 ILE A CA 1
ATOM 3354 C C . ILE A 1 421 ? -11.733 10.436 0.501 1.00 93.56 421 ILE A C 1
ATOM 3356 O O . ILE A 1 421 ? -12.269 10.626 1.583 1.00 93.56 421 ILE A O 1
ATOM 3360 N N . SER A 1 422 ? -10.446 10.719 0.306 1.00 94.50 422 SER A N 1
ATOM 3361 C CA . SER A 1 422 ? -9.611 11.264 1.369 1.00 94.50 422 SER A CA 1
ATOM 3362 C C . SER A 1 422 ? -8.578 12.250 0.832 1.00 94.50 422 SER A C 1
ATOM 3364 O O . SER A 1 422 ? -8.351 12.367 -0.374 1.00 94.50 422 SER A O 1
ATOM 3366 N N . ARG A 1 423 ? -7.948 12.974 1.746 1.00 93.75 423 ARG A N 1
ATOM 3367 C CA . ARG A 1 423 ? -6.825 13.872 1.487 1.00 93.75 423 ARG A CA 1
ATOM 3368 C C . ARG A 1 423 ? -5.722 13.624 2.517 1.00 93.75 423 ARG A C 1
ATOM 3370 O O . ARG A 1 423 ? -6.049 13.179 3.616 1.00 93.75 423 ARG A O 1
ATOM 3377 N N . PRO A 1 424 ? -4.453 13.928 2.206 1.00 92.75 424 PRO A N 1
ATOM 3378 C CA . PRO A 1 424 ? -3.404 13.950 3.218 1.00 92.75 424 PRO A CA 1
ATOM 3379 C C . PRO A 1 424 ? -3.755 14.921 4.354 1.00 92.75 424 PRO A C 1
ATOM 3381 O O . PRO A 1 424 ? -4.355 15.977 4.115 1.00 92.75 424 PRO A O 1
ATOM 3384 N N . SER A 1 425 ? -3.381 14.574 5.580 1.00 88.75 425 SER A N 1
ATOM 3385 C CA . SER A 1 425 ? -3.439 15.455 6.734 1.00 88.75 425 SER A CA 1
ATOM 3386 C C . SER A 1 425 ? -2.436 16.585 6.527 1.00 88.75 425 SER A C 1
ATOM 3388 O O . SER A 1 425 ? -1.351 16.413 5.963 1.00 88.75 425 SER A O 1
ATOM 3390 N N . GLN A 1 426 ? -2.820 17.791 6.938 1.00 76.19 426 GLN A N 1
ATOM 3391 C CA . GLN A 1 426 ? -1.872 18.892 6.982 1.00 76.19 426 GLN A CA 1
ATOM 3392 C C . GLN A 1 426 ? -0.946 18.621 8.161 1.00 76.19 426 GLN A C 1
ATOM 3394 O O . GLN A 1 426 ? -1.373 18.707 9.308 1.00 76.19 426 GLN A O 1
ATOM 3399 N N . LYS A 1 427 ? 0.315 18.276 7.891 1.00 61.78 427 LYS A N 1
ATOM 3400 C CA . LYS A 1 427 ? 1.334 18.293 8.939 1.00 61.78 427 LYS A CA 1
ATOM 3401 C C . LYS A 1 427 ? 1.475 19.744 9.387 1.00 61.78 427 LYS A C 1
ATOM 3403 O O . LYS A 1 427 ? 1.983 20.573 8.633 1.00 61.78 427 LYS A O 1
ATOM 3408 N N . TYR A 1 428 ? 0.981 20.069 10.578 1.00 46.72 428 TYR A N 1
ATOM 3409 C CA . TYR A 1 428 ? 1.316 21.337 11.206 1.00 46.72 428 TYR A CA 1
ATOM 3410 C C . TYR A 1 428 ? 2.826 21.323 11.439 1.00 46.72 428 TYR A C 1
ATOM 3412 O O . TYR A 1 428 ? 3.333 20.535 12.235 1.00 46.72 428 TYR A O 1
ATOM 3420 N N . ASN A 1 429 ? 3.558 22.163 10.707 1.00 34.50 429 ASN A N 1
ATOM 3421 C CA . ASN A 1 429 ? 4.951 22.436 11.027 1.00 34.50 429 ASN A CA 1
ATOM 3422 C C . ASN A 1 429 ? 4.964 23.127 12.395 1.00 34.50 429 ASN A C 1
ATOM 3424 O O . ASN A 1 429 ? 4.765 24.337 12.484 1.00 34.50 429 ASN A O 1
ATOM 3428 N N . LEU A 1 430 ? 5.181 22.359 13.462 1.00 37.56 430 LEU A N 1
ATOM 3429 C CA . LEU A 1 430 ? 5.529 22.862 14.791 1.00 37.56 430 LEU A CA 1
ATOM 3430 C C . LEU A 1 430 ? 6.958 23.428 14.754 1.00 37.56 430 LEU A C 1
ATOM 3432 O O . LEU A 1 430 ? 7.871 22.934 15.401 1.00 37.56 430 LEU A O 1
ATOM 3436 N N . THR A 1 431 ? 7.165 24.461 13.946 1.00 36.94 431 THR A N 1
ATOM 3437 C CA . THR A 1 431 ? 8.372 25.284 13.927 1.00 36.94 431 THR A CA 1
ATOM 3438 C C . THR A 1 431 ? 7.944 26.713 13.632 1.00 36.94 431 THR A C 1
ATOM 3440 O O . THR A 1 431 ? 8.047 27.146 12.492 1.00 36.94 431 THR A O 1
ATOM 3443 N N . THR A 1 432 ? 7.391 27.387 14.644 1.00 38.44 432 THR A N 1
ATOM 3444 C CA . THR A 1 432 ? 7.538 28.829 14.940 1.00 38.44 432 THR A CA 1
ATOM 3445 C C . THR A 1 432 ? 6.501 29.241 15.989 1.00 38.44 432 THR A C 1
ATOM 3447 O O . THR A 1 432 ? 5.428 29.730 15.646 1.00 38.44 432 THR A O 1
ATOM 3450 N N . SER A 1 433 ? 6.828 29.059 17.267 1.00 33.09 433 SER A N 1
ATOM 3451 C CA . SER A 1 433 ? 6.334 29.923 18.348 1.00 33.09 433 SER A CA 1
ATOM 3452 C C . SER A 1 433 ? 7.180 29.697 19.603 1.00 33.09 433 SER A C 1
ATOM 3454 O O . SER A 1 433 ? 6.818 28.918 20.485 1.00 33.09 433 SER A O 1
ATOM 3456 N N . SER A 1 434 ? 8.327 30.364 19.649 1.00 31.80 434 SER A N 1
ATOM 3457 C CA . SER A 1 434 ? 9.025 30.737 20.882 1.00 31.80 434 SER A CA 1
ATOM 3458 C C . SER A 1 434 ? 9.845 31.982 20.601 1.00 31.80 434 SER A C 1
ATOM 3460 O O . SER A 1 434 ? 10.678 31.887 19.667 1.00 31.80 434 SER A O 1
#

Secondary structure (DSSP, 8-state):
--HHHHHHHHHHHHHHHHHHHHHTTS--------------S--SS----------------SSHHHHHHHHHHHHHHHHHHHHHHHHHHHHGGGSTTS-HHHHHHHHHHHHHHHHHHHHTTTS-------HHHHHHTTTT-SS--TTSTT-HHHHHHHHHHH--------S-SS-EEEEEEE-TT-HHHHHHHHHHHHHH-TTSPEEEEE--TTS-TT---HHHHHHHHHT-STTEEEEE--GGGS-GGGG-GGG-THHHHHHHHHHHTT-EEEEE-TTEEE-TTHHHHHHHHHHHHHHSSSTTEEEEEEEEEHHHHS-GGGGGGGT--GGGGSS-EEEEEEEEEEE--HHHIIIIIHHHHHHHH-HHHHS-TT--SS---TTSSSTTS--S---THHHHHHHHHHHH-SS--TTB-SS-SEEE----------

Sequence (434 aa):
MIQEKQKVILWEDFIRLQTSIVSFQKERSCPASSNSRISIIIKIVYSIPMLPTFWPVGREFGLYRIMACKFRHFLALVISVGITSLILCIFGRDQTAVNLEQIVSETHKQFESLKANLQNGDGAKRLEVEDKYISMLGFNSDGVDLTSKGGSSIASHLKNKFFVPELEFQNETLPVIIVSSVQKGQLLEAEEFIMNVQQFLPSKLVLLWNVDPSTPIEEDNDFSYSLKQLCNTSTCLVKRFNFEDYPEHLKDLTLRAYRPIILQTLLDSGNCVLWLDIDRRLMRSSQLNLQQLLNLSQHGGSDGIIGWSAGHPTSSLTHPKMFPFFQTDVENYYFHRMIDPSQLLLCKSNNLVSKVMHPWVACTLKKDCVAPFGAQTSGCRFDKKPLYRYSGCHAYDAAALNVALGLAFPLHQPYIARSSISRPSQKYNLTTSS

pLDDT: mean 75.11, std 23.84, range [25.56, 98.75]

Radius of gyration: 32.23 Å; chains: 1; bounding box: 104×90×49 Å